Protein AF-A0A1L9AUC1-F1 (afdb_monomer_lite)

Foldseek 3Di:
DVVVVVVVVVVVVVVLVVVQVVQVVVDDVSNVVSLVVLVVVLVVCVVVCDDPVVNVVSVVVVVVVLVVVLVVCVVCVVVCVVPDPPCLVVLQLQLVVLCVPVPPVSPVSSVVSVVVSVVSVVVVVVDPCVVVVVVVLVVVCPDPDDDVVNVVSVVCCVVVDPDPVVVVVVVVVVVVVVVVPPPPPPDDDPQPDPDFALFLWFFPLLVVLVLQQQFFPQWAWDQDPNWIFIAHPVRDGSWTFACPPHDPVRVVVLRVCSNLSLAPLVLLVLLCQSNQLSVCVNDPNPQSFKDKFWQFLVSVCVVSVHDDPCSSVSVVSSQNCLQGIFGQGQLRDTHRQWHKDWDDDDVVGHIMIMIGGDPSSGLCVLVVFDDDPSSVSSNQIFGRHSDAFPDDDDSSLRSLSSSLLSLVSNQLLVVLLVCLVPVWGQQDPVNLVVSCNRSVRPPVCSVVLVCQQCPNPDVVGFHQWHFDPVDPRRIIHGTPVCVSSSVSSNVVSVVVVVVVVCVVVVNDPPSD

Radius of gyration: 28.63 Å; chains: 1; bounding box: 65×65×94 Å

Sequence (512 aa):
MSNQLEERHHHELDSVLSALRDRAQAGPTGLLDTAINVIVRVEQLQRAQVGDAEAQLLAERLAEWLHHLAAWLESNKPKLSQEYEGMLGLDAALAMYLRTYFGQEGEEVTARLATPARMAWDDYKRSASIFALHGLFRRLKGDPQGSPLNALLDLVWKLWVKPDQAAVTARRSELEAAEENTPEAQNEPPSPAPQMPKVPAVASGVLTPLFAAFWEPHRSIQEEAGEVRIVDRHRRTVGQLRLEGLSLEERQALQGSIDDTQNLPTHHLFRWLVAKVAEQAQGDSGEARRILVEGGLDGLRKDLGLNSAKASGALRTALELFQRVAIPLPDGHTRPLLTWTESRSGPGKRAKLTIDVDDALLPSFVSTLGKSLREREAKRLVPVPRRLPPLQGHPSSHGAQAALQLLILEEFRQQAGQVAASGYAIIPSERWTQMFEGSGVPMRLDEDILVRWVGLANPEQAPFLWRNSDDPANAYRLASRYEADHQLISRSGMRESRGREIQRRGLRPRLG

Secondary structure (DSSP, 8-state):
-HHHHHHHHHHHHHHHHHHHHHHHTS-HHHHHHHHHHHHHHHHHHHHTT--HHHHHHHHHHHHHHHHHHHHHHHHHHHHHHHH-TTTHHHHHHHHHHHHHHSHHHHHHHHHHHHHHHHHHHHHHTTSTTHHHHHHHHHHHTT--S--HHHHHHHHHHHHH----HHHHHHHHHHHHHHHHTS-----PPPPPP-PPPSS-EEEHHHHHHHHHHHT-TT-EEEEETTEEEEE-TT--EEEEE--TT--HHHHHHHHHTTGGGGSHHHHHHHHHHHHHHHHHHHSS-S-TTEEEEETHHHHHHHHTT---TTHHHHHHHHHHHHHHEEEEPTTS-EE-SEEEEEEPPBTTB--EEEEEE-GGGSGGGGGTS-SSHHHHHHTPEEE--SSPPPP-S-GGGHHHHHHHHHHHHHHHHHTHHHHHHHS-EE--HHHHHHHHHHHT--GGGHHHHHHHHTTSS-TTSPPSEEE-TT-TTTEEEE-GGGHHHHHHHHHHHHHHHHHHHHHHTT------

pLDDT: mean 76.74, std 20.63, range [37.94, 98.5]

Structure (mmCIF, N/CA/C/O backbone):
data_AF-A0A1L9AUC1-F1
#
_entry.id   AF-A0A1L9AUC1-F1
#
loop_
_atom_site.group_PDB
_atom_site.id
_atom_site.type_symbol
_atom_site.label_atom_id
_atom_site.label_alt_id
_atom_site.label_comp_id
_atom_site.label_asym_id
_atom_site.label_entity_id
_atom_site.label_seq_id
_atom_site.pdbx_PDB_ins_code
_atom_site.Cartn_x
_atom_site.Cartn_y
_atom_site.Cartn_z
_atom_site.occupancy
_atom_site.B_iso_or_equiv
_atom_site.auth_seq_id
_atom_site.auth_comp_id
_atom_site.auth_asym_id
_atom_site.auth_atom_id
_atom_site.pdbx_PDB_model_num
ATOM 1 N N . MET A 1 1 ? -41.129 11.353 -34.901 1.00 49.91 1 MET A N 1
ATOM 2 C CA . MET A 1 1 ? -40.095 10.648 -34.111 1.00 49.91 1 MET A CA 1
ATOM 3 C C . MET A 1 1 ? -38.948 10.102 -34.969 1.00 49.91 1 MET A C 1
ATOM 5 O O . MET A 1 1 ? -37.868 10.010 -34.412 1.00 49.91 1 MET A O 1
ATOM 9 N N . SER A 1 2 ? -39.122 9.829 -36.278 1.00 50.69 2 SER A N 1
ATOM 10 C CA . SER A 1 2 ? -38.033 9.369 -37.180 1.00 50.69 2 SER A CA 1
ATOM 11 C C . SER A 1 2 ? -36.853 10.351 -37.270 1.00 50.69 2 SER A C 1
ATOM 13 O O . SER A 1 2 ? -35.746 10.002 -3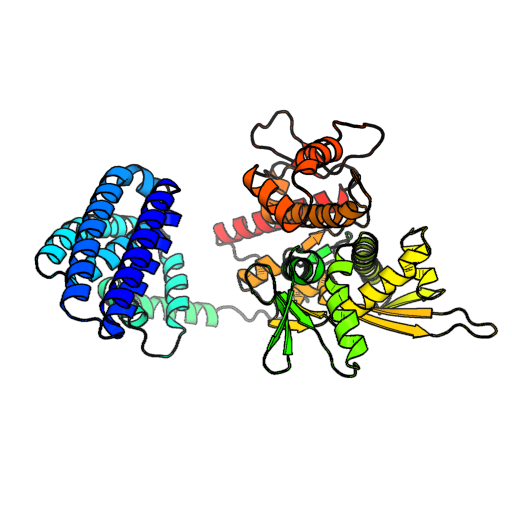6.885 1.00 50.69 2 SER A O 1
ATOM 15 N N . ASN A 1 3 ? -37.104 11.625 -37.604 1.00 48.72 3 ASN A N 1
ATOM 16 C CA . ASN A 1 3 ? -36.022 12.600 -37.830 1.00 48.72 3 ASN A CA 1
ATOM 17 C C . ASN A 1 3 ? -35.143 12.894 -36.599 1.00 48.72 3 ASN A C 1
ATOM 19 O O . ASN A 1 3 ? -33.961 13.164 -36.745 1.00 48.72 3 ASN A O 1
ATOM 23 N N . GLN A 1 4 ? -35.687 12.826 -35.378 1.00 51.28 4 GLN A N 1
ATOM 24 C CA . GLN A 1 4 ? -34.893 13.051 -34.157 1.00 51.28 4 GLN A CA 1
ATOM 25 C C . GLN A 1 4 ? -34.013 11.850 -33.797 1.00 51.28 4 GLN A C 1
ATOM 27 O O . GLN A 1 4 ? -32.991 12.014 -33.132 1.00 51.28 4 GLN A O 1
ATOM 32 N N . LEU A 1 5 ? -34.416 10.643 -34.207 1.00 47.47 5 LEU A N 1
ATOM 33 C CA . LEU A 1 5 ? -33.592 9.450 -34.059 1.00 47.47 5 LEU A CA 1
ATOM 34 C C . LEU A 1 5 ? -32.459 9.473 -35.098 1.00 47.47 5 LEU A C 1
ATOM 36 O O . LEU A 1 5 ? -31.308 9.245 -34.744 1.00 47.47 5 LEU A O 1
ATOM 40 N N . GLU A 1 6 ? -32.780 9.852 -36.338 1.00 50.69 6 GLU A N 1
ATOM 41 C CA . GLU A 1 6 ? -31.830 10.011 -37.449 1.00 50.69 6 GLU A CA 1
ATOM 42 C C . GLU A 1 6 ? -30.752 11.064 -37.149 1.00 50.69 6 GLU A C 1
ATOM 44 O O . GLU A 1 6 ? -29.563 10.783 -37.294 1.00 50.69 6 GLU A O 1
ATOM 49 N N . GLU A 1 7 ? -31.132 12.247 -36.652 1.00 57.34 7 GLU A N 1
ATOM 50 C CA . GLU A 1 7 ? -30.178 13.299 -36.265 1.00 57.34 7 GLU A CA 1
ATOM 51 C C . GLU A 1 7 ? -29.263 12.856 -35.117 1.00 57.34 7 GLU A C 1
ATOM 53 O O . GLU A 1 7 ? -28.067 13.159 -35.109 1.00 57.34 7 GLU A O 1
ATOM 58 N N . ARG A 1 8 ? -29.801 12.095 -34.157 1.00 56.34 8 ARG A N 1
ATOM 59 C CA . ARG A 1 8 ? -29.028 11.576 -33.027 1.00 56.34 8 ARG A CA 1
ATOM 60 C C . ARG A 1 8 ? -28.031 10.507 -33.470 1.00 56.34 8 ARG A C 1
ATOM 62 O O . ARG A 1 8 ? -26.887 10.537 -33.022 1.00 56.34 8 ARG A O 1
ATOM 69 N N . HIS A 1 9 ? -28.433 9.613 -34.371 1.00 53.53 9 HIS A N 1
ATOM 70 C CA . HIS A 1 9 ? -27.543 8.599 -34.931 1.00 53.53 9 HIS A CA 1
ATOM 71 C C . HIS A 1 9 ? -26.466 9.212 -35.827 1.00 53.53 9 HIS A C 1
ATOM 73 O O . HIS A 1 9 ? -25.308 8.830 -35.691 1.00 53.53 9 HIS A O 1
ATOM 79 N N . HIS A 1 10 ? -26.791 10.220 -36.647 1.00 56.53 10 HIS A N 1
ATOM 80 C CA . HIS A 1 10 ? -25.795 10.959 -37.432 1.00 56.53 10 HIS A CA 1
ATOM 81 C C . HIS A 1 10 ? -24.760 11.659 -36.547 1.00 56.53 10 HIS A C 1
ATOM 83 O O . HIS A 1 10 ? -23.560 11.540 -36.787 1.00 56.53 10 HIS A O 1
ATOM 89 N N . HIS A 1 11 ? -25.205 12.341 -35.489 1.00 62.44 11 HIS A N 1
ATOM 90 C CA . HIS A 1 11 ? -24.301 13.050 -34.588 1.00 62.44 11 HIS A CA 1
ATOM 91 C C . HIS A 1 11 ? -23.404 12.096 -33.783 1.00 62.44 11 HIS A C 1
ATOM 93 O O . HIS A 1 11 ? -22.214 12.358 -33.607 1.00 62.44 11 HIS A O 1
ATOM 99 N N . GLU A 1 12 ? -23.949 10.960 -33.336 1.00 52.91 12 GLU A N 1
ATOM 100 C CA . GLU A 1 12 ? -23.163 9.901 -32.695 1.00 52.91 12 GLU A CA 1
ATOM 101 C C . GLU A 1 12 ? -22.150 9.284 -33.671 1.00 52.91 12 GLU A C 1
ATOM 103 O O . GLU A 1 12 ? -21.005 9.049 -33.285 1.00 52.91 12 GLU A O 1
ATOM 108 N N . LEU A 1 13 ? -22.519 9.076 -34.940 1.00 51.88 13 LEU A N 1
ATOM 109 C CA . LEU A 1 13 ? -21.615 8.522 -35.949 1.00 51.88 13 LEU A CA 1
ATOM 110 C C . LEU A 1 13 ? -20.469 9.479 -36.283 1.00 51.88 13 LEU A C 1
ATOM 112 O O . LEU A 1 13 ? -19.313 9.064 -36.309 1.00 51.88 13 LEU A O 1
ATOM 116 N N . ASP A 1 14 ? -20.768 10.760 -36.492 1.00 57.53 14 ASP A N 1
ATOM 117 C CA . ASP A 1 14 ? -19.757 11.777 -36.782 1.00 57.53 14 ASP A CA 1
ATOM 118 C C . ASP A 1 14 ? -18.836 12.010 -35.571 1.00 57.53 14 ASP A C 1
ATOM 120 O O . ASP A 1 14 ? -17.631 12.206 -35.736 1.00 57.53 14 ASP A O 1
ATOM 124 N N . SER A 1 15 ? -19.363 11.896 -34.345 1.00 60.44 15 SER A N 1
ATOM 125 C CA . SER A 1 15 ? -18.565 11.916 -33.112 1.00 60.44 15 SER A CA 1
ATOM 126 C C . SER A 1 15 ? -17.610 10.724 -33.027 1.00 60.44 15 SER A C 1
ATOM 128 O O . SER A 1 15 ? -16.426 10.903 -32.724 1.00 60.44 15 SER A O 1
ATOM 130 N N . VAL A 1 16 ? -18.092 9.520 -33.359 1.00 52.03 16 VAL A N 1
ATOM 131 C CA . VAL A 1 16 ? -17.258 8.317 -33.436 1.00 52.03 16 VAL A CA 1
ATOM 132 C C . VAL A 1 16 ? -16.172 8.524 -34.488 1.00 52.03 16 VAL A C 1
ATOM 134 O O . VAL A 1 16 ? -15.003 8.426 -34.131 1.00 52.03 16 VAL A O 1
ATOM 137 N N . LEU A 1 17 ? -16.527 8.901 -35.724 1.00 51.56 17 LEU A N 1
ATOM 138 C CA . LEU A 1 17 ? -15.603 9.145 -36.843 1.00 51.56 17 LEU A CA 1
ATOM 139 C C . LEU A 1 17 ? -14.540 10.209 -36.526 1.00 51.56 17 LEU A C 1
ATOM 141 O O . LEU A 1 17 ? -13.364 10.013 -36.844 1.00 51.56 17 LEU A O 1
ATOM 145 N N . SER A 1 18 ? -14.923 11.298 -35.855 1.00 59.25 18 SER A N 1
ATOM 146 C CA . SER A 1 18 ? -13.994 12.328 -35.377 1.00 59.25 18 SER A CA 1
ATOM 147 C C . SER A 1 18 ? -13.006 11.758 -34.356 1.00 59.25 18 SER A C 1
ATOM 149 O O . SER A 1 18 ? -11.798 11.928 -34.510 1.00 59.25 18 SER A O 1
ATOM 151 N N . ALA A 1 19 ? -13.494 11.000 -33.368 1.00 51.94 19 ALA A N 1
ATOM 152 C CA . ALA A 1 19 ? -12.640 10.341 -32.383 1.00 51.94 19 ALA A CA 1
ATOM 153 C C . ALA A 1 19 ? -11.713 9.285 -33.017 1.00 51.94 19 ALA A C 1
ATOM 155 O O . ALA A 1 19 ? -10.597 9.082 -32.531 1.00 51.94 19 ALA A O 1
ATOM 156 N N . LEU A 1 20 ? -12.131 8.634 -34.116 1.00 49.19 20 LEU A N 1
ATOM 157 C CA . LEU A 1 20 ? -11.261 7.718 -34.869 1.00 49.19 20 LEU A CA 1
ATOM 158 C C . LEU A 1 20 ? -10.125 8.479 -35.553 1.00 49.19 20 LEU A C 1
ATOM 160 O O . LEU A 1 20 ? -8.987 8.016 -35.531 1.00 49.19 20 LEU A O 1
ATOM 164 N N . ARG A 1 21 ? -10.424 9.630 -36.167 1.00 51.69 21 ARG A N 1
ATOM 165 C CA . ARG A 1 21 ? -9.433 10.448 -36.879 1.00 51.69 21 ARG A CA 1
ATOM 166 C C . ARG A 1 21 ? -8.365 10.973 -35.918 1.00 51.69 21 ARG A C 1
ATOM 168 O O . ARG A 1 21 ? -7.181 10.890 -36.238 1.00 51.69 21 ARG A O 1
ATOM 175 N N . ASP A 1 22 ? -8.771 11.398 -34.726 1.00 52.81 22 ASP A N 1
ATOM 176 C CA . ASP A 1 22 ? -7.860 11.867 -33.677 1.00 52.81 22 ASP A CA 1
ATOM 177 C C . ASP A 1 22 ? -7.002 10.724 -33.106 1.00 52.81 22 ASP A C 1
ATOM 179 O O . ASP A 1 22 ? -5.808 10.887 -32.854 1.00 52.81 22 ASP A O 1
ATOM 183 N N . ARG A 1 23 ? -7.567 9.518 -32.957 1.00 50.62 23 ARG A N 1
ATOM 184 C CA . ARG A 1 23 ? -6.832 8.344 -32.449 1.00 50.62 23 ARG A CA 1
ATOM 185 C C . ARG A 1 23 ? -5.933 7.676 -33.481 1.00 50.62 23 ARG A C 1
ATOM 187 O O . ARG A 1 23 ? -4.906 7.119 -33.102 1.00 50.62 23 ARG A O 1
ATOM 194 N N . ALA A 1 24 ? -6.255 7.769 -34.769 1.00 46.34 24 ALA A N 1
ATOM 195 C CA . ALA A 1 24 ? -5.367 7.332 -35.845 1.00 46.34 24 ALA A CA 1
ATOM 196 C C . ALA A 1 24 ? -4.052 8.131 -35.869 1.00 46.34 24 ALA A C 1
ATOM 198 O O . ALA A 1 24 ? -3.017 7.607 -36.275 1.00 46.34 24 ALA A O 1
ATOM 199 N N . GLN A 1 25 ? -4.070 9.369 -35.366 1.00 49.72 25 GLN A N 1
ATOM 200 C CA . GLN A 1 25 ? -2.868 10.182 -35.171 1.00 49.72 25 GLN A CA 1
ATOM 201 C C . GLN A 1 25 ? -2.068 9.788 -33.913 1.00 49.72 25 GLN A C 1
ATOM 203 O O . GLN A 1 25 ? -0.894 10.132 -33.813 1.00 49.72 25 GLN A O 1
ATOM 208 N N . ALA A 1 26 ? -2.667 9.038 -32.978 1.00 45.81 26 ALA A N 1
ATOM 209 C CA . ALA A 1 26 ? -2.076 8.680 -31.683 1.00 45.81 26 ALA A CA 1
ATOM 210 C C . ALA A 1 26 ? -1.297 7.346 -31.673 1.00 45.81 26 ALA A C 1
ATOM 212 O O . ALA A 1 26 ? -0.669 7.018 -30.668 1.00 45.81 26 ALA A O 1
ATOM 213 N N . GLY A 1 27 ? -1.307 6.579 -32.771 1.00 47.38 27 GLY A N 1
ATOM 214 C CA . GLY A 1 27 ? -0.486 5.372 -32.942 1.00 47.38 27 GLY A CA 1
ATOM 215 C C . GLY A 1 27 ? -1.262 4.078 -33.257 1.00 47.38 27 GLY A C 1
ATOM 216 O O . GLY A 1 27 ? -2.492 4.036 -33.180 1.00 47.38 27 GLY A O 1
ATOM 217 N N . PRO A 1 28 ? -0.550 2.995 -33.629 1.00 44.25 28 PRO A N 1
ATOM 218 C CA . PRO A 1 28 ? -1.127 1.800 -34.264 1.00 44.25 28 PRO A CA 1
ATOM 219 C C . PRO A 1 28 ? -2.040 0.959 -33.356 1.00 44.25 28 PRO A C 1
ATOM 221 O O . PRO A 1 28 ? -3.025 0.394 -33.828 1.00 44.25 28 PRO A O 1
ATOM 224 N N . THR A 1 29 ? -1.783 0.908 -32.048 1.00 44.06 29 THR A N 1
ATOM 225 C CA . THR A 1 29 ? -2.643 0.215 -31.068 1.00 44.06 29 THR A CA 1
ATOM 226 C C . THR A 1 29 ? -4.004 0.895 -30.912 1.00 44.06 29 THR A C 1
ATOM 228 O O . THR A 1 29 ? -5.019 0.215 -30.786 1.00 44.06 29 THR A O 1
ATOM 231 N N . GLY A 1 30 ? -4.043 2.230 -30.997 1.00 48.75 30 GLY A N 1
ATOM 232 C CA . GLY A 1 30 ? -5.285 3.001 -30.956 1.00 48.75 30 GLY A CA 1
ATOM 233 C C . GLY A 1 30 ? -6.177 2.749 -32.171 1.00 48.75 30 GLY A C 1
ATOM 234 O O . GLY A 1 30 ? -7.396 2.750 -32.038 1.00 48.75 30 GLY A O 1
ATOM 235 N N . LEU A 1 31 ? -5.587 2.473 -33.336 1.00 50.28 31 LEU A N 1
ATOM 236 C CA . LEU A 1 31 ? -6.297 2.124 -34.572 1.00 50.28 31 LEU A CA 1
ATOM 237 C C . LEU A 1 31 ? -6.971 0.744 -34.499 1.00 50.28 31 LEU A C 1
ATOM 239 O O . LEU A 1 31 ? -8.086 0.587 -34.995 1.00 50.28 31 LEU A O 1
ATOM 243 N N . LEU A 1 32 ? -6.333 -0.231 -33.845 1.00 48.84 32 LEU A N 1
ATOM 244 C CA . LEU A 1 32 ? -6.804 -1.617 -33.763 1.00 48.84 32 LEU A CA 1
ATOM 245 C C . LEU A 1 32 ? -8.074 -1.770 -32.915 1.00 48.84 32 LEU A C 1
ATOM 247 O O . LEU A 1 32 ? -9.084 -2.291 -33.391 1.00 48.84 32 LEU A O 1
ATOM 251 N N . ASP A 1 33 ? -8.041 -1.275 -31.677 1.00 49.66 33 ASP A N 1
ATOM 252 C CA . ASP A 1 33 ? -9.199 -1.313 -30.772 1.00 49.66 33 ASP A CA 1
ATOM 253 C C . ASP A 1 33 ? -10.382 -0.546 -31.367 1.00 49.66 33 ASP A C 1
ATOM 255 O O . ASP A 1 33 ? -11.549 -0.906 -31.219 1.00 49.66 33 ASP A O 1
ATOM 259 N N . THR A 1 34 ? -10.064 0.515 -32.095 1.00 54.47 34 THR A N 1
ATOM 260 C CA . THR A 1 34 ? -11.031 1.373 -32.760 1.00 54.47 34 THR A CA 1
ATOM 261 C C . THR A 1 34 ? -11.700 0.669 -33.946 1.00 54.47 34 THR A C 1
ATOM 263 O O . THR A 1 34 ? -12.925 0.697 -34.050 1.00 54.47 34 THR A O 1
ATOM 266 N N . ALA A 1 35 ? -10.935 -0.042 -34.781 1.00 54.47 35 ALA A N 1
ATOM 267 C CA . ALA A 1 35 ? -11.461 -0.856 -35.877 1.00 54.47 35 ALA A CA 1
ATOM 268 C C . ALA A 1 35 ? -12.418 -1.950 -35.376 1.00 54.47 35 ALA A C 1
ATOM 270 O O . ALA A 1 35 ? -13.511 -2.128 -35.913 1.00 54.47 35 ALA A O 1
ATOM 271 N N . ILE A 1 36 ? -12.029 -2.648 -34.305 1.00 54.19 36 ILE A N 1
ATOM 272 C CA . ILE A 1 36 ? -12.835 -3.710 -33.690 1.00 54.19 36 ILE A CA 1
ATOM 273 C C . ILE A 1 36 ? -14.153 -3.143 -33.151 1.00 54.19 36 ILE A C 1
ATOM 275 O O . ILE A 1 36 ? -15.215 -3.708 -33.407 1.00 54.19 36 ILE A O 1
ATOM 279 N N . ASN A 1 37 ? -14.110 -1.999 -32.464 1.00 56.03 37 ASN A N 1
ATOM 280 C CA . ASN A 1 37 ? -15.312 -1.359 -31.929 1.00 56.03 37 ASN A CA 1
ATOM 281 C C . ASN A 1 37 ? -16.277 -0.893 -33.031 1.00 56.03 37 ASN A C 1
ATOM 283 O O . ASN A 1 37 ? -17.489 -1.024 -32.868 1.00 56.03 37 ASN A O 1
ATOM 287 N N . VAL A 1 38 ? -15.761 -0.400 -34.162 1.00 58.38 38 VAL A N 1
ATOM 288 C CA . VAL A 1 38 ? -16.584 -0.017 -35.321 1.00 58.38 38 VAL A CA 1
ATOM 289 C C . VAL A 1 38 ? -17.253 -1.242 -35.945 1.00 58.38 38 VAL A C 1
ATOM 291 O O . VAL A 1 38 ? -18.463 -1.219 -36.156 1.00 58.38 38 VAL A O 1
ATOM 294 N N . ILE A 1 39 ? -16.512 -2.335 -36.163 1.00 57.41 39 ILE A N 1
ATOM 295 C CA . ILE A 1 39 ? -17.061 -3.586 -36.718 1.00 57.41 39 ILE A CA 1
ATOM 296 C C . ILE A 1 39 ? -18.167 -4.140 -35.813 1.00 57.41 39 ILE A C 1
ATOM 298 O O . ILE A 1 39 ? -19.270 -4.415 -36.283 1.00 57.41 39 ILE A O 1
ATOM 302 N N . VAL A 1 40 ? -17.911 -4.231 -34.503 1.00 57.81 40 VAL A N 1
ATOM 303 C CA . VAL A 1 40 ? -18.900 -4.700 -33.518 1.00 57.81 40 VAL A CA 1
ATOM 304 C C . VAL A 1 40 ? -20.140 -3.804 -33.509 1.00 57.81 40 VAL A C 1
ATOM 306 O O . VAL A 1 40 ? -21.261 -4.299 -33.389 1.00 57.81 40 VAL A O 1
ATOM 309 N N . ARG A 1 41 ? -19.974 -2.484 -33.658 1.00 59.84 41 ARG A N 1
ATOM 310 C CA . ARG A 1 41 ? -21.099 -1.544 -33.660 1.00 59.84 41 ARG A CA 1
ATOM 311 C C . ARG A 1 41 ? -21.944 -1.637 -34.929 1.00 59.84 41 ARG A C 1
ATOM 313 O O . ARG A 1 41 ? -23.166 -1.616 -34.819 1.00 59.84 41 ARG A O 1
ATOM 320 N N . VAL A 1 42 ? -21.326 -1.791 -36.100 1.00 56.56 42 VAL A N 1
ATOM 321 C CA . VAL A 1 42 ? -22.042 -2.039 -37.366 1.00 56.56 42 VAL A CA 1
ATOM 322 C C . VAL A 1 42 ? -22.857 -3.329 -37.270 1.00 56.56 42 VAL A C 1
ATOM 324 O O . VAL A 1 42 ? -24.029 -3.343 -37.638 1.00 56.56 42 VAL A O 1
ATOM 327 N N . GLU A 1 43 ? -22.290 -4.380 -36.674 1.00 58.12 43 GLU A N 1
ATOM 328 C CA . GLU A 1 43 ? -22.995 -5.645 -36.449 1.00 58.12 43 GLU A CA 1
ATOM 329 C C . GLU A 1 43 ? -24.204 -5.486 -35.511 1.00 58.12 43 GLU A C 1
ATOM 331 O O . GLU A 1 43 ? -25.271 -6.053 -35.749 1.00 58.12 43 GLU A O 1
ATOM 336 N N . GLN A 1 44 ? -24.064 -4.692 -34.443 1.00 61.09 44 GLN A N 1
ATOM 337 C CA . GLN A 1 44 ? -25.169 -4.382 -33.531 1.00 61.09 44 GLN A CA 1
ATOM 338 C C . GLN A 1 44 ? -26.294 -3.611 -34.229 1.00 61.09 44 GLN A C 1
ATOM 340 O O . GLN A 1 44 ? -27.464 -3.899 -33.981 1.00 61.09 44 GLN A O 1
ATOM 345 N N . LEU A 1 45 ? -25.952 -2.663 -35.106 1.00 55.16 45 LEU A N 1
ATOM 346 C CA . LEU A 1 45 ? -26.925 -1.876 -35.869 1.00 55.16 45 LEU A CA 1
ATOM 347 C C . LEU A 1 45 ? -27.645 -2.734 -36.921 1.00 55.16 45 LEU A C 1
ATOM 349 O O . LEU A 1 45 ? -28.866 -2.663 -37.030 1.00 55.16 45 LEU A O 1
ATOM 353 N N . GLN A 1 46 ? -26.935 -3.631 -37.611 1.00 56.25 46 GLN A N 1
ATOM 354 C CA . GLN A 1 46 ? -27.550 -4.595 -38.533 1.00 56.25 46 GLN A CA 1
ATOM 355 C C . GLN A 1 46 ? -28.505 -5.562 -37.815 1.00 56.25 46 GLN A C 1
ATOM 357 O O . GLN A 1 46 ? -29.601 -5.838 -38.303 1.00 56.25 46 GLN A O 1
ATOM 362 N N . ARG A 1 47 ? -28.139 -6.045 -36.618 1.00 57.88 47 ARG A N 1
ATOM 363 C CA . ARG A 1 47 ? -29.013 -6.908 -35.797 1.00 57.88 47 ARG A CA 1
ATOM 364 C C . ARG A 1 47 ? -30.240 -6.178 -35.248 1.00 57.88 47 ARG A C 1
ATOM 366 O O . ARG A 1 47 ? -31.234 -6.831 -34.947 1.00 57.88 47 ARG A O 1
ATOM 373 N N . ALA A 1 48 ? -30.186 -4.853 -35.132 1.00 62.03 48 ALA A N 1
ATOM 374 C CA . ALA A 1 48 ? -31.297 -4.032 -34.664 1.00 62.03 48 ALA A CA 1
ATOM 375 C C . ALA A 1 48 ? -32.353 -3.728 -35.751 1.00 62.03 48 ALA A C 1
ATOM 377 O O . ALA A 1 48 ? -33.296 -2.998 -35.463 1.00 62.03 48 ALA A O 1
ATOM 378 N N . GLN A 1 49 ? -32.228 -4.296 -36.964 1.00 56.19 49 GLN A N 1
ATOM 379 C CA . GLN A 1 49 ? -33.130 -4.054 -38.106 1.00 56.19 49 GLN A CA 1
ATOM 380 C C . GLN A 1 49 ? -33.289 -2.564 -38.447 1.00 56.19 49 GLN A C 1
ATOM 382 O O . GLN A 1 49 ? -34.382 -2.081 -38.744 1.00 56.19 49 GLN A O 1
ATOM 387 N N . VAL A 1 50 ? -32.180 -1.827 -38.392 1.00 57.94 50 VAL A N 1
ATOM 388 C CA . VAL A 1 50 ? -32.113 -0.453 -38.892 1.00 57.94 50 VAL A CA 1
ATOM 389 C C . VAL A 1 50 ? -32.392 -0.475 -40.406 1.00 57.94 50 VAL A C 1
ATOM 391 O O . VAL A 1 50 ? -31.901 -1.361 -41.103 1.00 57.94 50 VAL A O 1
ATOM 394 N N . GLY A 1 51 ? -33.238 0.438 -40.899 1.00 61.69 51 GLY A N 1
ATOM 395 C CA . GLY A 1 51 ? -33.784 0.390 -42.263 1.00 61.69 51 GLY A CA 1
ATOM 396 C C . GLY A 1 51 ? -32.721 0.365 -43.372 1.00 61.69 51 GLY A C 1
ATOM 397 O O . GLY A 1 51 ? -31.632 0.917 -43.210 1.00 61.69 51 GLY A O 1
ATOM 398 N N . ASP A 1 52 ? -33.064 -0.239 -44.518 1.00 58.09 52 ASP A N 1
ATOM 399 C CA . ASP A 1 52 ? -32.140 -0.540 -45.630 1.00 58.09 52 ASP A CA 1
ATOM 400 C C . ASP A 1 52 ? -31.279 0.655 -46.081 1.00 58.09 52 ASP A C 1
ATOM 402 O O . ASP A 1 52 ? -30.096 0.491 -46.368 1.00 58.09 52 ASP A O 1
ATOM 406 N N . ALA A 1 53 ? -31.831 1.873 -46.083 1.00 62.75 53 ALA A N 1
ATOM 407 C CA . ALA A 1 53 ? -31.105 3.077 -46.496 1.00 62.75 53 ALA A CA 1
ATOM 408 C C . ALA A 1 53 ? -29.973 3.472 -45.527 1.00 62.75 53 ALA A C 1
ATOM 410 O O . ALA A 1 53 ? -28.915 3.934 -45.952 1.00 62.75 53 ALA A O 1
ATOM 411 N N . GLU A 1 54 ? -30.172 3.276 -44.224 1.00 57.62 54 GLU A N 1
ATOM 412 C CA . GLU A 1 54 ? -29.187 3.626 -43.197 1.00 57.62 54 GLU A CA 1
ATOM 413 C C . GLU A 1 54 ? -28.111 2.536 -43.085 1.00 57.62 54 GLU A C 1
ATOM 415 O O . GLU A 1 54 ? -26.929 2.850 -42.940 1.00 57.62 54 GLU A O 1
ATOM 420 N N . ALA A 1 55 ? -28.485 1.266 -43.284 1.00 55.00 55 ALA A N 1
ATOM 421 C CA . ALA A 1 55 ? -27.537 0.165 -43.441 1.00 55.00 55 ALA A CA 1
ATOM 422 C C . ALA A 1 55 ? -26.644 0.338 -44.684 1.00 55.00 55 ALA A C 1
ATOM 424 O O . ALA A 1 55 ? -25.442 0.074 -44.617 1.00 55.00 55 ALA A O 1
ATOM 425 N N . GLN A 1 56 ? -27.208 0.820 -45.796 1.00 63.19 56 GLN A N 1
ATOM 426 C CA . GLN A 1 56 ? -26.469 1.073 -47.031 1.00 63.19 56 GLN A CA 1
ATOM 427 C C . GLN A 1 56 ? -25.506 2.263 -46.897 1.00 63.19 56 GLN A C 1
ATOM 429 O O . GLN A 1 56 ? -24.338 2.136 -47.257 1.00 63.19 56 GLN A O 1
ATOM 434 N N . LEU A 1 57 ? -25.931 3.366 -46.270 1.00 66.88 57 LEU A N 1
ATOM 435 C CA . LEU A 1 57 ? -25.050 4.504 -45.973 1.00 66.88 57 LEU A CA 1
ATOM 436 C C . LEU A 1 57 ? -23.900 4.116 -45.023 1.00 66.88 57 LEU A C 1
ATOM 438 O O . LEU A 1 57 ? -22.758 4.542 -45.204 1.00 66.88 57 LEU A O 1
ATOM 442 N N . LEU A 1 58 ? -24.186 3.284 -44.016 1.00 56.88 58 LEU A N 1
ATOM 443 C CA . LEU A 1 58 ? -23.177 2.711 -43.121 1.00 56.88 58 LEU A CA 1
ATOM 444 C C . LEU A 1 58 ? -22.188 1.816 -43.873 1.00 56.88 58 LEU A C 1
ATOM 446 O O . LEU A 1 58 ? -20.991 1.882 -43.601 1.00 56.88 58 LEU A O 1
ATOM 450 N N . ALA A 1 59 ? -22.668 1.004 -44.816 1.00 56.88 59 ALA A N 1
ATOM 451 C CA . ALA A 1 59 ? -21.825 0.145 -45.639 1.00 56.88 59 ALA A CA 1
ATOM 452 C C . ALA A 1 59 ? -20.910 0.957 -46.571 1.00 56.88 59 ALA A C 1
ATOM 454 O O . ALA A 1 59 ? -19.719 0.659 -46.647 1.00 56.88 59 ALA A O 1
ATOM 455 N N . GLU A 1 60 ? -21.428 2.009 -47.211 1.00 66.75 60 GLU A N 1
ATOM 456 C CA . GLU A 1 60 ? -20.651 2.913 -48.072 1.00 66.75 60 GLU A CA 1
ATOM 457 C C . GLU A 1 60 ? -19.562 3.651 -47.281 1.00 66.75 60 GLU A C 1
ATOM 459 O O . GLU A 1 60 ? -18.390 3.630 -47.663 1.00 66.75 60 GLU A O 1
ATOM 464 N N . ARG A 1 61 ? -19.906 4.222 -46.117 1.00 60.38 61 ARG A N 1
ATOM 465 C CA . ARG A 1 61 ? -18.927 4.890 -45.239 1.00 60.38 61 ARG A CA 1
ATOM 466 C C . ARG A 1 61 ? -17.896 3.915 -44.662 1.00 60.38 61 ARG A C 1
ATOM 468 O O . ARG A 1 61 ? -16.728 4.273 -44.509 1.00 60.38 61 ARG A O 1
ATOM 475 N N . LEU A 1 62 ? -18.302 2.682 -44.346 1.00 58.78 62 LEU A N 1
ATOM 476 C CA . LEU A 1 62 ? -17.384 1.637 -43.893 1.00 58.78 62 LEU A CA 1
ATOM 477 C C . LEU A 1 62 ? -16.421 1.235 -45.018 1.00 58.78 62 LEU A C 1
ATOM 479 O O . LEU A 1 62 ? -15.231 1.086 -44.754 1.00 58.78 62 LEU A O 1
ATOM 483 N N . ALA A 1 63 ? -16.898 1.109 -46.259 1.00 59.59 63 ALA A N 1
ATOM 484 C CA . ALA A 1 63 ? -16.067 0.806 -47.423 1.00 59.59 63 ALA A CA 1
ATOM 485 C C . ALA A 1 63 ? -15.036 1.914 -47.706 1.00 59.59 63 ALA A C 1
ATOM 487 O O . ALA A 1 63 ? -13.853 1.617 -47.887 1.00 59.59 63 ALA A O 1
ATOM 488 N N . GLU A 1 64 ? -15.444 3.186 -47.660 1.00 64.69 64 GLU A N 1
ATOM 489 C CA . GLU A 1 64 ? -14.537 4.336 -47.793 1.00 64.69 64 GLU A CA 1
ATOM 490 C C . GLU A 1 64 ? -13.466 4.334 -46.688 1.00 64.69 64 GLU A C 1
ATOM 492 O O . GLU A 1 64 ? -12.270 4.501 -46.947 1.00 64.69 64 GLU A O 1
ATOM 497 N N . TRP A 1 65 ? -13.867 4.055 -45.445 1.00 64.06 65 TRP A N 1
ATOM 498 C CA . TRP A 1 65 ? -12.933 3.954 -44.327 1.00 64.06 65 TRP A CA 1
ATOM 499 C C . TRP A 1 65 ? -11.951 2.785 -44.478 1.00 64.06 65 TRP A C 1
ATOM 501 O O . TRP A 1 65 ? -10.749 2.958 -44.268 1.00 64.06 65 TRP A O 1
ATOM 511 N N . LEU A 1 66 ? -12.434 1.609 -44.887 1.00 55.75 66 LEU A N 1
ATOM 512 C CA . LEU A 1 66 ? -11.606 0.432 -45.157 1.00 55.75 66 LEU A CA 1
ATOM 513 C C . LEU A 1 66 ? -10.583 0.713 -46.264 1.00 55.75 66 LEU A C 1
ATOM 515 O O . LEU A 1 66 ? -9.434 0.278 -46.162 1.00 55.75 66 LEU A O 1
ATOM 519 N N . HIS A 1 67 ? -10.965 1.493 -47.277 1.00 61.50 67 HIS A N 1
ATOM 520 C CA . HIS A 1 67 ? -10.059 1.947 -48.326 1.00 61.50 67 HIS A CA 1
ATOM 521 C C . HIS A 1 67 ? -8.945 2.851 -47.771 1.00 61.50 67 HIS A C 1
ATOM 523 O O . HIS A 1 67 ? -7.764 2.632 -48.052 1.00 61.50 67 HIS A O 1
ATOM 529 N N . HIS A 1 68 ? -9.291 3.823 -46.920 1.00 60.47 68 HIS A N 1
ATOM 530 C CA . HIS A 1 68 ? -8.308 4.689 -46.262 1.00 60.47 68 HIS A CA 1
ATOM 531 C C . HIS A 1 68 ? -7.381 3.930 -45.306 1.00 60.47 68 HIS A C 1
ATOM 533 O O . HIS A 1 68 ? -6.175 4.190 -45.290 1.00 60.47 68 HIS A O 1
ATOM 539 N N . LEU A 1 69 ? -7.913 2.971 -44.544 1.00 54.28 69 LEU A N 1
ATOM 540 C CA . LEU A 1 69 ? -7.120 2.109 -43.672 1.00 54.28 69 LEU A CA 1
ATOM 541 C C . LEU A 1 69 ? -6.131 1.268 -44.485 1.00 54.28 69 LEU A C 1
ATOM 543 O O . LEU A 1 69 ? -4.952 1.219 -44.141 1.00 54.28 69 LEU A O 1
ATOM 547 N N . ALA A 1 70 ? -6.581 0.652 -45.581 1.00 55.50 70 ALA A N 1
ATOM 548 C CA . ALA A 1 70 ? -5.721 -0.139 -46.458 1.00 55.50 70 ALA A CA 1
ATOM 549 C C . ALA A 1 70 ? -4.586 0.710 -47.060 1.00 55.50 70 ALA A C 1
ATOM 551 O O . ALA A 1 70 ? -3.427 0.294 -47.046 1.00 55.50 70 ALA A O 1
ATOM 552 N N . ALA A 1 71 ? -4.890 1.928 -47.524 1.00 61.31 71 ALA A N 1
ATOM 553 C CA . ALA A 1 71 ? -3.888 2.861 -48.041 1.00 61.31 71 ALA A CA 1
ATOM 554 C C . ALA A 1 71 ? -2.874 3.297 -46.964 1.00 61.31 71 ALA A C 1
ATOM 556 O O . ALA A 1 71 ? -1.672 3.398 -47.236 1.00 61.31 71 ALA A O 1
ATOM 557 N N . TRP A 1 72 ? -3.337 3.527 -45.731 1.00 64.94 72 TRP A N 1
ATOM 558 C CA . TRP A 1 72 ? -2.472 3.875 -44.603 1.00 64.94 72 TRP A CA 1
ATOM 559 C C . TRP A 1 72 ? -1.570 2.709 -44.187 1.00 64.94 72 TRP A C 1
ATOM 561 O O . TRP A 1 72 ? -0.369 2.914 -44.000 1.00 64.94 72 TRP A O 1
ATOM 571 N N . LEU A 1 73 ? -2.118 1.494 -44.088 1.00 53.41 73 LEU A N 1
ATOM 572 C CA . LEU A 1 73 ? -1.364 0.281 -43.765 1.00 53.41 73 LEU A CA 1
ATOM 573 C C . LEU A 1 73 ? -0.266 0.028 -44.799 1.00 53.41 73 LEU A C 1
ATOM 575 O O . LEU A 1 73 ? 0.879 -0.201 -44.419 1.00 53.41 73 LEU A O 1
ATOM 579 N N . GLU A 1 74 ? -0.572 0.159 -46.092 1.00 56.03 74 GLU A N 1
ATOM 580 C CA . GLU A 1 74 ? 0.424 -0.022 -47.152 1.00 56.03 74 GLU A CA 1
ATOM 581 C C . GLU A 1 74 ? 1.526 1.052 -47.084 1.00 56.03 74 GLU A C 1
ATOM 583 O O . GLU A 1 74 ? 2.707 0.735 -47.219 1.00 56.03 74 GLU A O 1
ATOM 588 N N . SER A 1 75 ? 1.168 2.303 -46.772 1.00 56.28 75 SER A N 1
ATOM 589 C CA . SER A 1 75 ? 2.128 3.411 -46.623 1.00 56.28 75 SER A CA 1
ATOM 590 C C . SER A 1 75 ? 3.026 3.284 -45.383 1.00 56.28 75 SER A C 1
ATOM 592 O O . SER A 1 75 ? 4.136 3.812 -45.368 1.00 56.28 75 SER A O 1
ATOM 594 N N . ASN A 1 76 ? 2.572 2.576 -44.342 1.00 52.19 76 ASN A N 1
ATOM 595 C CA . ASN A 1 76 ? 3.298 2.401 -43.076 1.00 52.19 76 ASN A CA 1
ATOM 596 C C . ASN A 1 76 ? 3.895 0.995 -42.895 1.00 52.19 76 ASN A C 1
ATOM 598 O O . ASN A 1 76 ? 4.579 0.730 -41.903 1.00 52.19 76 ASN A O 1
ATOM 602 N N . LYS A 1 77 ? 3.697 0.109 -43.875 1.00 51.69 77 LYS A N 1
ATOM 603 C CA . LYS A 1 77 ? 4.130 -1.294 -43.897 1.00 51.69 77 LYS A CA 1
ATOM 604 C C . LYS A 1 77 ? 5.590 -1.531 -43.489 1.00 51.69 77 LYS A C 1
ATOM 606 O O . LYS A 1 77 ? 5.809 -2.429 -42.675 1.00 51.69 77 LYS A O 1
ATOM 611 N N . PRO A 1 78 ? 6.594 -0.742 -43.933 1.00 49.62 78 PRO A N 1
ATOM 612 C CA . PRO A 1 78 ? 7.985 -0.972 -43.530 1.00 49.62 78 PRO A CA 1
ATOM 613 C C . PRO A 1 78 ? 8.197 -0.774 -42.023 1.00 49.62 78 PRO A C 1
ATOM 615 O O . PRO A 1 78 ? 8.886 -1.563 -41.382 1.00 49.62 78 PRO A O 1
ATOM 618 N N . LYS A 1 79 ? 7.544 0.241 -41.447 1.00 47.38 79 LYS A N 1
ATOM 619 C CA . LYS A 1 79 ? 7.649 0.611 -40.030 1.00 47.38 79 LYS A CA 1
ATOM 620 C C . LYS A 1 79 ? 6.907 -0.387 -39.139 1.00 47.38 79 LYS A C 1
ATOM 622 O O . LYS A 1 79 ? 7.434 -0.868 -38.145 1.00 47.38 79 LYS A O 1
ATOM 627 N N . LEU A 1 80 ? 5.715 -0.774 -39.581 1.00 45.03 80 LEU A N 1
ATOM 628 C CA . LEU A 1 80 ? 4.856 -1.752 -38.924 1.00 45.03 80 LEU A CA 1
ATOM 629 C C . LEU A 1 80 ? 5.484 -3.160 -38.905 1.00 45.03 80 LEU A C 1
ATOM 631 O O . LEU A 1 80 ? 5.444 -3.838 -37.879 1.00 45.03 80 LEU A O 1
ATOM 635 N N . SER A 1 81 ? 6.139 -3.576 -39.995 1.00 47.81 81 SER A N 1
ATOM 636 C CA . SER A 1 81 ? 6.805 -4.886 -40.088 1.00 47.81 81 SER A CA 1
ATOM 637 C C . SER A 1 81 ? 7.995 -5.066 -39.134 1.00 47.81 81 SER A C 1
ATOM 639 O O . SER A 1 81 ? 8.331 -6.199 -38.799 1.00 47.81 81 SER A O 1
ATOM 641 N N . GLN A 1 82 ? 8.617 -3.973 -38.678 1.00 46.25 82 GLN A N 1
ATOM 642 C CA . GLN A 1 82 ? 9.729 -4.014 -37.723 1.00 46.25 82 GLN A CA 1
ATOM 643 C C . GLN A 1 82 ? 9.273 -4.089 -36.261 1.00 46.25 82 GLN A C 1
ATOM 645 O O . GLN A 1 82 ? 10.016 -4.602 -35.428 1.00 46.25 82 GLN A O 1
ATOM 650 N N . GLU A 1 83 ? 8.078 -3.588 -35.938 1.00 41.47 83 GLU A N 1
ATOM 651 C CA . GLU A 1 83 ? 7.644 -3.409 -34.546 1.00 41.47 83 GLU A CA 1
ATOM 652 C C . GLU A 1 83 ? 6.634 -4.462 -34.064 1.00 41.47 83 GLU A C 1
ATOM 654 O O . GLU A 1 83 ? 6.586 -4.750 -32.868 1.00 41.47 83 GLU A O 1
ATOM 659 N N . TYR A 1 84 ? 5.840 -5.074 -34.954 1.00 47.75 84 TYR A N 1
ATOM 660 C CA . TYR A 1 84 ? 4.714 -5.911 -34.526 1.00 47.75 84 TYR A CA 1
ATOM 661 C C . TYR A 1 84 ? 4.563 -7.191 -35.364 1.00 47.75 84 TYR A C 1
ATOM 663 O O . TYR A 1 84 ? 3.831 -7.238 -36.350 1.00 47.75 84 TYR A O 1
ATOM 671 N N . GLU A 1 85 ? 5.164 -8.287 -34.888 1.00 43.44 85 GLU A N 1
ATOM 672 C CA . GLU A 1 85 ? 5.025 -9.659 -35.426 1.00 43.44 85 GLU A CA 1
ATOM 673 C C . GLU A 1 85 ? 3.565 -10.201 -35.434 1.00 43.44 85 GLU A C 1
ATOM 675 O O . GLU A 1 85 ? 3.308 -11.301 -35.919 1.00 43.44 85 GLU A O 1
ATOM 680 N N . GLY A 1 86 ? 2.584 -9.449 -34.909 1.00 47.00 86 GLY A N 1
ATOM 681 C CA . GLY A 1 86 ? 1.180 -9.858 -34.749 1.00 47.00 86 GLY A CA 1
ATOM 682 C C . GLY A 1 86 ? 0.194 -9.417 -35.843 1.00 47.00 86 GLY A C 1
ATOM 683 O O . GLY A 1 86 ? -0.958 -9.848 -35.808 1.00 47.00 86 GLY A O 1
ATOM 684 N N . MET A 1 87 ? 0.596 -8.592 -36.818 1.00 50.53 87 MET A N 1
ATOM 685 C CA . MET A 1 87 ? -0.337 -8.048 -37.830 1.00 50.53 87 MET A CA 1
ATOM 686 C C . MET A 1 87 ? -0.854 -9.072 -38.855 1.00 50.53 87 MET A C 1
ATOM 688 O O . MET A 1 87 ? -1.917 -8.875 -39.436 1.00 50.53 87 MET A O 1
ATOM 692 N N . LEU A 1 88 ? -0.195 -10.228 -38.988 1.00 52.69 88 LEU A N 1
ATOM 693 C CA . LEU A 1 88 ? -0.570 -11.272 -39.954 1.00 52.69 88 LEU A CA 1
ATOM 694 C C . LEU A 1 88 ? -1.961 -11.881 -39.710 1.00 52.69 88 LEU A C 1
ATOM 696 O O . LEU A 1 88 ? -2.629 -12.298 -40.655 1.00 52.69 88 LEU A O 1
ATOM 700 N N . GLY A 1 89 ? -2.406 -11.941 -38.450 1.00 50.75 89 GLY A N 1
ATOM 701 C CA . GLY A 1 89 ? -3.731 -12.468 -38.104 1.00 50.75 89 GLY A CA 1
ATOM 702 C C . GLY A 1 89 ? -4.867 -11.490 -38.412 1.00 50.75 89 GLY A C 1
ATOM 703 O O . GLY A 1 89 ? -5.973 -11.916 -38.746 1.00 50.75 89 GLY A O 1
ATOM 704 N N . LEU A 1 90 ? -4.589 -10.187 -38.335 1.00 51.34 90 LEU A N 1
ATOM 705 C CA . LEU A 1 90 ? -5.571 -9.137 -38.576 1.00 51.34 90 LEU A CA 1
ATOM 706 C C . LEU A 1 90 ? -5.808 -8.929 -40.071 1.00 51.34 90 LEU A C 1
ATOM 708 O O . LEU A 1 90 ? -6.960 -8.877 -40.490 1.00 51.34 90 LEU A O 1
ATOM 712 N N . ASP A 1 91 ? -4.741 -8.895 -40.873 1.00 58.47 91 ASP A N 1
ATOM 713 C CA . ASP A 1 91 ? -4.835 -8.746 -42.331 1.00 58.47 91 ASP A CA 1
ATOM 714 C C . ASP A 1 91 ? -5.661 -9.878 -42.952 1.00 58.47 91 ASP A C 1
ATOM 716 O O . ASP A 1 91 ? -6.465 -9.662 -43.857 1.00 58.47 91 ASP A O 1
ATOM 720 N N . ALA A 1 92 ? -5.526 -11.090 -42.410 1.00 53.34 92 ALA A N 1
ATOM 721 C CA . ALA A 1 92 ? -6.295 -12.251 -42.830 1.00 53.34 92 ALA A CA 1
ATOM 722 C C . ALA A 1 92 ? -7.771 -12.185 -42.410 1.00 53.34 92 ALA A C 1
ATOM 724 O O . ALA A 1 92 ? -8.648 -12.520 -43.207 1.00 53.34 92 ALA A O 1
ATOM 725 N N . ALA A 1 93 ? -8.054 -11.751 -41.177 1.00 51.28 93 ALA A N 1
ATOM 726 C CA . ALA A 1 93 ? -9.421 -11.580 -40.689 1.00 51.28 93 ALA A CA 1
ATOM 727 C C . ALA A 1 93 ? -10.154 -10.465 -41.452 1.00 51.28 93 ALA A C 1
ATOM 729 O O . ALA A 1 93 ? -11.305 -10.643 -41.850 1.00 51.28 93 ALA A O 1
ATOM 730 N N . LEU A 1 94 ? -9.459 -9.355 -41.717 1.00 58.09 94 LEU A N 1
ATOM 731 C CA . LEU A 1 94 ? -9.964 -8.217 -42.474 1.00 58.09 94 LEU A CA 1
ATOM 732 C C . LEU A 1 94 ? -10.225 -8.597 -43.932 1.00 58.09 94 LEU A C 1
ATOM 734 O O . LEU A 1 94 ? -11.325 -8.376 -44.425 1.00 58.09 94 LEU A O 1
ATOM 738 N N . ALA A 1 95 ? -9.268 -9.246 -44.601 1.00 58.22 95 ALA A N 1
ATOM 739 C CA . ALA A 1 95 ? -9.453 -9.754 -45.957 1.00 58.22 95 ALA A CA 1
ATOM 740 C C . ALA A 1 95 ? -10.668 -10.695 -46.042 1.00 58.22 95 ALA A C 1
ATOM 742 O O . ALA A 1 95 ? -11.520 -10.568 -46.914 1.00 58.22 95 ALA A O 1
ATOM 743 N N . MET A 1 96 ? -10.827 -11.610 -45.086 1.00 55.25 96 MET A N 1
ATOM 744 C CA . MET A 1 96 ? -11.956 -12.535 -45.124 1.00 55.25 96 MET A CA 1
ATOM 745 C C . MET A 1 96 ? -13.308 -11.842 -44.872 1.00 55.25 96 MET A C 1
ATOM 747 O O . MET A 1 96 ? -14.294 -12.186 -45.527 1.00 55.25 96 MET A O 1
ATOM 751 N N . TYR A 1 97 ? -13.358 -10.848 -43.979 1.00 54.25 97 TYR A N 1
ATOM 752 C CA . TYR A 1 97 ? -14.542 -10.008 -43.765 1.00 54.25 97 TYR A CA 1
ATOM 753 C C . TYR A 1 97 ? -14.909 -9.236 -45.040 1.00 54.25 97 TYR A C 1
ATOM 755 O O . TYR A 1 97 ? -16.049 -9.299 -45.497 1.00 54.25 97 TYR A O 1
ATOM 763 N N . LEU A 1 98 ? -13.921 -8.598 -45.675 1.00 58.28 98 LEU A N 1
ATOM 764 C CA . LEU A 1 98 ? -14.099 -7.860 -46.924 1.00 58.28 98 LEU A CA 1
ATOM 765 C C . LEU A 1 98 ? -14.676 -8.751 -48.028 1.00 58.28 98 LEU A C 1
ATOM 767 O O . LEU A 1 98 ? -15.679 -8.407 -48.647 1.00 58.28 98 LEU A O 1
ATOM 771 N N . ARG A 1 99 ? -14.108 -9.945 -48.216 1.00 61.75 99 ARG A N 1
ATOM 772 C CA . ARG A 1 99 ? -14.606 -10.923 -49.189 1.00 61.75 99 ARG A CA 1
ATOM 773 C C . ARG A 1 99 ? -16.036 -11.384 -48.914 1.00 61.75 99 ARG A C 1
ATOM 775 O O . ARG A 1 99 ? -16.804 -11.586 -49.847 1.00 61.75 99 ARG A O 1
ATOM 782 N N . THR A 1 100 ? -16.377 -11.597 -47.645 1.00 52.44 100 THR A N 1
ATOM 783 C CA . THR A 1 100 ? -17.675 -12.171 -47.256 1.00 52.44 100 THR A CA 1
ATOM 784 C C . THR A 1 100 ? -18.813 -11.169 -47.433 1.00 52.44 100 THR A C 1
ATOM 786 O O . THR A 1 100 ? -19.914 -11.567 -47.804 1.00 52.44 100 THR A O 1
ATOM 789 N N . TYR A 1 101 ? -18.553 -9.880 -47.197 1.00 52.69 101 TYR A N 1
ATOM 790 C CA . TYR A 1 101 ? -19.605 -8.866 -47.113 1.00 52.69 101 TYR A CA 1
ATOM 791 C C . TYR A 1 101 ? -19.629 -7.858 -48.271 1.00 52.69 101 TYR A C 1
ATOM 793 O O . TYR A 1 101 ? -20.654 -7.213 -48.460 1.00 52.69 101 TYR A O 1
ATOM 801 N N . PHE A 1 102 ? -18.562 -7.746 -49.074 1.00 50.31 102 PHE A N 1
ATOM 802 C CA . PHE A 1 102 ? -18.453 -6.737 -50.146 1.00 50.31 102 PHE A CA 1
ATOM 803 C C . PHE A 1 102 ? -18.284 -7.335 -51.555 1.00 50.31 102 PHE A C 1
ATOM 805 O O . PHE A 1 102 ? -17.908 -6.638 -52.496 1.00 50.31 102 PHE A O 1
ATOM 812 N N . GLY A 1 103 ? -18.553 -8.634 -51.726 1.00 65.44 103 GLY A N 1
ATOM 813 C CA . GLY A 1 103 ? -18.589 -9.281 -53.040 1.00 65.44 103 GLY A CA 1
ATOM 814 C C . GLY A 1 103 ? -17.292 -9.118 -53.845 1.00 65.44 103 GLY A C 1
ATOM 815 O O . GLY A 1 103 ? -16.203 -9.422 -53.356 1.00 65.44 103 GLY A O 1
ATOM 816 N N . GLN A 1 104 ? -17.410 -8.663 -55.096 1.00 51.72 104 GLN A N 1
ATOM 817 C CA . GLN A 1 104 ? -16.297 -8.613 -56.052 1.00 51.72 104 GLN A CA 1
ATOM 818 C C . GLN A 1 104 ? -15.229 -7.564 -55.682 1.00 51.72 104 GLN A C 1
ATOM 820 O O . GLN A 1 104 ? -14.037 -7.826 -55.827 1.00 51.72 104 GLN A O 1
ATOM 825 N N . GLU A 1 105 ? -15.636 -6.420 -55.125 1.00 47.91 105 GLU A N 1
ATOM 826 C CA . GLU A 1 105 ? -14.722 -5.380 -54.621 1.00 47.91 105 GLU A CA 1
ATOM 827 C C . GLU A 1 105 ? -13.956 -5.869 -53.381 1.00 47.91 105 GLU A C 1
ATOM 829 O O . GLU A 1 105 ? -12.751 -5.649 -53.234 1.00 47.91 105 GLU A O 1
ATOM 834 N N . GLY A 1 106 ? -14.640 -6.631 -52.522 1.00 52.78 106 GLY A N 1
ATOM 835 C CA . GLY A 1 106 ? -14.032 -7.320 -51.389 1.00 52.78 106 GLY A CA 1
ATOM 836 C C . GLY A 1 106 ? -12.981 -8.351 -51.806 1.00 52.78 106 GLY A C 1
ATOM 837 O O . GLY A 1 106 ? -11.938 -8.455 -51.158 1.00 52.78 106 GLY A O 1
ATOM 838 N N . GLU A 1 107 ? -13.206 -9.095 -52.894 1.00 58.81 107 GLU A N 1
ATOM 839 C CA . GLU A 1 107 ? -12.240 -10.074 -53.415 1.00 58.81 107 GLU A CA 1
ATOM 840 C C . GLU A 1 107 ? -10.936 -9.436 -53.903 1.00 58.81 107 GLU A C 1
ATOM 842 O O . GLU A 1 107 ? -9.860 -9.979 -53.637 1.00 58.81 107 GLU A O 1
ATOM 847 N N . GLU A 1 108 ? -11.001 -8.276 -54.555 1.00 61.00 108 GLU A N 1
ATOM 848 C CA . GLU A 1 108 ? -9.811 -7.598 -55.075 1.00 61.00 108 GLU A CA 1
ATOM 849 C C . GLU A 1 108 ? -8.911 -7.085 -53.940 1.00 61.00 108 GLU A C 1
ATOM 851 O O . GLU A 1 108 ? -7.697 -7.315 -53.936 1.00 61.00 108 GLU A O 1
ATOM 856 N N . VAL A 1 109 ? -9.504 -6.476 -52.908 1.00 51.06 109 VAL A N 1
ATOM 857 C CA . VAL A 1 109 ? -8.770 -6.031 -51.710 1.00 51.06 109 VAL A CA 1
ATOM 858 C C . VAL A 1 109 ? -8.224 -7.229 -50.925 1.00 51.06 109 VAL A C 1
ATOM 860 O O . VAL A 1 109 ? -7.077 -7.218 -50.473 1.00 51.06 109 VAL A O 1
ATOM 863 N N . THR A 1 110 ? -8.997 -8.314 -50.839 1.00 58.41 110 THR A N 1
ATOM 864 C CA . THR A 1 110 ? -8.574 -9.573 -50.208 1.00 58.41 110 THR A CA 1
ATOM 865 C C . THR A 1 110 ? -7.360 -10.177 -50.897 1.00 58.41 110 THR A C 1
ATOM 867 O O . THR A 1 110 ? -6.417 -10.580 -50.219 1.00 58.41 110 THR A O 1
ATOM 870 N N . ALA A 1 111 ? -7.333 -10.221 -52.229 1.00 63.72 111 ALA A N 1
ATOM 871 C CA . ALA A 1 111 ? -6.202 -10.762 -52.979 1.00 63.72 111 ALA A CA 1
ATOM 872 C C . ALA A 1 111 ? -4.902 -9.973 -52.722 1.00 63.72 111 ALA A C 1
ATOM 874 O O . ALA A 1 111 ? -3.821 -10.569 -52.611 1.00 63.72 111 ALA A O 1
ATOM 875 N N . ARG A 1 112 ? -5.015 -8.645 -52.561 1.00 61.81 112 ARG A N 1
ATOM 876 C CA . ARG A 1 112 ? -3.890 -7.738 -52.269 1.00 61.81 112 ARG A CA 1
ATOM 877 C C . ARG A 1 112 ? -3.352 -7.899 -50.844 1.00 61.81 112 ARG A C 1
ATOM 879 O O . ARG A 1 112 ? -2.143 -7.801 -50.659 1.00 61.81 112 ARG A O 1
ATOM 886 N N . LEU A 1 113 ? -4.212 -8.201 -49.869 1.00 54.06 113 LEU A N 1
ATOM 887 C CA . LEU A 1 113 ? -3.827 -8.412 -48.464 1.00 54.06 113 LEU A CA 1
ATOM 888 C C . LEU A 1 113 ? -3.372 -9.853 -48.170 1.00 54.06 113 LEU A C 1
ATOM 890 O O . LEU A 1 113 ? -2.409 -10.076 -47.437 1.00 54.06 113 LEU A O 1
ATOM 894 N N . ALA A 1 114 ? -4.022 -10.852 -48.773 1.00 56.38 114 ALA A N 1
ATOM 895 C CA . ALA A 1 114 ? -3.796 -12.263 -48.465 1.00 56.38 114 ALA A CA 1
ATOM 896 C C . ALA A 1 114 ? -2.450 -12.793 -48.982 1.00 56.38 114 ALA A C 1
ATOM 898 O O . ALA A 1 114 ? -1.843 -13.655 -48.346 1.00 56.38 114 ALA A O 1
ATOM 899 N N . THR A 1 115 ? -1.966 -12.294 -50.123 1.00 60.28 115 THR A N 1
ATOM 900 C CA . THR A 1 115 ? -0.716 -12.783 -50.731 1.00 60.28 115 THR A CA 1
ATOM 901 C C . THR A 1 115 ? 0.522 -12.387 -49.907 1.00 60.28 115 THR A C 1
ATOM 903 O O . THR A 1 115 ? 1.291 -13.282 -49.546 1.00 60.28 115 THR A O 1
ATOM 906 N N . PRO A 1 116 ? 0.702 -11.109 -49.506 1.00 56.47 116 PRO A N 1
ATOM 907 C CA . PRO A 1 116 ? 1.791 -10.711 -48.612 1.00 56.47 116 PRO A CA 1
ATOM 908 C C . PRO A 1 116 ? 1.695 -11.360 -47.226 1.00 56.47 116 PRO A C 1
ATOM 910 O O . PRO A 1 116 ? 2.710 -11.820 -46.705 1.00 56.47 116 PRO A O 1
ATOM 913 N N . ALA A 1 117 ? 0.486 -11.469 -46.658 1.00 55.47 117 ALA A N 1
ATOM 914 C CA . ALA A 1 117 ? 0.275 -12.119 -45.364 1.00 55.47 117 ALA A CA 1
ATOM 915 C C . ALA A 1 117 ? 0.668 -13.606 -45.397 1.00 55.47 117 ALA A C 1
ATOM 917 O O . ALA A 1 117 ? 1.299 -14.109 -44.469 1.00 55.47 117 ALA A O 1
ATOM 918 N N . ARG A 1 118 ? 0.364 -14.308 -46.497 1.00 57.91 118 ARG A N 1
ATOM 919 C CA . ARG A 1 118 ? 0.752 -15.710 -46.695 1.00 57.91 118 ARG A CA 1
ATOM 920 C C . ARG A 1 118 ? 2.264 -15.886 -46.842 1.00 57.91 118 ARG A C 1
ATOM 922 O O . ARG A 1 118 ? 2.811 -16.803 -46.240 1.00 57.91 118 ARG A O 1
ATOM 929 N N . MET A 1 119 ? 2.938 -15.012 -47.591 1.00 59.44 119 MET A N 1
ATOM 930 C CA . MET A 1 119 ? 4.401 -15.054 -47.733 1.00 59.44 119 MET A CA 1
ATOM 931 C C . MET A 1 119 ? 5.107 -14.794 -46.397 1.00 59.44 119 MET A C 1
ATOM 933 O O . MET A 1 119 ? 5.973 -15.569 -45.999 1.00 59.44 119 MET A O 1
ATOM 937 N N . ALA A 1 120 ? 4.676 -13.768 -45.660 1.00 54.44 120 ALA A N 1
ATOM 938 C CA . ALA A 1 120 ? 5.210 -13.467 -44.336 1.00 54.44 120 ALA A CA 1
ATOM 939 C C . ALA A 1 120 ? 4.913 -14.584 -43.315 1.00 54.44 120 ALA A C 1
ATOM 941 O O . ALA A 1 120 ? 5.745 -14.880 -42.461 1.00 54.44 120 ALA A O 1
ATOM 942 N N . TRP A 1 121 ? 3.771 -15.268 -43.435 1.00 52.38 121 TRP A N 1
ATOM 943 C CA . TRP A 1 121 ? 3.442 -16.447 -42.631 1.00 52.38 121 TRP A CA 1
ATOM 944 C C . TRP A 1 121 ? 4.319 -17.664 -42.955 1.00 52.38 121 TRP A C 1
ATOM 946 O O . TRP A 1 121 ? 4.737 -18.381 -42.047 1.00 52.38 121 TRP A O 1
ATOM 956 N N . ASP A 1 122 ? 4.627 -17.909 -44.228 1.00 57.22 122 ASP A N 1
ATOM 957 C CA . ASP A 1 122 ? 5.508 -19.008 -44.632 1.00 57.22 122 ASP A CA 1
ATOM 958 C C . ASP A 1 122 ? 6.980 -18.748 -44.253 1.00 57.22 122 ASP A C 1
ATOM 960 O O . ASP A 1 122 ? 7.717 -19.696 -43.973 1.00 57.22 122 ASP A O 1
ATOM 964 N N . ASP A 1 123 ? 7.401 -17.487 -44.146 1.00 53.09 123 ASP A N 1
ATOM 965 C CA . ASP A 1 123 ? 8.682 -17.114 -43.531 1.00 53.09 123 ASP A CA 1
ATOM 966 C C . ASP A 1 123 ? 8.641 -17.249 -42.000 1.00 53.09 123 ASP A C 1
ATOM 968 O O . ASP A 1 123 ? 9.570 -17.786 -41.393 1.00 53.09 123 ASP A O 1
ATOM 972 N N . TYR A 1 124 ? 7.518 -16.896 -41.370 1.00 48.91 124 TYR A N 1
ATOM 973 C CA . TYR A 1 124 ? 7.306 -17.057 -39.931 1.00 48.91 124 TYR A CA 1
ATOM 974 C C . TYR A 1 124 ? 7.264 -18.530 -39.485 1.00 48.91 124 TYR A C 1
ATOM 976 O O . TYR A 1 124 ? 7.855 -18.867 -38.460 1.00 48.91 124 TYR A O 1
ATOM 984 N N . LYS A 1 125 ? 6.658 -19.443 -40.264 1.00 47.62 125 LYS A N 1
ATOM 985 C CA . LYS A 1 125 ? 6.665 -20.904 -40.006 1.00 47.62 125 LYS A CA 1
ATOM 986 C C . LYS A 1 125 ? 8.069 -21.496 -39.921 1.00 47.62 125 LYS A C 1
ATOM 988 O O . LYS A 1 125 ? 8.252 -22.533 -39.287 1.00 47.62 125 LYS A O 1
ATOM 993 N N . ARG A 1 126 ? 9.048 -20.8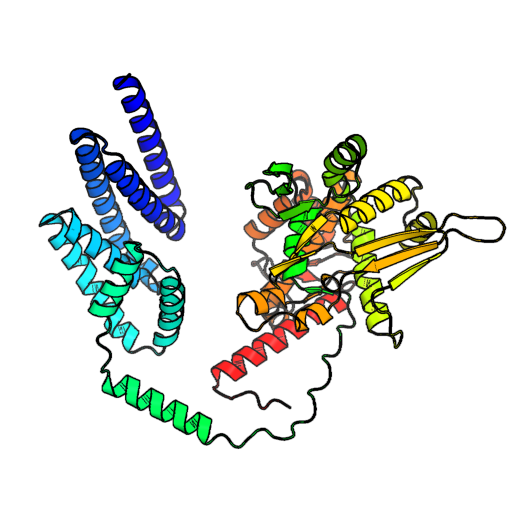75 -40.584 1.00 51.56 126 ARG A N 1
ATOM 994 C CA . ARG A 1 126 ? 10.453 -21.300 -40.541 1.00 51.56 126 ARG A CA 1
ATOM 995 C C . ARG A 1 126 ? 11.174 -20.810 -39.281 1.00 51.56 126 ARG A C 1
ATOM 997 O O . ARG A 1 126 ? 12.257 -21.303 -38.982 1.00 51.56 126 ARG A O 1
ATOM 1004 N N . SER A 1 127 ? 10.574 -19.890 -38.525 1.00 49.22 127 SER A N 1
ATOM 1005 C CA . SER A 1 127 ? 11.052 -19.435 -37.218 1.00 49.22 127 SER A CA 1
ATOM 1006 C C . SER A 1 127 ? 10.413 -20.251 -36.079 1.00 49.22 127 SER A C 1
ATOM 1008 O O . SER A 1 127 ? 9.273 -20.701 -36.173 1.00 49.22 127 SER A O 1
ATOM 1010 N N . ALA A 1 128 ? 11.142 -20.472 -34.980 1.00 37.94 128 ALA A N 1
ATOM 1011 C CA . ALA A 1 128 ? 10.791 -21.403 -33.893 1.00 37.94 128 ALA A CA 1
ATOM 1012 C C . ALA A 1 128 ? 9.578 -20.996 -33.006 1.00 37.94 128 ALA A C 1
ATOM 1014 O O . ALA A 1 128 ? 9.419 -21.498 -31.891 1.00 37.94 128 ALA A O 1
ATOM 1015 N N . SER A 1 129 ? 8.702 -20.109 -33.481 1.00 49.88 129 SER A N 1
ATOM 1016 C CA . SER A 1 129 ? 7.703 -19.378 -32.683 1.00 49.88 129 SER A CA 1
ATOM 1017 C C . SER A 1 129 ? 6.286 -19.987 -32.684 1.00 49.88 129 SER A C 1
ATOM 1019 O O . SER A 1 129 ? 5.375 -19.457 -32.045 1.00 49.88 129 SER A O 1
ATOM 1021 N N . ILE A 1 130 ? 6.086 -21.150 -33.320 1.00 43.12 130 ILE A N 1
ATOM 1022 C CA . ILE A 1 130 ? 4.784 -21.845 -33.461 1.00 43.12 130 ILE A CA 1
ATOM 1023 C C . ILE A 1 130 ? 4.054 -22.112 -32.121 1.00 43.12 130 ILE A C 1
ATOM 1025 O O . ILE A 1 130 ? 2.821 -22.160 -32.078 1.00 43.12 130 ILE A O 1
ATOM 1029 N N . PHE A 1 131 ? 4.772 -22.240 -31.001 1.00 43.50 131 PHE A N 1
ATOM 1030 C CA . PHE A 1 131 ? 4.176 -22.582 -29.701 1.00 43.50 131 PHE A CA 1
ATOM 1031 C C . PHE A 1 131 ? 3.466 -21.416 -28.989 1.00 43.50 131 PHE A C 1
ATOM 1033 O O . PHE A 1 131 ? 2.566 -21.661 -28.181 1.00 43.50 131 PHE A O 1
ATOM 1040 N N . ALA A 1 132 ? 3.805 -20.160 -29.300 1.00 46.22 132 ALA A N 1
ATOM 1041 C CA . ALA A 1 132 ? 3.170 -18.992 -28.680 1.00 46.22 132 ALA A CA 1
ATOM 1042 C C . ALA A 1 132 ? 1.711 -18.820 -29.143 1.00 46.22 132 ALA A C 1
ATOM 1044 O O . ALA A 1 132 ? 0.815 -18.571 -28.332 1.00 46.22 132 ALA A O 1
ATOM 1045 N N . LEU A 1 133 ? 1.452 -19.058 -30.432 1.00 40.28 133 LEU A N 1
ATOM 1046 C CA . LEU A 1 133 ? 0.114 -18.983 -31.022 1.00 40.28 133 LEU A CA 1
ATOM 1047 C C . LEU A 1 133 ? -0.776 -20.156 -30.597 1.00 40.28 133 LEU A C 1
ATOM 1049 O O . LEU A 1 133 ? -1.956 -19.960 -30.314 1.00 40.28 133 LEU A O 1
ATOM 1053 N N . HIS A 1 134 ? -0.214 -21.358 -30.445 1.00 43.59 134 HIS A N 1
ATOM 1054 C CA . HIS A 1 134 ? -0.964 -22.531 -29.980 1.00 43.59 134 HIS A CA 1
ATOM 1055 C C . HIS A 1 134 ? -1.566 -22.318 -28.575 1.00 43.59 134 HIS A C 1
ATOM 1057 O O . HIS A 1 134 ? -2.680 -22.761 -28.286 1.00 43.59 134 HIS A O 1
ATOM 1063 N N . GLY A 1 135 ? -0.855 -21.589 -27.706 1.00 45.19 135 GLY A N 1
ATOM 1064 C CA . GLY A 1 135 ? -1.339 -21.201 -26.380 1.00 45.19 135 GLY A CA 1
ATOM 1065 C C . GLY A 1 135 ? -2.410 -20.105 -26.401 1.00 45.19 135 GLY A C 1
ATOM 1066 O O . GLY A 1 135 ? -3.280 -20.106 -25.531 1.00 45.19 135 GLY A O 1
ATOM 1067 N N . LEU A 1 136 ? -2.371 -19.200 -27.383 1.00 41.34 136 LEU A N 1
ATOM 1068 C CA . LEU A 1 136 ? -3.364 -18.137 -27.572 1.00 41.34 136 LEU A CA 1
ATOM 1069 C C . LEU A 1 136 ? -4.696 -18.712 -28.085 1.00 41.34 136 LEU A C 1
ATOM 1071 O O . LEU A 1 136 ? -5.748 -18.459 -27.502 1.00 41.34 136 LEU A O 1
ATOM 1075 N N . PHE A 1 137 ? -4.644 -19.578 -29.101 1.00 44.75 137 PHE A N 1
ATOM 1076 C CA . PHE A 1 137 ? -5.830 -20.221 -29.679 1.00 44.75 137 PHE A CA 1
ATOM 1077 C C . PHE A 1 137 ? -6.542 -21.155 -28.693 1.00 44.75 137 PHE A C 1
ATOM 1079 O O . PHE A 1 137 ? -7.771 -21.177 -28.638 1.00 44.75 137 PHE A O 1
ATOM 1086 N N . ARG A 1 138 ? -5.793 -21.883 -27.851 1.00 48.22 138 ARG A N 1
ATOM 1087 C CA . ARG A 1 138 ? -6.381 -22.745 -26.812 1.00 48.22 138 ARG A CA 1
ATOM 1088 C C . ARG A 1 138 ? -7.135 -21.941 -25.738 1.00 48.22 138 ARG A C 1
ATOM 1090 O O . ARG A 1 138 ? -8.094 -22.458 -25.180 1.00 48.22 138 ARG A O 1
ATOM 1097 N N . ARG A 1 139 ? -6.738 -20.687 -25.471 1.00 45.31 139 ARG A N 1
ATOM 1098 C CA . ARG A 1 139 ? -7.439 -19.791 -24.527 1.00 45.31 139 ARG A CA 1
ATOM 1099 C C . ARG A 1 139 ? -8.733 -19.224 -25.105 1.00 45.31 139 ARG A C 1
ATOM 1101 O O . ARG A 1 139 ? -9.691 -19.064 -24.363 1.00 45.31 139 ARG A O 1
ATOM 1108 N N . LEU A 1 140 ? -8.769 -18.956 -26.408 1.00 42.81 140 LEU A N 1
ATOM 1109 C CA . LEU A 1 140 ? -9.950 -18.399 -27.075 1.00 42.81 140 LEU A CA 1
ATOM 1110 C C . LEU A 1 140 ? -11.048 -19.447 -27.319 1.00 42.81 140 LEU A C 1
ATOM 1112 O O . LEU A 1 140 ? -12.221 -19.105 -27.366 1.00 42.81 140 LEU A O 1
ATOM 1116 N N . LYS A 1 141 ? -10.694 -20.737 -27.393 1.00 44.28 141 LYS A N 1
ATOM 1117 C CA . LYS A 1 141 ? -11.643 -21.847 -27.602 1.00 44.28 141 LYS A CA 1
ATOM 1118 C C . LYS A 1 141 ? -12.440 -22.255 -26.345 1.00 44.28 141 LYS A C 1
ATOM 1120 O O . LYS A 1 141 ? -13.230 -23.191 -26.410 1.00 44.28 141 LYS A O 1
ATOM 1125 N N . GLY A 1 142 ? -12.199 -21.608 -25.203 1.00 41.22 142 GLY A N 1
ATOM 1126 C CA . GLY A 1 142 ? -12.711 -22.012 -23.887 1.00 41.22 142 GLY A CA 1
ATOM 1127 C C . GLY A 1 142 ? -14.122 -21.539 -23.519 1.00 41.22 142 GLY A C 1
ATOM 1128 O O . GLY A 1 142 ? -14.533 -21.803 -22.394 1.00 41.22 142 GLY A O 1
ATOM 1129 N N . ASP A 1 143 ? -14.850 -20.863 -24.411 1.00 40.41 143 ASP A N 1
ATOM 1130 C CA . ASP A 1 143 ? -16.200 -20.351 -24.133 1.00 40.41 143 ASP A CA 1
ATOM 1131 C C . ASP A 1 143 ? -17.281 -21.189 -24.853 1.00 40.41 143 ASP A C 1
ATOM 1133 O O . ASP A 1 143 ? -17.338 -21.195 -26.093 1.00 40.41 143 ASP A O 1
ATOM 1137 N N . PRO A 1 144 ? -18.114 -21.958 -24.128 1.00 44.00 144 PRO A N 1
ATOM 1138 C CA . PRO A 1 144 ? -19.076 -22.860 -24.731 1.00 44.00 144 PRO A CA 1
ATOM 1139 C C . PRO A 1 144 ? -20.403 -22.135 -24.987 1.00 44.00 144 PRO A C 1
ATOM 1141 O O . PRO A 1 144 ? -21.327 -22.280 -24.195 1.00 44.00 144 PRO A O 1
ATOM 1144 N N . GLN A 1 145 ? -20.508 -21.403 -26.107 1.00 41.09 145 GLN A N 1
ATOM 1145 C CA . GLN A 1 145 ? -21.731 -21.288 -26.931 1.00 41.09 145 GLN A CA 1
ATOM 1146 C C . GLN A 1 145 ? -21.541 -20.364 -28.152 1.00 41.09 145 GLN A C 1
ATOM 1148 O O . GLN A 1 145 ? -21.340 -19.164 -28.022 1.00 41.09 145 GLN A O 1
ATOM 1153 N N . GLY A 1 146 ? -21.644 -20.929 -29.363 1.00 46.59 146 GLY A N 1
ATOM 1154 C CA . GLY A 1 146 ? -22.234 -20.287 -30.554 1.00 46.59 146 GLY A CA 1
ATOM 1155 C C . GLY A 1 146 ? -21.698 -18.953 -31.104 1.00 46.59 146 GLY A C 1
ATOM 1156 O O . GLY A 1 146 ? -22.303 -18.440 -32.040 1.00 46.59 146 GLY A O 1
ATOM 1157 N N . SER A 1 147 ? -20.616 -18.371 -30.585 1.00 45.56 147 SER A N 1
ATOM 1158 C CA . SER A 1 147 ? -20.108 -17.087 -31.088 1.00 45.56 147 SER A CA 1
ATOM 1159 C C . SER A 1 147 ? -19.589 -17.200 -32.538 1.00 45.56 147 SER A C 1
ATOM 1161 O O . SER A 1 147 ? -18.756 -18.072 -32.813 1.00 45.56 147 SER A O 1
ATOM 1163 N N . PRO A 1 148 ? -19.990 -16.301 -33.463 1.00 43.16 148 PRO A N 1
ATOM 1164 C CA . PRO A 1 148 ? -19.410 -16.189 -34.805 1.00 43.16 148 PRO A CA 1
ATOM 1165 C C . PRO A 1 148 ? -17.886 -16.031 -34.785 1.00 43.16 148 PRO A C 1
ATOM 1167 O O . PRO A 1 148 ? -17.214 -16.520 -35.687 1.00 43.16 148 PRO A O 1
ATOM 1170 N N . LEU A 1 149 ? -17.324 -15.447 -33.719 1.00 45.38 149 LEU A N 1
ATOM 1171 C CA . LEU A 1 149 ? -15.880 -15.354 -33.503 1.00 45.38 149 LEU A CA 1
ATOM 1172 C C . LEU A 1 149 ? -15.238 -16.740 -33.328 1.00 45.38 149 LEU A C 1
ATOM 1174 O O . LEU A 1 149 ? -14.161 -16.985 -33.858 1.00 45.38 149 LEU A O 1
ATOM 1178 N N . ASN A 1 150 ? -15.908 -17.683 -32.659 1.00 50.44 150 ASN A N 1
ATOM 1179 C CA . ASN A 1 150 ? -15.422 -19.059 -32.524 1.00 50.44 150 ASN A CA 1
ATOM 1180 C C . ASN A 1 150 ? -15.525 -19.831 -33.844 1.00 50.44 150 ASN A C 1
ATOM 1182 O O . ASN A 1 150 ? -14.629 -20.613 -34.157 1.00 50.44 150 ASN A O 1
ATOM 1186 N N . ALA A 1 151 ? -16.567 -19.585 -34.646 1.00 48.06 151 ALA A N 1
ATOM 1187 C CA . ALA A 1 151 ? -16.671 -20.136 -35.998 1.00 48.06 151 ALA A CA 1
ATOM 1188 C C . ALA A 1 151 ? -15.576 -19.571 -36.922 1.00 48.06 151 ALA A C 1
ATOM 1190 O O . ALA A 1 151 ? -14.943 -20.329 -37.655 1.00 48.06 151 ALA A O 1
ATOM 1191 N N . LEU A 1 152 ? -15.295 -18.268 -36.820 1.00 43.66 152 LEU A N 1
ATOM 1192 C CA . LEU A 1 152 ? -14.216 -17.577 -37.525 1.00 43.66 152 LEU A CA 1
ATOM 1193 C C . LEU A 1 152 ? -12.844 -18.141 -37.124 1.00 43.66 152 LEU A C 1
ATOM 1195 O O . LEU A 1 152 ? -12.048 -18.483 -37.990 1.00 43.66 152 LEU A O 1
ATOM 1199 N N . LEU A 1 153 ? -12.581 -18.312 -35.825 1.00 49.69 153 LEU A N 1
ATOM 1200 C CA . LEU A 1 153 ? -11.318 -18.844 -35.302 1.00 49.69 153 LEU A CA 1
ATOM 1201 C C . LEU A 1 153 ? -11.113 -20.329 -35.642 1.00 49.69 153 LEU A C 1
ATOM 1203 O O . LEU A 1 153 ? -9.998 -20.725 -35.978 1.00 49.69 153 LEU A O 1
ATOM 1207 N N . ASP A 1 154 ? -12.163 -21.154 -35.592 1.00 50.16 154 ASP A N 1
ATOM 1208 C CA . ASP A 1 154 ? -12.097 -22.575 -35.965 1.00 50.16 154 ASP A CA 1
ATOM 1209 C C . ASP A 1 154 ? -11.931 -22.753 -37.486 1.00 50.16 154 ASP A C 1
ATOM 1211 O O . ASP A 1 154 ? -11.234 -23.665 -37.932 1.00 50.16 154 ASP A O 1
ATOM 1215 N N . LEU A 1 155 ? -12.498 -21.850 -38.295 1.00 44.69 155 LEU A N 1
ATOM 1216 C CA . LEU A 1 155 ? -12.311 -21.822 -39.746 1.00 44.69 155 LEU A CA 1
ATOM 1217 C C . LEU A 1 155 ? -10.924 -21.293 -40.139 1.00 44.69 155 LEU A C 1
ATOM 1219 O O . LEU A 1 155 ? -10.274 -21.903 -40.982 1.00 44.69 155 LEU A O 1
ATOM 1223 N N . VAL A 1 156 ? -10.428 -20.231 -39.490 1.00 46.28 156 VAL A N 1
ATOM 1224 C CA . VAL A 1 156 ? -9.041 -19.752 -39.629 1.00 46.28 156 VAL A CA 1
ATOM 1225 C C . VAL A 1 156 ? -8.076 -20.881 -39.275 1.00 46.28 156 VAL A C 1
ATOM 1227 O O . VAL A 1 156 ? -7.181 -21.179 -40.057 1.00 46.28 156 VAL A O 1
ATOM 1230 N N . TRP A 1 157 ? -8.317 -21.611 -38.182 1.00 48.03 157 TRP A N 1
ATOM 1231 C CA . TRP A 1 157 ? -7.534 -22.794 -37.820 1.00 48.03 157 TRP A CA 1
ATOM 1232 C C . TRP A 1 157 ? -7.574 -23.892 -38.897 1.00 48.03 157 TRP A C 1
ATOM 1234 O O . TRP A 1 157 ? -6.524 -24.396 -39.290 1.00 48.03 157 TRP A O 1
ATOM 1244 N N . LYS A 1 158 ? -8.758 -24.235 -39.424 1.00 48.00 158 LYS A N 1
ATOM 1245 C CA . LYS A 1 158 ? -8.942 -25.247 -40.487 1.00 48.00 158 LYS A CA 1
ATOM 1246 C C . LYS A 1 158 ? -8.324 -24.846 -41.832 1.00 48.00 158 LYS A C 1
ATOM 1248 O O . LYS A 1 158 ? -7.861 -25.716 -42.567 1.00 48.00 158 LYS A O 1
ATOM 1253 N N . LEU A 1 159 ? -8.323 -23.554 -42.160 1.00 41.41 159 LEU A N 1
ATOM 1254 C CA . LEU A 1 159 ? -7.736 -23.007 -43.386 1.00 41.41 159 LEU A CA 1
ATOM 1255 C C . LEU A 1 159 ? -6.210 -22.835 -43.272 1.00 41.41 159 LEU A C 1
ATOM 1257 O O . LEU A 1 159 ? -5.519 -22.908 -44.286 1.00 41.41 159 LEU A O 1
ATOM 1261 N N . TRP A 1 160 ? -5.679 -22.627 -42.061 1.00 47.00 160 TRP A N 1
ATOM 1262 C CA . TRP A 1 160 ? -4.261 -22.318 -41.818 1.00 47.00 160 TRP A CA 1
ATOM 1263 C C . TRP A 1 160 ? -3.430 -23.517 -41.362 1.00 47.00 160 TRP A C 1
ATOM 1265 O O . TRP A 1 160 ? -2.223 -23.566 -41.611 1.00 47.00 160 TRP A O 1
ATOM 1275 N N . VAL A 1 161 ? -4.063 -24.489 -40.708 1.00 47.12 161 VAL A N 1
ATOM 1276 C CA . VAL A 1 161 ? -3.433 -25.700 -40.190 1.00 47.12 161 VAL A CA 1
ATOM 1277 C C . VAL A 1 161 ? -4.226 -26.893 -40.731 1.00 47.12 161 VAL A C 1
ATOM 1279 O O . VAL A 1 161 ? -5.227 -27.315 -40.159 1.00 47.12 161 VAL A O 1
ATOM 1282 N N . LYS A 1 162 ? -3.751 -27.498 -41.822 1.00 42.09 162 LYS A N 1
ATOM 1283 C CA . LYS A 1 162 ? -3.845 -28.958 -41.935 1.00 42.09 162 LYS A CA 1
ATOM 1284 C C . LYS A 1 162 ? -2.584 -29.495 -41.271 1.00 42.09 162 LYS A C 1
ATOM 1286 O O . LYS A 1 162 ? -1.563 -29.581 -41.952 1.00 42.09 162 LYS A O 1
ATOM 1291 N N . PRO A 1 163 ? -2.578 -29.776 -39.956 1.00 43.97 163 PRO A N 1
ATOM 1292 C CA . PRO A 1 163 ? -1.449 -30.496 -39.416 1.00 43.97 163 PRO A CA 1
ATOM 1293 C C . PRO A 1 163 ? -1.525 -31.882 -40.044 1.00 43.97 163 PRO A C 1
ATOM 1295 O O . PRO A 1 163 ? -2.610 -32.466 -40.131 1.00 43.97 163 PRO A O 1
ATOM 1298 N N . ASP A 1 164 ? -0.395 -32.392 -40.512 1.00 54.69 164 ASP A N 1
ATOM 1299 C CA . ASP A 1 164 ? -0.289 -33.814 -40.778 1.00 54.69 164 ASP A CA 1
ATOM 1300 C C . ASP A 1 164 ? -0.652 -34.539 -39.474 1.00 54.69 164 ASP A C 1
ATOM 1302 O O . ASP A 1 164 ? 0.084 -34.490 -38.484 1.00 54.69 164 ASP A O 1
ATOM 1306 N N . GLN A 1 165 ? -1.855 -35.117 -39.434 1.00 50.19 165 GLN A N 1
ATOM 1307 C CA . GLN A 1 165 ? -2.366 -35.778 -38.240 1.00 50.19 165 GLN A CA 1
ATOM 1308 C C . GLN A 1 165 ? -1.442 -36.926 -37.823 1.00 50.19 165 GLN A C 1
ATOM 1310 O O . GLN A 1 165 ? -1.363 -37.219 -36.633 1.00 50.19 165 GLN A O 1
ATOM 1315 N N . ALA A 1 166 ? -0.691 -37.522 -38.757 1.00 49.16 166 ALA A N 1
ATOM 1316 C CA . ALA A 1 166 ? 0.292 -38.545 -38.436 1.00 49.16 166 ALA A CA 1
ATOM 1317 C C . ALA A 1 166 ? 1.455 -37.976 -37.604 1.00 49.16 166 ALA A C 1
ATOM 1319 O O . ALA A 1 166 ? 1.843 -38.583 -36.608 1.00 49.16 166 ALA A O 1
ATOM 1320 N N . ALA A 1 167 ? 1.950 -36.779 -37.933 1.00 49.84 167 ALA A N 1
ATOM 1321 C CA . ALA A 1 167 ? 3.050 -36.135 -37.213 1.00 49.84 167 ALA A CA 1
ATOM 1322 C C . ALA A 1 167 ? 2.658 -35.696 -35.790 1.00 49.84 167 ALA A C 1
ATOM 1324 O O . ALA A 1 167 ? 3.451 -35.822 -34.856 1.00 49.84 167 ALA A O 1
ATOM 1325 N N . VAL A 1 168 ? 1.424 -35.214 -35.599 1.00 46.50 168 VAL A N 1
ATOM 1326 C CA . VAL A 1 168 ? 0.915 -34.829 -34.269 1.00 46.50 168 VAL A CA 1
ATOM 1327 C C . VAL A 1 168 ? 0.705 -36.057 -33.386 1.00 46.50 168 VAL A C 1
ATOM 1329 O O . VAL A 1 168 ? 1.087 -36.038 -32.216 1.00 46.50 168 VAL A O 1
ATOM 1332 N N . THR A 1 169 ? 0.140 -37.132 -33.940 1.00 55.09 169 THR A N 1
ATOM 1333 C CA . THR A 1 169 ? -0.070 -38.385 -33.206 1.00 55.09 169 THR A CA 1
ATOM 1334 C C . THR A 1 169 ? 1.260 -39.057 -32.860 1.00 55.09 169 THR A C 1
ATOM 1336 O O . THR A 1 169 ? 1.449 -39.443 -31.713 1.00 55.09 169 THR A O 1
ATOM 1339 N N . ALA A 1 170 ? 2.225 -39.094 -33.786 1.00 58.19 170 ALA A N 1
ATOM 1340 C CA . ALA A 1 170 ? 3.559 -39.639 -33.527 1.00 58.19 170 ALA A CA 1
ATOM 1341 C C . ALA A 1 170 ? 4.285 -38.880 -32.403 1.00 58.19 170 ALA A C 1
ATOM 1343 O O . ALA A 1 170 ? 4.812 -39.490 -31.476 1.00 58.19 170 ALA A O 1
ATOM 1344 N N . ARG A 1 171 ? 4.241 -37.541 -32.421 1.00 50.41 171 ARG A N 1
ATOM 1345 C CA . ARG A 1 171 ? 4.884 -36.715 -31.386 1.00 50.41 171 ARG A CA 1
ATOM 1346 C C . ARG A 1 171 ? 4.211 -36.840 -30.020 1.00 50.41 171 ARG A C 1
ATOM 1348 O O . ARG A 1 171 ? 4.874 -36.715 -28.994 1.00 50.41 171 ARG A O 1
ATOM 1355 N N . ARG A 1 172 ? 2.897 -37.074 -30.005 1.00 50.91 172 ARG A N 1
ATOM 1356 C CA . ARG A 1 172 ? 2.135 -37.345 -28.785 1.00 50.91 172 ARG A CA 1
ATOM 1357 C C . ARG A 1 172 ? 2.545 -38.679 -28.169 1.00 50.91 172 ARG A C 1
ATOM 1359 O O . ARG A 1 172 ? 2.854 -38.705 -26.985 1.00 50.91 172 ARG A O 1
ATOM 1366 N N . SER A 1 173 ? 2.638 -39.734 -28.976 1.00 66.75 173 SER A N 1
ATOM 1367 C CA . SER A 1 173 ? 3.109 -41.043 -28.516 1.00 66.75 173 SER A CA 1
ATOM 1368 C C . SER A 1 173 ? 4.566 -41.008 -28.037 1.00 66.75 173 SER A C 1
ATOM 1370 O O . SER A 1 173 ? 4.887 -41.652 -27.047 1.00 66.75 173 SER A O 1
ATOM 1372 N N . GLU A 1 174 ? 5.439 -40.210 -28.666 1.00 64.62 174 GLU A N 1
ATOM 1373 C CA . GLU A 1 174 ? 6.814 -39.986 -28.182 1.00 64.62 174 GLU A CA 1
ATOM 1374 C C . GLU A 1 174 ? 6.858 -39.300 -26.805 1.00 64.62 174 GLU A C 1
ATOM 1376 O O . GLU A 1 174 ? 7.707 -39.632 -25.980 1.00 64.62 174 GLU A O 1
ATOM 1381 N N . LEU A 1 175 ? 5.958 -38.347 -26.543 1.00 49.62 175 LEU A N 1
ATOM 1382 C CA . LEU A 1 175 ? 5.881 -37.643 -25.259 1.00 49.62 175 LEU A CA 1
ATOM 1383 C C . LEU A 1 175 ? 5.268 -38.513 -24.158 1.00 49.62 175 LEU A C 1
ATOM 1385 O O . LEU A 1 175 ? 5.791 -38.520 -23.049 1.00 49.62 175 LEU A O 1
ATOM 1389 N N . GLU A 1 176 ? 4.217 -39.268 -24.475 1.00 61.94 176 GLU A N 1
ATOM 1390 C CA . GLU A 1 176 ? 3.583 -40.216 -23.550 1.00 61.94 176 GLU A CA 1
ATOM 1391 C C . GLU A 1 176 ? 4.571 -41.343 -23.176 1.00 61.94 176 GLU A C 1
ATOM 1393 O O . GLU A 1 176 ? 4.759 -41.630 -21.996 1.00 61.94 176 GLU A O 1
ATOM 1398 N N . ALA A 1 177 ? 5.335 -41.872 -24.142 1.00 65.94 177 ALA A N 1
ATOM 1399 C CA . ALA A 1 177 ? 6.399 -42.848 -23.880 1.00 65.94 177 ALA A CA 1
ATOM 1400 C C . ALA A 1 177 ? 7.597 -42.262 -23.103 1.00 65.94 177 ALA A C 1
ATOM 1402 O O . ALA A 1 177 ? 8.281 -42.986 -22.376 1.00 65.94 177 ALA A O 1
ATOM 1403 N N . ALA A 1 178 ? 7.884 -40.963 -23.244 1.00 57.03 178 ALA A N 1
ATOM 1404 C CA . ALA A 1 178 ? 8.918 -40.284 -22.463 1.00 57.03 178 ALA A CA 1
ATOM 1405 C C . ALA A 1 178 ? 8.468 -39.996 -21.018 1.00 57.03 178 ALA A C 1
ATOM 1407 O O . ALA A 1 178 ? 9.298 -40.007 -20.107 1.00 57.03 178 ALA A O 1
ATOM 1408 N N . GLU A 1 179 ? 7.173 -39.762 -20.792 1.00 48.59 179 GLU A N 1
ATOM 1409 C CA . GLU A 1 179 ? 6.595 -39.635 -19.450 1.00 48.59 179 GLU A CA 1
ATOM 1410 C C . GLU A 1 179 ? 6.529 -40.989 -18.732 1.00 48.59 179 GLU A C 1
ATOM 1412 O O . GLU A 1 179 ? 6.931 -41.057 -17.572 1.00 48.59 179 GLU A O 1
ATOM 1417 N N . GLU A 1 180 ? 6.158 -42.076 -19.420 1.00 57.53 180 GLU A N 1
ATOM 1418 C CA . GLU A 1 180 ? 6.156 -43.435 -18.846 1.00 57.53 180 GLU A CA 1
ATOM 1419 C C . GLU A 1 180 ? 7.562 -43.972 -18.526 1.00 57.53 180 GLU A C 1
ATOM 1421 O O . GLU A 1 180 ? 7.724 -44.757 -17.595 1.00 57.53 180 GLU A O 1
ATOM 1426 N N . ASN A 1 181 ? 8.598 -43.526 -19.246 1.00 51.78 181 ASN A N 1
ATOM 1427 C CA . ASN A 1 181 ? 9.992 -43.916 -18.991 1.00 51.78 181 ASN A CA 1
ATOM 1428 C C . ASN A 1 181 ? 10.763 -42.932 -18.096 1.00 51.78 181 ASN A C 1
ATOM 1430 O O . ASN A 1 181 ? 11.982 -43.061 -17.950 1.00 51.78 181 ASN A O 1
ATOM 1434 N N . THR A 1 182 ? 10.096 -41.941 -17.496 1.00 40.62 182 THR A N 1
ATOM 1435 C CA . THR A 1 182 ? 10.739 -41.110 -16.474 1.00 40.62 182 THR A CA 1
ATOM 1436 C C . THR A 1 182 ? 10.734 -41.899 -15.158 1.00 40.62 182 THR A C 1
ATOM 1438 O O . THR A 1 182 ? 9.655 -42.105 -14.605 1.00 40.62 182 THR A O 1
ATOM 1441 N N . PRO A 1 183 ? 11.892 -42.372 -14.650 1.00 44.19 183 PRO A N 1
ATOM 1442 C CA . PRO A 1 183 ? 11.938 -43.146 -13.414 1.00 44.19 183 PRO A CA 1
ATOM 1443 C C . PRO A 1 183 ? 11.273 -42.355 -12.289 1.00 44.19 183 PRO A C 1
ATOM 1445 O O . PRO A 1 183 ? 11.540 -41.160 -12.134 1.00 44.19 183 PRO A O 1
ATOM 1448 N N . GLU A 1 184 ? 10.386 -43.025 -11.550 1.00 41.22 184 GLU A N 1
ATOM 1449 C CA . GLU A 1 184 ? 9.650 -42.456 -10.427 1.00 41.22 184 GLU A CA 1
ATOM 1450 C C . GLU A 1 184 ? 10.592 -41.627 -9.549 1.00 41.22 184 GLU A C 1
ATOM 1452 O O . GLU A 1 184 ? 11.564 -42.137 -8.989 1.00 41.22 184 GLU A O 1
ATOM 1457 N N . ALA A 1 185 ? 10.293 -40.332 -9.440 1.00 44.03 185 ALA A N 1
ATOM 1458 C CA . ALA A 1 185 ? 10.927 -39.407 -8.514 1.00 44.03 185 ALA A CA 1
ATOM 1459 C C . ALA A 1 185 ? 10.523 -39.772 -7.075 1.00 44.03 185 ALA A C 1
ATOM 1461 O O . ALA A 1 185 ? 9.756 -39.071 -6.420 1.00 44.03 185 ALA A O 1
ATOM 1462 N N . GLN A 1 186 ? 10.987 -40.923 -6.597 1.00 43.81 186 GLN A N 1
ATOM 1463 C CA . GLN A 1 186 ? 10.863 -41.339 -5.213 1.00 43.81 186 GLN A CA 1
ATOM 1464 C C . GLN A 1 186 ? 12.126 -40.895 -4.469 1.00 43.81 186 GLN A C 1
ATOM 1466 O O . GLN A 1 186 ? 13.234 -41.334 -4.771 1.00 43.81 186 GLN A O 1
ATOM 1471 N N . ASN A 1 187 ? 11.909 -40.045 -3.460 1.00 44.88 187 ASN A N 1
ATOM 1472 C CA . ASN A 1 187 ? 12.859 -39.598 -2.433 1.00 44.88 187 ASN A CA 1
ATOM 1473 C C . ASN A 1 187 ? 13.783 -38.416 -2.777 1.00 44.88 187 ASN A C 1
ATOM 1475 O O . ASN A 1 187 ? 14.972 -38.452 -2.465 1.00 44.88 187 ASN A O 1
ATOM 1479 N N . GLU A 1 188 ? 13.240 -37.316 -3.306 1.00 38.22 188 GLU A N 1
ATOM 1480 C CA . GLU A 1 188 ? 13.863 -36.014 -3.031 1.00 38.22 188 GLU A CA 1
ATOM 1481 C C . GLU A 1 188 ? 13.448 -35.544 -1.624 1.00 38.22 188 GLU A C 1
ATOM 1483 O O . GLU A 1 188 ? 12.257 -35.581 -1.291 1.00 38.22 188 GLU A O 1
ATOM 1488 N N . PRO A 1 189 ? 14.400 -35.130 -0.766 1.00 41.56 189 PRO A N 1
ATOM 1489 C CA . PRO A 1 189 ? 14.063 -34.509 0.508 1.00 41.56 189 PRO A CA 1
ATOM 1490 C C . PRO A 1 189 ? 13.178 -33.277 0.256 1.00 41.56 189 PRO A C 1
ATOM 1492 O O . PRO A 1 189 ? 13.349 -32.606 -0.765 1.00 41.56 189 PRO A O 1
ATOM 1495 N N . PRO A 1 190 ? 12.227 -32.957 1.155 1.00 48.59 190 PRO A N 1
ATOM 1496 C CA . PRO A 1 190 ? 11.374 -31.789 0.989 1.00 48.59 190 PRO A CA 1
ATOM 1497 C C . PRO A 1 190 ? 12.253 -30.558 0.775 1.00 48.59 190 PRO A C 1
ATOM 1499 O O . PRO A 1 190 ? 13.092 -30.237 1.620 1.00 48.59 190 PRO A O 1
ATOM 1502 N N . SER A 1 191 ? 12.074 -29.903 -0.377 1.00 43.94 191 SER A N 1
ATOM 1503 C CA . SER A 1 191 ? 12.814 -28.691 -0.727 1.00 43.94 191 SER A CA 1
ATOM 1504 C C . SER A 1 191 ? 12.716 -27.718 0.454 1.00 43.94 191 SER A C 1
ATOM 1506 O O . SER A 1 191 ? 11.610 -27.526 0.980 1.00 43.94 191 SER A O 1
ATOM 1508 N N . PRO A 1 192 ? 13.847 -27.176 0.942 1.00 52.00 192 PRO A N 1
ATOM 1509 C CA . PRO A 1 192 ? 13.878 -26.413 2.180 1.00 52.00 192 PRO A CA 1
ATOM 1510 C C . PRO A 1 192 ? 12.831 -25.306 2.126 1.00 52.00 192 PRO A C 1
ATOM 1512 O O . PRO A 1 192 ? 12.722 -24.598 1.120 1.00 52.00 192 PRO A O 1
ATOM 1515 N N . ALA A 1 193 ? 12.047 -25.181 3.203 1.00 56.66 193 ALA A N 1
ATOM 1516 C CA . ALA A 1 193 ? 10.983 -24.192 3.288 1.00 56.66 193 ALA A CA 1
ATOM 1517 C C . ALA A 1 193 ? 11.521 -22.821 2.837 1.00 56.66 193 ALA A C 1
ATOM 1519 O O . ALA A 1 193 ? 12.619 -22.432 3.256 1.00 56.66 193 ALA A O 1
ATOM 1520 N N . PRO A 1 194 ? 10.809 -22.105 1.948 1.00 59.41 194 PRO A N 1
ATOM 1521 C CA . PRO A 1 194 ? 11.311 -20.871 1.366 1.00 59.41 194 PRO A CA 1
ATOM 1522 C C . PRO A 1 194 ? 11.682 -19.898 2.485 1.00 59.41 194 PRO A C 1
ATOM 1524 O O . PRO A 1 194 ? 10.821 -19.458 3.244 1.00 59.41 194 PRO A O 1
ATOM 1527 N N . GLN A 1 195 ? 12.976 -19.577 2.593 1.00 72.12 195 GLN A N 1
ATOM 1528 C CA . GLN A 1 195 ? 13.459 -18.622 3.587 1.00 72.12 195 GLN A CA 1
ATOM 1529 C C . GLN A 1 195 ? 12.726 -17.298 3.394 1.00 72.12 195 GLN A C 1
ATOM 1531 O O . GLN A 1 195 ? 12.789 -16.693 2.316 1.00 72.12 195 GLN A O 1
ATOM 1536 N N . MET A 1 196 ? 12.025 -16.855 4.436 1.00 73.50 196 MET A N 1
ATOM 1537 C CA . MET A 1 196 ? 11.264 -15.619 4.362 1.00 73.50 196 MET A CA 1
ATOM 1538 C C . MET A 1 196 ? 12.189 -14.413 4.190 1.00 73.50 196 MET A C 1
ATOM 1540 O O . MET A 1 196 ? 13.303 -14.385 4.725 1.00 73.50 196 MET A O 1
ATOM 1544 N N . PRO A 1 197 ? 11.755 -13.405 3.416 1.00 79.19 197 PRO A N 1
ATOM 1545 C CA . PRO A 1 197 ? 12.529 -12.190 3.257 1.00 79.19 197 PRO A CA 1
ATOM 1546 C C . PRO A 1 197 ? 12.698 -11.510 4.616 1.00 79.19 197 PRO A C 1
ATOM 1548 O O . PRO A 1 197 ? 11.743 -11.355 5.371 1.00 79.19 197 PRO A O 1
ATOM 1551 N N . LYS A 1 198 ? 13.920 -11.046 4.895 1.00 87.25 198 LYS A N 1
ATOM 1552 C CA . LYS A 1 198 ? 14.208 -10.238 6.090 1.00 87.25 198 LYS A CA 1
ATOM 1553 C C . LYS A 1 198 ? 13.505 -8.875 6.070 1.00 87.25 198 LYS A C 1
ATOM 1555 O O . LYS A 1 198 ? 13.351 -8.238 7.105 1.00 87.25 198 LYS A O 1
ATOM 1560 N N . VAL A 1 199 ? 13.112 -8.424 4.880 1.00 94.00 199 VAL A N 1
ATOM 1561 C CA . VAL A 1 199 ? 12.493 -7.123 4.624 1.00 94.00 199 VAL A CA 1
ATOM 1562 C C . VAL A 1 199 ? 10.971 -7.283 4.593 1.00 94.00 199 VAL A C 1
ATOM 1564 O O . VAL A 1 199 ? 10.497 -8.193 3.907 1.00 94.00 199 VAL A O 1
ATOM 1567 N N . PRO A 1 200 ? 10.205 -6.412 5.279 1.00 96.56 200 PRO A N 1
ATOM 1568 C CA . PRO A 1 200 ? 8.751 -6.383 5.173 1.00 96.56 200 PRO A CA 1
ATOM 1569 C C . PRO A 1 200 ? 8.321 -6.238 3.714 1.00 96.56 200 PRO A C 1
ATOM 1571 O O . PRO A 1 200 ? 8.729 -5.299 3.030 1.00 96.56 200 PRO A O 1
ATOM 1574 N N . ALA A 1 201 ? 7.516 -7.173 3.227 1.00 97.50 201 ALA A N 1
ATOM 1575 C CA . ALA A 1 201 ? 7.080 -7.195 1.842 1.00 97.50 201 ALA A CA 1
ATOM 1576 C C . ALA A 1 201 ? 5.724 -7.882 1.723 1.00 97.50 201 ALA A C 1
ATOM 1578 O O . ALA A 1 201 ? 5.411 -8.784 2.496 1.00 97.50 201 ALA A O 1
ATOM 1579 N N . VAL A 1 202 ? 4.960 -7.482 0.715 1.00 97.50 202 VAL A N 1
ATOM 1580 C CA . VAL A 1 202 ? 3.683 -8.105 0.355 1.00 97.50 202 VAL A CA 1
ATOM 1581 C C . VAL A 1 202 ? 3.724 -8.556 -1.096 1.00 97.50 202 VAL A C 1
ATOM 1583 O O . VAL A 1 202 ? 4.498 -8.039 -1.902 1.00 97.50 202 VAL A O 1
ATOM 1586 N N . ALA A 1 203 ? 2.900 -9.535 -1.448 1.00 97.19 203 ALA A N 1
ATOM 1587 C CA . ALA A 1 203 ? 2.732 -9.942 -2.836 1.00 97.19 203 ALA A CA 1
ATOM 1588 C C . ALA A 1 203 ? 2.122 -8.785 -3.656 1.00 97.19 203 ALA A C 1
ATOM 1590 O O . ALA A 1 203 ? 1.174 -8.145 -3.206 1.00 97.19 203 ALA A O 1
ATOM 1591 N N . SER A 1 204 ? 2.630 -8.521 -4.863 1.00 96.88 204 SER A N 1
ATOM 1592 C CA . SER A 1 204 ? 2.119 -7.471 -5.761 1.00 96.88 204 SER A CA 1
ATOM 1593 C C . SER A 1 204 ? 0.636 -7.683 -6.051 1.00 96.88 204 SER A C 1
ATOM 1595 O O . SER A 1 204 ? -0.141 -6.742 -5.957 1.00 96.88 204 SER A O 1
ATOM 1597 N N . GLY A 1 205 ? 0.210 -8.938 -6.236 1.00 95.88 205 GLY A N 1
ATOM 1598 C CA . GLY A 1 205 ? -1.205 -9.261 -6.426 1.00 95.88 205 GLY A CA 1
ATOM 1599 C C . GLY A 1 205 ? -2.102 -8.956 -5.222 1.00 95.88 205 GLY A C 1
ATOM 1600 O O . GLY A 1 205 ? -3.313 -8.951 -5.387 1.00 95.88 205 GLY A O 1
ATOM 1601 N N . VAL A 1 206 ? -1.535 -8.701 -4.038 1.00 97.12 206 VAL A N 1
ATOM 1602 C CA . VAL A 1 206 ? -2.255 -8.203 -2.853 1.00 97.12 206 VAL A CA 1
ATOM 1603 C C . VAL A 1 206 ? -2.134 -6.685 -2.746 1.00 97.12 206 VAL A C 1
ATOM 1605 O O . VAL A 1 206 ? -3.117 -6.016 -2.444 1.00 97.12 206 VAL A O 1
ATOM 1608 N N . LEU A 1 207 ? -0.953 -6.121 -3.021 1.00 97.50 207 LEU A N 1
ATOM 1609 C CA . LEU A 1 207 ? -0.727 -4.678 -2.934 1.00 97.50 207 LEU A CA 1
ATOM 1610 C C . LEU A 1 207 ? -1.619 -3.891 -3.898 1.00 97.50 207 LEU A C 1
ATOM 1612 O O . LEU A 1 207 ? -2.192 -2.890 -3.482 1.00 97.50 207 LEU A O 1
ATOM 1616 N N . THR A 1 208 ? -1.763 -4.339 -5.148 1.00 95.56 208 THR A N 1
ATOM 1617 C CA . THR A 1 208 ? -2.578 -3.646 -6.156 1.00 95.56 208 THR A CA 1
ATOM 1618 C C . THR A 1 208 ? -4.057 -3.523 -5.746 1.00 95.56 208 THR A C 1
ATOM 1620 O O . THR A 1 208 ? -4.553 -2.397 -5.707 1.00 95.56 208 THR A O 1
ATOM 1623 N N . PRO A 1 209 ? -4.790 -4.607 -5.400 1.00 96.12 209 PRO A N 1
ATOM 1624 C CA . PRO A 1 209 ? -6.182 -4.480 -4.964 1.00 96.12 209 PRO A CA 1
ATOM 1625 C C . PRO A 1 209 ? -6.313 -3.743 -3.630 1.00 96.12 209 PRO A C 1
ATOM 1627 O O . PRO A 1 209 ? -7.276 -3.011 -3.435 1.00 96.12 209 PRO A O 1
ATOM 1630 N N . LEU A 1 210 ? -5.337 -3.873 -2.726 1.00 96.62 210 LEU A N 1
ATOM 1631 C CA . LEU A 1 210 ? -5.314 -3.112 -1.479 1.00 96.62 210 LEU A CA 1
ATOM 1632 C C . LEU A 1 210 ? -5.201 -1.607 -1.758 1.00 96.62 210 LEU A C 1
ATOM 1634 O O . LEU A 1 210 ? -5.970 -0.817 -1.216 1.00 96.62 210 LEU A O 1
ATOM 1638 N N . PHE A 1 211 ? -4.288 -1.208 -2.641 1.00 96.88 211 PHE A N 1
ATOM 1639 C CA . PHE A 1 211 ? -4.148 0.178 -3.069 1.00 96.88 211 PHE A CA 1
ATOM 1640 C C . PHE A 1 211 ? -5.447 0.703 -3.683 1.00 96.88 211 PHE A C 1
ATOM 1642 O O . PHE A 1 211 ? -5.943 1.748 -3.265 1.00 96.88 211 PHE A O 1
ATOM 1649 N N . ALA A 1 212 ? -6.031 -0.055 -4.611 1.00 96.31 212 ALA A N 1
ATOM 1650 C CA . ALA A 1 212 ? -7.278 0.305 -5.274 1.00 96.31 212 ALA A CA 1
ATOM 1651 C C . ALA A 1 212 ? -8.450 0.434 -4.284 1.00 96.31 212 ALA A C 1
ATOM 1653 O O . ALA A 1 212 ? -9.268 1.340 -4.393 1.00 96.31 212 ALA A O 1
ATOM 1654 N N . ALA A 1 213 ? -8.514 -0.433 -3.270 1.00 96.12 213 ALA A N 1
ATOM 1655 C CA . ALA A 1 213 ? -9.567 -0.406 -2.262 1.00 96.12 213 ALA A CA 1
ATOM 1656 C C . ALA A 1 213 ? -9.402 0.717 -1.229 1.00 96.12 213 ALA A C 1
ATOM 1658 O O . ALA A 1 213 ? -10.414 1.249 -0.773 1.00 96.12 213 ALA A O 1
ATOM 1659 N N . PHE A 1 214 ? -8.168 1.083 -0.847 1.00 96.44 214 PHE A N 1
ATOM 1660 C CA . PHE A 1 214 ? -7.895 1.942 0.319 1.00 96.44 214 PHE A CA 1
ATOM 1661 C C . PHE A 1 214 ? -7.225 3.291 0.018 1.00 96.44 214 PHE A C 1
ATOM 1663 O O . PHE A 1 214 ? -7.357 4.215 0.821 1.00 96.44 214 PHE A O 1
ATOM 1670 N N . TRP A 1 215 ? -6.519 3.449 -1.098 1.00 96.44 215 TRP A N 1
ATOM 1671 C CA . TRP A 1 215 ? -5.696 4.644 -1.339 1.00 96.44 215 TRP A CA 1
ATOM 1672 C C . TRP A 1 215 ? -5.893 5.305 -2.694 1.00 96.44 215 TRP A C 1
ATOM 1674 O O . TRP A 1 215 ? -5.536 6.471 -2.832 1.00 96.44 215 TRP A O 1
ATOM 1684 N N . GLU A 1 216 ? -6.498 4.620 -3.661 1.00 95.06 216 GLU A N 1
ATOM 1685 C CA . GLU A 1 216 ? -6.827 5.233 -4.946 1.00 95.06 216 GLU A CA 1
ATOM 1686 C C . GLU A 1 216 ? -7.817 6.404 -4.751 1.00 95.06 216 GLU A C 1
ATOM 1688 O O . GLU A 1 216 ? -8.767 6.301 -3.962 1.00 95.06 216 GLU A O 1
ATOM 1693 N N . PRO A 1 217 ? -7.612 7.558 -5.404 1.00 93.62 217 PRO A N 1
ATOM 1694 C CA . PRO A 1 217 ? -8.557 8.664 -5.341 1.00 93.62 217 PRO A CA 1
ATOM 1695 C C . PRO A 1 217 ? -9.846 8.337 -6.107 1.00 93.62 217 PRO A C 1
ATOM 1697 O O . PRO A 1 217 ? -9.885 7.452 -6.958 1.00 93.62 217 PRO A O 1
ATOM 1700 N N . HIS A 1 218 ? -10.910 9.097 -5.834 1.00 91.75 218 HIS A N 1
ATOM 1701 C CA . HIS A 1 218 ? -12.190 9.004 -6.555 1.00 91.75 218 HIS A CA 1
ATOM 1702 C C . HIS A 1 218 ? -12.880 7.632 -6.475 1.00 91.75 218 HIS A C 1
ATOM 1704 O O . HIS A 1 218 ? -13.612 7.243 -7.389 1.00 91.75 218 HIS A O 1
ATOM 1710 N N . ARG A 1 219 ? -12.670 6.903 -5.376 1.00 93.44 219 ARG A N 1
ATOM 1711 C CA . ARG A 1 219 ? -13.471 5.721 -5.056 1.00 93.44 219 ARG A CA 1
ATOM 1712 C C . ARG A 1 219 ? -14.884 6.157 -4.689 1.00 93.44 219 ARG A C 1
ATOM 1714 O O . ARG A 1 219 ? -15.100 7.234 -4.140 1.00 93.44 219 ARG A O 1
ATOM 1721 N N . SER A 1 220 ? -15.852 5.305 -4.983 1.00 91.81 220 SER A N 1
ATOM 1722 C CA . SER A 1 220 ? -17.232 5.501 -4.554 1.00 91.81 220 SER A CA 1
ATOM 1723 C C . SER A 1 220 ? -17.829 4.191 -4.074 1.00 91.81 220 SER A C 1
ATOM 1725 O O . SER A 1 220 ? -17.300 3.108 -4.336 1.00 91.81 220 SER A O 1
ATOM 1727 N N . ILE A 1 221 ? -18.924 4.299 -3.336 1.00 92.38 221 ILE A N 1
ATOM 1728 C CA . ILE A 1 221 ? -19.648 3.151 -2.814 1.00 92.38 221 ILE A CA 1
ATOM 1729 C C . ILE A 1 221 ? -20.915 2.981 -3.629 1.00 92.38 221 ILE A C 1
ATOM 1731 O O . ILE A 1 221 ? -21.655 3.940 -3.845 1.00 92.38 221 ILE A O 1
ATOM 1735 N N . GLN A 1 222 ? -21.156 1.756 -4.075 1.00 92.81 222 GLN A N 1
ATOM 1736 C CA . GLN A 1 222 ? -22.355 1.375 -4.803 1.00 92.81 222 GLN A CA 1
ATOM 1737 C C . GLN A 1 222 ? -23.044 0.233 -4.071 1.00 92.81 222 GLN A C 1
ATOM 1739 O O . GLN A 1 222 ? -22.391 -0.706 -3.621 1.00 92.81 222 GLN A O 1
ATOM 1744 N N . GLU A 1 223 ? -24.361 0.325 -3.943 1.00 91.44 223 GLU A N 1
ATOM 1745 C CA . GLU A 1 223 ? -25.190 -0.749 -3.409 1.00 91.44 223 GLU A CA 1
ATOM 1746 C C . GLU A 1 223 ? -25.938 -1.407 -4.568 1.00 91.44 223 GLU A C 1
ATOM 1748 O O . GLU A 1 223 ? -26.739 -0.767 -5.248 1.00 91.44 223 GLU A O 1
ATOM 1753 N N . GLU A 1 224 ? -25.651 -2.683 -4.812 1.00 89.31 224 GLU A N 1
ATOM 1754 C CA . GLU A 1 224 ? -26.245 -3.470 -5.890 1.00 89.31 224 GLU A CA 1
ATOM 1755 C C . GLU A 1 224 ? -26.707 -4.817 -5.334 1.00 89.31 224 GLU A C 1
ATOM 1757 O O . GLU A 1 224 ? -25.915 -5.570 -4.775 1.00 89.31 224 GLU A O 1
ATOM 1762 N N . ALA A 1 225 ? -27.998 -5.131 -5.485 1.00 87.38 225 ALA A N 1
ATOM 1763 C CA . ALA A 1 225 ? -28.586 -6.407 -5.056 1.00 87.38 225 ALA A CA 1
ATOM 1764 C C . ALA A 1 225 ? -28.310 -6.785 -3.579 1.00 87.38 225 ALA A C 1
ATOM 1766 O O . ALA A 1 225 ? -28.196 -7.961 -3.244 1.00 87.38 225 ALA A O 1
ATOM 1767 N N . GLY A 1 226 ? -28.212 -5.788 -2.690 1.00 84.88 226 GLY A N 1
ATOM 1768 C CA . GLY A 1 226 ? -27.919 -5.987 -1.265 1.00 84.88 226 GLY A CA 1
ATOM 1769 C C . GLY A 1 226 ? -26.432 -6.166 -0.936 1.00 84.88 226 GLY A C 1
ATOM 1770 O O . GLY A 1 226 ? -26.084 -6.314 0.235 1.00 84.88 226 GLY A O 1
ATOM 1771 N N . GLU A 1 227 ? -25.548 -6.116 -1.934 1.00 89.94 227 GLU A N 1
ATOM 1772 C CA . GLU A 1 227 ? -24.104 -6.031 -1.737 1.00 89.94 227 GLU A CA 1
ATOM 1773 C C . GLU A 1 227 ? -23.638 -4.580 -1.810 1.00 89.94 227 GLU A C 1
ATOM 1775 O O . GLU A 1 227 ? -24.028 -3.832 -2.706 1.00 89.94 227 GLU A O 1
ATOM 1780 N N . VAL A 1 228 ? -22.737 -4.195 -0.907 1.00 92.25 228 VAL A N 1
ATOM 1781 C CA . VAL A 1 228 ? -22.096 -2.881 -0.953 1.00 92.25 228 VAL A CA 1
ATOM 1782 C C . VAL A 1 228 ? -20.682 -3.027 -1.489 1.00 92.25 228 VAL A C 1
ATOM 1784 O O . VAL A 1 228 ? -19.826 -3.673 -0.887 1.00 92.25 228 VAL A O 1
ATOM 1787 N N . ARG A 1 229 ? -20.450 -2.448 -2.663 1.00 95.00 229 ARG A N 1
ATOM 1788 C CA . ARG A 1 229 ? -19.209 -2.524 -3.430 1.00 95.00 229 ARG A CA 1
ATOM 1789 C C . ARG A 1 229 ? -18.478 -1.195 -3.356 1.00 95.00 229 ARG A C 1
ATOM 1791 O O . ARG A 1 229 ? -19.089 -0.133 -3.423 1.00 95.00 229 ARG A O 1
ATOM 1798 N N . ILE A 1 230 ? -17.160 -1.268 -3.254 1.00 94.94 230 ILE A N 1
ATOM 1799 C CA . ILE A 1 230 ? -16.272 -0.132 -3.481 1.00 94.94 230 ILE A CA 1
ATOM 1800 C C . ILE A 1 230 ? -15.872 -0.201 -4.944 1.00 94.94 230 ILE A C 1
ATOM 1802 O O . ILE A 1 230 ? -15.361 -1.231 -5.397 1.00 94.94 230 ILE A O 1
ATOM 1806 N N . VAL A 1 231 ? -16.112 0.878 -5.677 1.00 95.88 231 VAL A N 1
ATOM 1807 C CA . VAL A 1 231 ? -15.754 0.981 -7.088 1.00 95.88 231 VAL A CA 1
ATOM 1808 C C . VAL A 1 231 ? -14.790 2.131 -7.328 1.00 95.88 231 VAL A C 1
ATOM 1810 O O . VAL A 1 231 ? -14.854 3.161 -6.654 1.00 95.88 231 VAL A O 1
ATOM 1813 N N . ASP A 1 232 ? -13.896 1.951 -8.294 1.00 94.69 232 ASP A N 1
ATOM 1814 C CA . ASP A 1 232 ? -12.977 2.998 -8.739 1.00 94.69 232 ASP A CA 1
ATOM 1815 C C . ASP A 1 232 ? -13.659 4.017 -9.675 1.00 94.69 232 ASP A C 1
ATOM 1817 O O . ASP A 1 232 ? -14.849 3.924 -10.000 1.00 94.69 232 ASP A O 1
ATOM 1821 N N . ARG A 1 233 ? -12.874 4.979 -10.177 1.00 92.69 233 ARG A N 1
ATOM 1822 C CA . ARG A 1 233 ? -13.325 5.989 -11.153 1.00 92.69 233 ARG A CA 1
ATOM 1823 C C . ARG A 1 233 ? -13.866 5.401 -12.466 1.00 92.69 233 ARG A C 1
ATOM 1825 O O . ARG A 1 233 ? -14.591 6.078 -13.191 1.00 92.69 233 ARG A O 1
ATOM 1832 N N . HIS A 1 234 ? -13.517 4.155 -12.781 1.00 94.12 234 HIS A N 1
ATOM 1833 C CA . HIS A 1 234 ? -13.966 3.416 -13.961 1.00 94.12 234 HIS A CA 1
ATOM 1834 C C . HIS A 1 234 ? -15.130 2.462 -13.647 1.00 94.12 234 HIS A C 1
ATOM 1836 O O . HIS A 1 234 ? -15.496 1.652 -14.497 1.00 94.12 234 HIS A O 1
ATOM 1842 N N . ARG A 1 235 ? -15.725 2.562 -12.447 1.00 94.44 235 ARG A N 1
ATOM 1843 C CA . ARG A 1 235 ? -16.796 1.690 -11.939 1.00 94.44 235 ARG A CA 1
ATOM 1844 C C . ARG A 1 235 ? -16.399 0.213 -11.836 1.00 94.44 235 ARG A C 1
ATOM 1846 O O . ARG A 1 235 ? -17.263 -0.660 -11.832 1.00 94.44 235 ARG A O 1
ATOM 1853 N N . ARG A 1 236 ? -15.103 -0.093 -11.746 1.00 95.38 236 ARG A N 1
ATOM 1854 C CA . ARG A 1 236 ? -14.627 -1.459 -11.494 1.00 95.38 236 ARG A CA 1
ATOM 1855 C C . ARG A 1 236 ? -14.679 -1.730 -9.999 1.00 95.38 236 ARG A C 1
ATOM 1857 O O . ARG A 1 236 ? -14.266 -0.885 -9.210 1.00 95.38 236 ARG A O 1
ATOM 1864 N N . THR A 1 237 ? -15.150 -2.909 -9.606 1.00 95.56 237 THR A N 1
ATOM 1865 C CA . THR A 1 237 ? -15.151 -3.325 -8.200 1.00 95.56 237 THR A CA 1
ATOM 1866 C C . THR A 1 237 ? -13.724 -3.541 -7.706 1.00 95.56 237 THR A C 1
ATOM 1868 O O . THR A 1 237 ? -13.004 -4.395 -8.221 1.00 95.56 237 THR A O 1
ATOM 1871 N N . VAL A 1 238 ? -13.337 -2.781 -6.685 1.00 96.19 238 VAL A N 1
ATOM 1872 C CA . VAL A 1 238 ? -12.015 -2.847 -6.040 1.00 96.19 238 VAL A CA 1
ATOM 1873 C C . VAL A 1 238 ? -12.087 -3.409 -4.620 1.00 96.19 238 VAL A C 1
ATOM 1875 O O . VAL A 1 238 ? -11.075 -3.832 -4.071 1.00 96.19 238 VAL A O 1
ATOM 1878 N N . GLY A 1 239 ? -13.285 -3.492 -4.040 1.00 96.12 239 GLY A N 1
ATOM 1879 C CA . GLY A 1 239 ? -13.527 -4.136 -2.753 1.00 96.12 239 GLY A CA 1
ATOM 1880 C C . GLY A 1 239 ? -15.014 -4.336 -2.476 1.00 96.12 239 GLY A C 1
ATOM 1881 O O . GLY A 1 239 ? -15.871 -3.785 -3.167 1.00 96.12 239 GLY A O 1
ATOM 1882 N N . GLN A 1 240 ? -15.320 -5.118 -1.446 1.00 95.88 240 GLN A N 1
ATOM 1883 C CA . GLN A 1 240 ? -16.676 -5.370 -0.966 1.00 95.88 240 GLN A CA 1
ATOM 1884 C C . GLN A 1 240 ? -16.766 -5.025 0.520 1.00 95.88 240 GLN A C 1
ATOM 1886 O O . GLN A 1 240 ? -15.964 -5.495 1.326 1.00 95.88 240 GLN A O 1
ATOM 1891 N N . LEU A 1 241 ? -17.743 -4.206 0.893 1.00 93.50 241 LEU A N 1
ATOM 1892 C CA . LEU A 1 241 ? -17.967 -3.772 2.263 1.00 93.50 241 LEU A CA 1
ATOM 1893 C C . LEU A 1 241 ? -18.925 -4.738 2.970 1.00 93.50 241 LEU A C 1
ATOM 1895 O O . LEU A 1 241 ? -20.086 -4.880 2.586 1.00 93.50 241 LEU A O 1
ATOM 1899 N N . ARG A 1 242 ? -18.450 -5.395 4.031 1.00 92.19 242 ARG A N 1
ATOM 1900 C CA . ARG A 1 242 ? -19.263 -6.315 4.838 1.00 92.19 242 ARG A CA 1
ATOM 1901 C C . ARG A 1 242 ? -20.096 -5.543 5.862 1.00 92.19 242 ARG A C 1
ATOM 1903 O O . ARG A 1 242 ? -19.572 -5.043 6.862 1.00 92.19 242 ARG A O 1
ATOM 1910 N N . LEU A 1 243 ? -21.403 -5.465 5.608 1.00 86.50 243 LEU A N 1
ATOM 1911 C CA . LEU A 1 243 ? -22.371 -4.726 6.434 1.00 86.50 243 LEU A CA 1
ATOM 1912 C C . LEU A 1 243 ? -23.133 -5.586 7.449 1.00 86.50 243 LEU A C 1
ATOM 1914 O O . LEU A 1 243 ? -24.026 -5.088 8.140 1.00 86.50 243 LEU A O 1
ATOM 1918 N N . GLU A 1 244 ? -22.804 -6.871 7.538 1.00 87.69 244 GLU A N 1
ATOM 1919 C CA . GLU A 1 244 ? -23.422 -7.787 8.491 1.00 87.6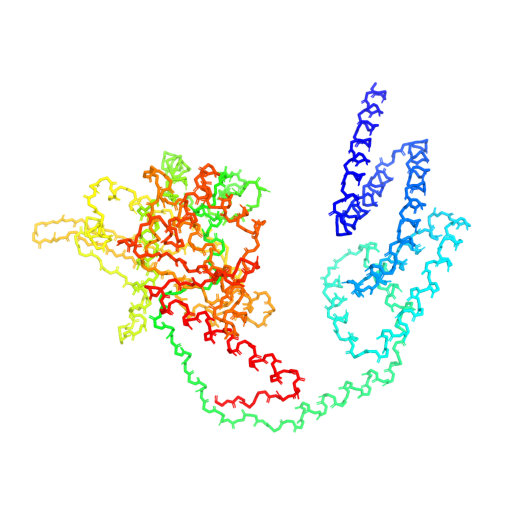9 244 GLU A CA 1
ATOM 1920 C C . GLU A 1 244 ? -23.286 -7.252 9.924 1.00 87.69 244 GLU A C 1
ATOM 1922 O O . GLU A 1 244 ? -22.212 -6.824 10.360 1.00 87.69 244 GLU A O 1
ATOM 1927 N N . GLY A 1 245 ? -24.412 -7.238 10.640 1.00 83.56 245 GLY A N 1
ATOM 1928 C CA . GLY A 1 245 ? -24.487 -6.774 12.025 1.00 83.56 245 GLY A CA 1
ATOM 1929 C C . GLY A 1 245 ? -24.413 -5.257 12.232 1.00 83.56 245 GLY A C 1
ATOM 1930 O O . GLY A 1 245 ? -24.425 -4.842 13.384 1.00 83.56 245 GLY A O 1
ATOM 1931 N N . LEU A 1 246 ? -24.357 -4.434 11.173 1.00 82.38 246 LEU A N 1
ATOM 1932 C CA . LEU A 1 246 ? -24.348 -2.969 11.299 1.00 82.38 246 LEU A CA 1
ATOM 1933 C C . LEU A 1 246 ? -25.745 -2.351 11.222 1.00 82.38 246 LEU A C 1
ATOM 1935 O O . LEU A 1 246 ? -26.538 -2.680 10.327 1.00 82.38 246 LEU A O 1
ATOM 1939 N N . SER A 1 247 ? -25.985 -1.380 12.102 1.00 86.31 247 SER A N 1
ATOM 1940 C CA . SER A 1 247 ? -27.106 -0.439 12.036 1.00 86.31 247 SER A CA 1
ATOM 1941 C C . SER A 1 247 ? -26.996 0.498 10.825 1.00 86.31 247 SER A C 1
ATOM 1943 O O . SER A 1 247 ? -25.933 0.647 10.224 1.00 86.31 247 SER A O 1
ATOM 1945 N N . LEU A 1 248 ? -28.100 1.152 10.446 1.00 82.69 248 LEU A N 1
ATOM 1946 C CA . LEU A 1 248 ? -28.118 2.088 9.314 1.00 82.69 248 LEU A CA 1
ATOM 1947 C C . LEU A 1 248 ? -27.148 3.266 9.509 1.00 82.69 248 LEU A C 1
ATOM 1949 O O . LEU A 1 248 ? -26.466 3.659 8.566 1.00 82.69 248 LEU A O 1
ATOM 1953 N N . GLU A 1 249 ? -27.064 3.792 10.729 1.00 85.19 249 GLU A N 1
ATOM 1954 C CA . GLU A 1 249 ? -26.165 4.895 11.075 1.00 85.19 249 GLU A CA 1
ATOM 1955 C C . GLU A 1 249 ? -24.694 4.478 10.939 1.00 85.19 249 GLU A C 1
ATOM 1957 O O . GLU A 1 249 ? -23.906 5.180 10.310 1.00 85.19 249 GLU A O 1
ATOM 1962 N N . GLU A 1 250 ? -24.333 3.288 11.429 1.00 83.88 250 GLU A N 1
ATOM 1963 C CA . GLU A 1 250 ? -22.975 2.750 11.280 1.00 83.88 250 GLU A CA 1
ATOM 1964 C C . GLU A 1 250 ? -22.614 2.500 9.814 1.00 83.88 250 GLU A C 1
ATOM 1966 O O . GLU A 1 250 ? -21.476 2.743 9.415 1.00 83.88 250 GLU A O 1
ATOM 1971 N N . ARG A 1 251 ? -23.576 2.057 8.993 1.00 82.25 251 ARG A N 1
ATOM 1972 C CA . ARG A 1 251 ? -23.372 1.907 7.544 1.00 82.25 251 ARG A CA 1
ATOM 1973 C C . ARG A 1 251 ? -23.046 3.251 6.904 1.00 82.25 251 ARG A C 1
ATOM 1975 O O . ARG A 1 251 ? -22.056 3.340 6.188 1.00 82.25 251 ARG A O 1
ATOM 1982 N N . GLN A 1 252 ? -23.832 4.289 7.185 1.00 84.38 252 GLN A N 1
ATOM 1983 C CA . GLN A 1 252 ? -23.614 5.631 6.636 1.00 84.38 252 GLN A CA 1
ATOM 1984 C C . GLN A 1 252 ? -22.285 6.235 7.106 1.00 84.38 252 GLN A C 1
ATOM 1986 O O . GLN A 1 252 ? -21.548 6.802 6.299 1.00 84.38 252 GLN A O 1
ATOM 1991 N N . ALA A 1 253 ? -21.939 6.061 8.384 1.00 85.38 253 ALA A N 1
ATOM 1992 C CA . ALA A 1 253 ? -20.662 6.510 8.928 1.00 85.38 253 ALA A CA 1
ATOM 1993 C C . ALA A 1 253 ? -19.478 5.803 8.249 1.00 85.38 253 ALA A C 1
ATOM 1995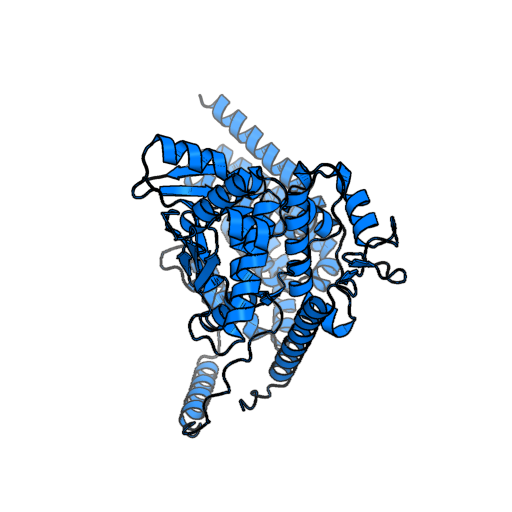 O O . ALA A 1 253 ? -18.536 6.454 7.807 1.00 85.38 253 ALA A O 1
ATOM 1996 N N . LEU A 1 254 ? -19.550 4.477 8.096 1.00 81.69 254 LEU A N 1
ATOM 1997 C CA . LEU A 1 254 ? -18.504 3.689 7.442 1.00 81.69 254 LEU A CA 1
ATOM 1998 C C . LEU A 1 254 ? -18.353 4.058 5.963 1.00 81.69 254 LEU A C 1
ATOM 2000 O O . LEU A 1 254 ? -17.235 4.119 5.452 1.00 81.69 254 LEU A O 1
ATOM 2004 N N . GLN A 1 255 ? -19.473 4.337 5.294 1.00 78.06 255 GLN A N 1
ATOM 2005 C CA . GLN A 1 255 ? -19.484 4.790 3.910 1.00 78.06 255 GLN A CA 1
ATOM 2006 C C . GLN A 1 255 ? -18.786 6.147 3.746 1.00 78.06 255 GLN A C 1
ATOM 2008 O O . GLN A 1 255 ? -17.975 6.310 2.837 1.00 78.06 255 GLN A O 1
ATOM 2013 N N . GLY A 1 256 ? -19.035 7.092 4.659 1.00 83.12 256 GLY A N 1
ATOM 2014 C CA . GLY A 1 256 ? -18.348 8.387 4.683 1.00 83.12 256 GLY A CA 1
ATOM 2015 C C . GLY A 1 256 ? -16.855 8.300 5.019 1.00 83.12 256 GLY A C 1
ATOM 2016 O O . GLY A 1 256 ? -16.104 9.212 4.687 1.00 83.12 256 GLY A O 1
ATOM 2017 N N . SER A 1 257 ? -16.411 7.201 5.635 1.00 89.56 257 SER A N 1
ATOM 2018 C CA . SER A 1 257 ? -15.034 7.031 6.109 1.00 89.56 257 SER A CA 1
ATOM 2019 C C . SER A 1 257 ? -14.077 6.348 5.129 1.00 89.56 257 SER A C 1
ATOM 2021 O O . SER A 1 257 ? -12.894 6.221 5.441 1.00 89.56 257 SER A O 1
ATOM 2023 N N . ILE A 1 258 ? -14.511 5.920 3.938 1.00 89.25 258 ILE A N 1
ATOM 2024 C CA . ILE A 1 258 ? -13.587 5.298 2.965 1.00 89.25 258 ILE A CA 1
ATOM 2025 C C . ILE A 1 258 ? -12.471 6.258 2.536 1.00 89.25 258 ILE A C 1
ATOM 2027 O O . ILE A 1 258 ? -11.338 5.828 2.320 1.00 89.25 258 ILE A O 1
ATOM 2031 N N . ASP A 1 259 ? -12.743 7.556 2.452 1.00 89.69 259 ASP A N 1
ATOM 2032 C CA . ASP A 1 259 ? -11.708 8.539 2.125 1.00 89.69 259 ASP A CA 1
ATOM 2033 C C . ASP A 1 259 ? -10.755 8.798 3.299 1.00 89.69 259 ASP A C 1
ATOM 2035 O O . ASP A 1 259 ? -9.592 9.149 3.085 1.00 89.69 259 ASP A O 1
ATOM 2039 N N . ASP A 1 260 ? -11.170 8.495 4.535 1.00 89.62 260 ASP A N 1
ATOM 2040 C CA . ASP A 1 260 ? -10.296 8.604 5.703 1.00 89.62 260 ASP A CA 1
ATOM 2041 C C . ASP A 1 260 ? -9.107 7.634 5.615 1.00 89.62 260 ASP A C 1
ATOM 2043 O O . ASP A 1 260 ? -8.067 7.886 6.224 1.00 89.62 260 ASP A O 1
ATOM 2047 N N . THR A 1 261 ? -9.177 6.559 4.822 1.00 92.50 261 THR A N 1
ATOM 2048 C CA . THR A 1 261 ? -8.041 5.629 4.670 1.00 92.50 261 THR A CA 1
ATOM 2049 C C . THR A 1 261 ? -6.873 6.219 3.885 1.00 92.50 261 THR A C 1
ATOM 2051 O O . THR A 1 261 ? -5.762 5.696 3.971 1.00 92.50 261 THR A O 1
ATOM 2054 N N . GLN A 1 262 ? -7.078 7.338 3.183 1.00 94.19 262 GLN A N 1
ATOM 2055 C CA . GLN A 1 262 ? -6.030 8.061 2.453 1.00 94.19 262 GLN A CA 1
ATOM 2056 C C . GLN A 1 262 ? -5.139 8.915 3.363 1.00 94.19 262 GLN A C 1
ATOM 2058 O O . GLN A 1 262 ? -4.247 9.611 2.882 1.00 94.19 262 GLN A O 1
ATOM 2063 N N . ASN A 1 263 ? -5.352 8.899 4.682 1.00 95.81 263 ASN A N 1
ATOM 2064 C CA . ASN A 1 263 ? -4.559 9.691 5.615 1.00 95.81 263 ASN A CA 1
ATOM 2065 C C . ASN A 1 263 ? -3.231 9.016 6.020 1.00 95.81 263 ASN A C 1
ATOM 2067 O O . ASN A 1 263 ? -3.032 7.802 5.928 1.00 95.81 263 ASN A O 1
ATOM 2071 N N . LEU A 1 264 ? -2.295 9.829 6.517 1.00 96.69 264 LEU A N 1
ATOM 2072 C CA . LEU A 1 264 ? -0.970 9.360 6.929 1.00 96.69 264 LEU A CA 1
ATOM 2073 C C . LEU A 1 264 ? -1.001 8.316 8.073 1.00 96.69 264 LEU A C 1
ATOM 2075 O O . LEU A 1 264 ? -0.264 7.331 7.972 1.00 96.69 264 LEU A O 1
ATOM 2079 N N . PRO A 1 265 ? -1.829 8.458 9.136 1.00 97.31 265 PRO A N 1
ATOM 2080 C CA . PRO A 1 265 ? -1.974 7.420 10.163 1.00 97.31 265 PRO A CA 1
ATOM 2081 C C . PRO A 1 265 ? -2.326 6.033 9.613 1.00 97.31 265 PRO A C 1
ATOM 2083 O O . PRO A 1 265 ? -1.763 5.041 10.077 1.00 97.31 265 PRO A O 1
ATOM 2086 N N . THR A 1 266 ? -3.191 5.955 8.599 1.00 97.31 266 THR A N 1
ATOM 2087 C CA . THR A 1 266 ? -3.571 4.684 7.963 1.00 97.31 266 THR A CA 1
ATOM 2088 C C . THR A 1 266 ? -2.380 4.029 7.263 1.00 97.31 266 THR A C 1
ATOM 2090 O O . THR A 1 266 ? -2.147 2.829 7.421 1.00 97.31 266 THR A O 1
ATOM 2093 N N . HIS A 1 267 ? -1.549 4.808 6.563 1.00 97.94 267 HIS A N 1
ATOM 2094 C CA . HIS A 1 267 ? -0.306 4.290 5.981 1.00 97.94 267 HIS A CA 1
ATOM 2095 C C . HIS A 1 267 ? 0.699 3.825 7.041 1.00 97.94 267 HIS A C 1
ATOM 2097 O O . HIS A 1 267 ? 1.352 2.796 6.846 1.00 97.94 267 HIS A O 1
ATOM 2103 N N . HIS A 1 268 ? 0.833 4.551 8.157 1.00 98.12 268 HIS A N 1
ATOM 2104 C CA . HIS A 1 268 ? 1.665 4.113 9.280 1.00 98.12 268 HIS A CA 1
ATOM 2105 C C . HIS A 1 268 ? 1.193 2.766 9.827 1.00 98.12 268 HIS A C 1
ATOM 2107 O O . HIS A 1 268 ? 2.018 1.867 9.992 1.00 98.12 268 HIS A O 1
ATOM 2113 N N . LEU A 1 269 ? -0.117 2.613 10.046 1.00 98.38 269 LEU A N 1
ATOM 2114 C CA . LEU A 1 269 ? -0.714 1.365 10.507 1.00 98.38 269 LEU A CA 1
ATOM 2115 C C . LEU A 1 269 ? -0.409 0.212 9.548 1.00 98.38 269 LEU A C 1
ATOM 2117 O O . LEU A 1 269 ? 0.146 -0.793 9.978 1.00 98.38 269 LEU A O 1
ATOM 2121 N N . PHE A 1 270 ? -0.699 0.366 8.254 1.00 98.31 270 PHE A N 1
ATOM 2122 C CA . PHE A 1 270 ? -0.442 -0.681 7.261 1.00 98.31 270 PHE A CA 1
ATOM 2123 C C . PHE A 1 270 ? 1.027 -1.127 7.243 1.00 98.31 270 PHE A C 1
ATOM 2125 O O . PHE A 1 270 ? 1.330 -2.314 7.353 1.00 98.31 270 PHE A O 1
ATOM 2132 N N . ARG A 1 271 ? 1.960 -0.173 7.158 1.00 98.25 271 ARG A N 1
ATOM 2133 C CA . ARG A 1 271 ? 3.402 -0.469 7.113 1.00 98.25 271 ARG A CA 1
ATOM 2134 C C . ARG A 1 271 ? 3.885 -1.131 8.397 1.00 98.25 271 ARG A C 1
ATOM 2136 O O . ARG A 1 271 ? 4.749 -2.006 8.363 1.00 98.25 271 ARG A O 1
ATOM 2143 N N . TRP A 1 272 ? 3.337 -0.713 9.533 1.00 98.06 272 TRP A N 1
ATOM 2144 C CA . TRP A 1 272 ? 3.634 -1.321 10.820 1.00 98.06 272 TRP A CA 1
ATOM 2145 C C . TRP A 1 272 ? 3.104 -2.750 10.909 1.00 98.06 272 TRP A C 1
ATOM 2147 O O . TRP A 1 272 ? 3.871 -3.610 11.333 1.00 98.06 272 TRP A O 1
ATOM 2157 N N . LEU A 1 273 ? 1.875 -3.018 10.446 1.00 97.94 273 LEU A N 1
ATOM 2158 C CA . LEU A 1 273 ? 1.290 -4.363 10.401 1.00 97.94 273 LEU A CA 1
ATOM 2159 C C . LEU A 1 273 ? 2.174 -5.307 9.586 1.00 97.94 273 LEU A C 1
ATOM 2161 O O . LEU A 1 273 ? 2.663 -6.288 10.139 1.00 97.94 273 LEU A O 1
ATOM 2165 N N . VAL A 1 274 ? 2.469 -4.961 8.325 1.00 97.62 274 VAL A N 1
ATOM 2166 C CA . VAL A 1 274 ? 3.312 -5.778 7.427 1.00 97.62 274 VAL A CA 1
ATOM 2167 C C . VAL A 1 274 ? 4.680 -6.053 8.051 1.00 97.62 274 VAL A C 1
ATOM 2169 O O . VAL A 1 274 ? 5.199 -7.166 7.999 1.00 97.62 274 VAL A O 1
ATOM 2172 N N . ALA A 1 275 ? 5.277 -5.049 8.686 1.00 96.31 275 ALA A N 1
ATOM 2173 C CA . ALA A 1 275 ? 6.581 -5.217 9.299 1.00 96.31 275 ALA A CA 1
ATOM 2174 C C . ALA A 1 275 ? 6.549 -6.008 10.612 1.00 96.31 275 ALA A C 1
ATOM 2176 O O . ALA A 1 275 ? 7.490 -6.745 10.882 1.00 96.31 275 ALA A O 1
ATOM 2177 N N . LYS A 1 276 ? 5.498 -5.878 11.430 1.00 96.12 276 LYS A N 1
ATOM 2178 C CA . LYS A 1 276 ? 5.331 -6.669 12.656 1.00 96.12 276 LYS A CA 1
ATOM 2179 C C . LYS A 1 276 ? 5.120 -8.141 12.339 1.00 96.12 276 LYS A C 1
ATOM 2181 O O . LYS A 1 276 ? 5.812 -8.967 12.925 1.00 96.12 276 LYS A O 1
ATOM 2186 N N . VAL A 1 277 ? 4.255 -8.458 11.376 1.00 94.94 277 VAL A N 1
ATOM 2187 C CA . VAL A 1 277 ? 4.054 -9.854 10.971 1.00 94.94 277 VAL A CA 1
ATOM 2188 C C . VAL A 1 277 ? 5.314 -10.433 10.332 1.00 94.94 277 VAL A C 1
ATOM 2190 O O . VAL A 1 277 ? 5.678 -11.560 10.636 1.00 94.94 277 VAL A O 1
ATOM 2193 N N . ALA A 1 278 ? 6.057 -9.658 9.530 1.00 93.25 278 ALA A N 1
ATOM 2194 C CA . ALA A 1 278 ? 7.335 -10.109 8.976 1.00 93.25 278 ALA A CA 1
ATOM 2195 C C . ALA A 1 278 ? 8.391 -10.384 10.066 1.00 93.25 278 ALA A C 1
ATOM 2197 O O . ALA A 1 278 ? 9.129 -11.361 9.960 1.00 93.25 278 ALA A O 1
ATOM 2198 N N . GLU A 1 279 ? 8.457 -9.552 11.111 1.00 93.00 279 GLU A N 1
ATOM 2199 C CA . GLU A 1 279 ? 9.330 -9.764 12.275 1.00 93.00 279 GLU A CA 1
ATOM 2200 C C . GLU A 1 279 ? 8.931 -11.013 13.069 1.00 93.00 279 GLU A C 1
ATOM 2202 O O . GLU A 1 279 ? 9.789 -11.837 13.374 1.00 93.00 279 GLU A O 1
ATOM 2207 N N . GLN A 1 280 ? 7.640 -11.183 13.375 1.00 93.38 280 GLN A N 1
ATOM 2208 C CA . GLN A 1 280 ? 7.140 -12.344 14.120 1.00 93.38 280 GLN A CA 1
ATOM 2209 C C . GLN A 1 280 ? 7.301 -13.644 13.331 1.00 93.38 280 GLN A C 1
ATOM 2211 O O . GLN A 1 280 ? 7.640 -14.667 13.911 1.00 93.38 280 GLN A O 1
ATOM 2216 N N . ALA A 1 281 ? 7.111 -13.600 12.011 1.00 90.56 281 ALA A N 1
ATOM 2217 C CA . ALA A 1 281 ? 7.281 -14.754 11.139 1.00 90.56 281 ALA A CA 1
ATOM 2218 C C . ALA A 1 281 ? 8.753 -15.202 11.042 1.00 90.56 281 ALA A C 1
ATOM 2220 O O . ALA A 1 281 ? 9.028 -16.378 10.824 1.00 90.56 281 ALA A O 1
ATOM 2221 N N . GLN A 1 282 ? 9.711 -14.281 11.197 1.00 88.94 282 GLN A N 1
ATOM 2222 C CA . GLN A 1 282 ? 11.139 -14.616 11.276 1.00 88.94 282 GLN A CA 1
ATOM 2223 C C . GLN A 1 282 ? 11.556 -15.158 12.649 1.00 88.94 282 GLN A C 1
ATOM 2225 O O . GLN A 1 282 ? 12.623 -15.759 12.755 1.00 88.94 282 GLN A O 1
ATOM 2230 N N . GLY A 1 283 ? 10.763 -14.903 13.691 1.00 86.25 283 GLY A N 1
ATOM 2231 C CA . GLY A 1 283 ? 10.990 -15.446 15.024 1.00 86.25 283 GLY A CA 1
ATOM 2232 C C . GLY A 1 283 ? 10.409 -16.849 15.184 1.00 86.25 283 GLY A C 1
ATOM 2233 O O . GLY A 1 283 ? 9.525 -17.264 14.442 1.00 86.25 283 GLY A O 1
ATOM 2234 N N . ASP A 1 284 ? 10.843 -17.553 16.228 1.00 77.81 284 ASP A N 1
ATOM 2235 C CA . ASP A 1 284 ? 10.310 -18.878 16.584 1.00 77.81 284 ASP A CA 1
ATOM 2236 C C . ASP A 1 284 ? 8.922 -18.808 17.258 1.00 77.81 284 ASP A C 1
ATOM 2238 O O . ASP A 1 284 ? 8.397 -19.804 17.761 1.00 77.81 284 ASP A O 1
ATOM 2242 N N . SER A 1 285 ? 8.300 -17.623 17.302 1.00 71.81 285 SER A N 1
ATOM 2243 C CA . SER A 1 285 ? 6.944 -17.458 17.814 1.00 71.81 285 SER A CA 1
ATOM 2244 C C . SER A 1 285 ? 5.957 -18.041 16.805 1.00 71.81 285 SER A C 1
ATOM 2246 O O . SER A 1 285 ? 5.679 -17.418 15.785 1.00 71.81 285 SER A O 1
ATOM 2248 N N . GLY A 1 286 ? 5.388 -19.214 17.094 1.00 75.94 286 GLY A N 1
ATOM 2249 C CA . GLY A 1 286 ? 4.420 -19.897 16.222 1.00 75.94 286 GLY A CA 1
ATOM 2250 C C . GLY A 1 286 ? 3.146 -19.105 15.866 1.00 75.94 286 GLY A C 1
ATOM 2251 O O . GLY A 1 286 ? 2.342 -19.586 15.075 1.00 75.94 286 GLY A O 1
ATOM 2252 N N . GLU A 1 287 ? 2.955 -17.892 16.399 1.00 86.75 287 GLU A N 1
ATOM 2253 C CA . GLU A 1 287 ? 1.819 -17.001 16.121 1.00 86.75 287 GLU A CA 1
ATOM 2254 C C . GLU A 1 287 ? 2.233 -15.748 15.325 1.00 86.75 287 GLU A C 1
ATOM 2256 O O . GLU A 1 287 ? 2.060 -14.616 15.771 1.00 86.75 287 GLU A O 1
ATOM 2261 N N . ALA A 1 288 ? 2.745 -15.929 14.105 1.00 88.88 288 ALA A N 1
ATOM 2262 C CA . ALA A 1 288 ? 3.193 -14.825 13.243 1.00 88.88 288 ALA A CA 1
ATOM 2263 C C . ALA A 1 288 ? 2.113 -13.780 12.876 1.00 88.88 288 ALA A C 1
ATOM 2265 O O . ALA A 1 288 ? 2.439 -12.693 12.406 1.00 88.88 288 ALA A O 1
ATOM 2266 N N . ARG A 1 289 ? 0.827 -14.121 13.037 1.00 94.31 289 ARG A N 1
ATOM 2267 C CA . ARG A 1 289 ? -0.318 -13.296 12.610 1.00 94.31 289 ARG A CA 1
ATOM 2268 C C . ARG A 1 289 ? -0.936 -12.467 13.723 1.00 94.31 289 ARG A C 1
ATOM 2270 O O . ARG A 1 289 ? -1.683 -11.537 13.430 1.00 94.31 289 ARG A O 1
ATOM 2277 N N . ARG A 1 290 ? -0.679 -12.826 14.981 1.00 96.75 290 ARG A N 1
ATOM 2278 C CA . ARG A 1 290 ? -1.329 -12.201 16.128 1.00 96.75 290 ARG A CA 1
ATOM 2279 C C . ARG A 1 290 ? -0.423 -11.135 16.717 1.00 96.75 290 ARG A C 1
ATOM 2281 O O . ARG A 1 290 ? 0.640 -11.423 17.268 1.00 96.75 290 ARG A O 1
ATOM 2288 N N . ILE A 1 291 ? -0.881 -9.894 16.656 1.00 97.06 291 ILE A N 1
ATOM 2289 C CA . ILE A 1 291 ? -0.194 -8.746 17.232 1.00 97.06 291 ILE A CA 1
ATOM 2290 C C . ILE A 1 291 ? -0.952 -8.293 18.477 1.00 97.06 291 ILE A C 1
ATOM 2292 O O . ILE A 1 291 ? -2.151 -8.014 18.438 1.00 97.06 291 ILE A O 1
ATOM 2296 N N . LEU A 1 292 ? -0.232 -8.209 19.594 1.00 96.81 292 LEU A N 1
ATOM 2297 C CA . LEU A 1 292 ? -0.751 -7.724 20.868 1.00 96.81 292 LEU A CA 1
ATOM 2298 C C . LEU A 1 292 ? -0.183 -6.336 21.150 1.00 96.81 292 LEU A C 1
ATOM 2300 O O . LEU A 1 292 ? 1.032 -6.144 21.112 1.00 96.81 292 LEU A O 1
ATOM 2304 N N . VAL A 1 293 ? -1.064 -5.387 21.456 1.00 97.44 293 VAL A N 1
ATOM 2305 C CA . VAL A 1 293 ? -0.701 -4.001 21.746 1.00 97.44 293 VAL A CA 1
ATOM 2306 C C . VAL A 1 293 ? -1.197 -3.609 23.133 1.00 97.44 293 VAL A C 1
ATOM 2308 O O . VAL A 1 293 ? -2.400 -3.557 23.413 1.00 97.44 293 VAL A O 1
ATOM 2311 N N . GLU A 1 294 ? -0.242 -3.321 24.011 1.00 96.62 294 GLU A N 1
ATOM 2312 C CA . GLU A 1 294 ? -0.496 -2.895 25.384 1.00 96.62 294 GLU A CA 1
ATOM 2313 C C . GLU A 1 294 ? -0.959 -1.435 25.433 1.00 96.62 294 GLU A C 1
ATOM 2315 O O . GLU A 1 294 ? -0.353 -0.553 24.832 1.00 96.62 294 GLU A O 1
ATOM 2320 N N . GLY A 1 295 ? -2.014 -1.151 26.197 1.00 95.75 295 GLY A N 1
ATOM 2321 C CA . GLY A 1 295 ? -2.619 0.182 26.273 1.00 95.75 295 GLY A CA 1
ATOM 2322 C C . GLY A 1 295 ? -3.667 0.472 25.192 1.00 95.75 295 GLY A C 1
ATOM 2323 O O . GLY A 1 295 ? -4.067 1.626 25.053 1.00 95.75 295 GLY A O 1
ATOM 2324 N N . GLY A 1 296 ? -4.121 -0.542 24.447 1.00 96.56 296 GLY A N 1
ATOM 2325 C CA . GLY A 1 296 ? -5.180 -0.402 23.442 1.00 96.56 296 GLY A CA 1
ATOM 2326 C C . GLY A 1 296 ? -4.766 0.467 22.249 1.00 96.56 296 GLY A C 1
ATOM 2327 O O . GLY A 1 296 ? -3.595 0.491 21.860 1.00 96.56 296 GLY A O 1
ATOM 2328 N N . LEU A 1 297 ? -5.711 1.222 21.685 1.00 96.88 297 LEU A N 1
ATOM 2329 C CA . LEU A 1 297 ? -5.434 2.155 20.579 1.00 96.88 297 LEU A CA 1
ATOM 2330 C C . LEU A 1 297 ? -4.406 3.240 20.922 1.00 96.88 297 LEU A C 1
ATOM 2332 O O . LEU A 1 297 ? -3.643 3.664 20.056 1.00 96.88 297 LEU A O 1
ATOM 2336 N N . ASP A 1 298 ? -4.351 3.681 22.178 1.00 95.88 298 ASP A N 1
ATOM 2337 C CA . ASP A 1 298 ? -3.351 4.658 22.613 1.00 95.88 298 ASP A CA 1
ATOM 2338 C C . ASP A 1 298 ? -1.944 4.061 22.659 1.00 95.88 298 ASP A C 1
ATOM 2340 O O . ASP A 1 298 ? -0.967 4.767 22.395 1.00 95.88 298 ASP A O 1
ATOM 2344 N N . GLY A 1 299 ? -1.844 2.768 22.977 1.00 96.75 299 GLY A N 1
ATOM 2345 C CA . GLY A 1 299 ? -0.625 1.984 22.811 1.00 96.75 299 GLY A CA 1
ATOM 2346 C C . GLY A 1 299 ? -0.201 1.928 21.351 1.00 96.75 299 GLY A C 1
ATOM 2347 O O . GLY A 1 299 ? 0.913 2.325 21.020 1.00 96.75 299 GLY A O 1
ATOM 2348 N N . LEU A 1 300 ? -1.131 1.560 20.464 1.00 98.12 300 LEU A N 1
ATOM 2349 C CA . LEU A 1 300 ? -0.875 1.464 19.024 1.00 98.12 300 LEU A CA 1
ATOM 2350 C C . LEU A 1 300 ? -0.390 2.796 18.452 1.00 98.12 300 LEU A C 1
ATOM 2352 O O . LEU A 1 300 ? 0.596 2.852 17.725 1.00 98.12 300 LEU A O 1
ATOM 2356 N N . ARG A 1 301 ? -1.044 3.897 18.825 1.00 97.62 301 ARG A N 1
ATOM 2357 C CA . ARG A 1 301 ? -0.637 5.244 18.424 1.00 97.62 301 ARG A CA 1
ATOM 2358 C C . ARG A 1 301 ? 0.817 5.546 18.809 1.00 97.62 301 ARG A C 1
ATOM 2360 O O . ARG A 1 301 ? 1.548 6.128 18.006 1.00 97.62 301 ARG A O 1
ATOM 2367 N N . LYS A 1 302 ? 1.233 5.173 20.025 1.00 97.06 302 LYS A N 1
ATOM 2368 C CA . LYS A 1 302 ? 2.610 5.364 20.511 1.00 97.06 302 LYS A CA 1
ATOM 2369 C C . LYS A 1 302 ? 3.598 4.471 19.766 1.00 97.06 302 LYS A C 1
ATOM 2371 O O . LYS A 1 302 ? 4.639 4.973 19.353 1.00 97.06 302 LYS A O 1
ATOM 2376 N N . ASP A 1 303 ? 3.249 3.208 19.532 1.00 97.31 303 ASP A N 1
ATOM 2377 C CA . ASP A 1 303 ? 4.061 2.265 18.752 1.00 97.31 303 ASP A CA 1
ATOM 2378 C C . ASP A 1 303 ? 4.288 2.749 17.311 1.00 97.31 303 ASP A C 1
ATOM 2380 O O . ASP A 1 303 ? 5.337 2.490 16.720 1.00 97.31 303 ASP A O 1
ATOM 2384 N N . LEU A 1 304 ? 3.322 3.486 16.753 1.00 97.00 304 LEU A N 1
ATOM 2385 C CA . LEU A 1 304 ? 3.411 4.128 15.440 1.00 97.00 304 LEU A CA 1
ATOM 2386 C C . LEU A 1 304 ? 4.155 5.476 15.453 1.00 97.00 304 LEU A C 1
ATOM 2388 O O . LEU A 1 304 ? 4.347 6.068 14.392 1.00 97.00 304 LEU A O 1
ATOM 2392 N N . GLY A 1 305 ? 4.563 5.983 16.622 1.00 96.25 305 GLY A N 1
ATOM 2393 C CA . GLY A 1 305 ? 5.238 7.278 16.761 1.00 96.25 305 GLY A CA 1
ATOM 2394 C C . GLY A 1 305 ? 4.341 8.488 16.465 1.00 96.25 305 GLY A C 1
ATOM 2395 O O . GLY A 1 305 ? 4.837 9.554 16.105 1.00 96.25 305 GLY A O 1
ATOM 2396 N N . LEU A 1 306 ? 3.017 8.341 16.580 1.00 95.94 306 LEU A N 1
ATOM 2397 C CA . LEU A 1 306 ? 2.061 9.403 16.264 1.00 95.94 306 LEU A CA 1
ATOM 2398 C C . LEU A 1 306 ? 1.785 10.255 17.505 1.00 95.94 306 LEU A C 1
ATOM 2400 O O . LEU A 1 306 ? 1.241 9.767 18.488 1.00 95.94 306 LEU A O 1
ATOM 2404 N N . ASN A 1 307 ? 2.094 11.552 17.465 1.00 93.75 307 ASN A N 1
ATOM 2405 C CA . ASN A 1 307 ? 1.985 12.418 18.650 1.00 93.75 307 ASN A CA 1
ATOM 2406 C C . ASN A 1 307 ? 0.565 12.949 18.923 1.00 93.75 307 ASN A C 1
ATOM 2408 O O . ASN A 1 307 ? 0.230 13.249 20.066 1.00 93.75 307 ASN A O 1
ATOM 2412 N N . SER A 1 308 ? -0.284 13.051 17.898 1.00 93.44 308 SER A N 1
ATOM 2413 C CA . SER A 1 308 ? -1.629 13.630 18.020 1.00 93.44 308 SER A CA 1
ATOM 2414 C C . SER A 1 308 ? -2.627 12.646 18.629 1.00 93.44 308 SER A C 1
ATOM 2416 O O . SER A 1 308 ? -2.825 11.566 18.082 1.00 93.44 308 SER A O 1
ATOM 2418 N N . ALA A 1 309 ? -3.339 13.037 19.689 1.00 90.69 309 ALA A N 1
ATOM 2419 C CA . ALA A 1 309 ? -4.413 12.223 20.273 1.00 90.69 309 ALA A CA 1
ATOM 2420 C C . ALA A 1 309 ? -5.545 11.912 19.271 1.00 90.69 309 ALA A C 1
ATOM 2422 O O . ALA A 1 309 ? -6.141 10.839 19.323 1.00 90.69 309 ALA A O 1
ATOM 2423 N N . LYS A 1 310 ? -5.788 12.801 18.293 1.00 91.75 310 LYS A N 1
ATOM 2424 C CA . LYS A 1 310 ? -6.768 12.568 17.216 1.00 91.75 310 LYS A CA 1
ATOM 2425 C C . LYS A 1 310 ? -6.397 11.374 16.328 1.00 91.75 310 LYS A C 1
ATOM 2427 O O . LYS A 1 310 ? -7.273 10.797 15.692 1.00 91.75 310 LYS A O 1
ATOM 2432 N N . ALA A 1 311 ? -5.122 10.971 16.308 1.00 93.69 311 ALA A N 1
ATOM 2433 C CA . ALA A 1 311 ? -4.681 9.813 15.542 1.00 93.69 311 ALA A CA 1
ATOM 2434 C C . ALA A 1 311 ? -5.306 8.504 16.046 1.00 93.69 311 ALA A C 1
ATOM 2436 O O . ALA A 1 311 ? -5.546 7.628 15.228 1.00 93.69 311 ALA A O 1
ATOM 2437 N N . SER A 1 312 ? -5.644 8.373 17.338 1.00 94.31 312 SER A N 1
ATOM 2438 C CA . SER A 1 312 ? -6.320 7.168 17.851 1.00 94.31 312 SER A CA 1
ATOM 2439 C C . SER A 1 312 ? -7.681 6.943 17.170 1.00 94.31 312 SER A C 1
ATOM 2441 O O . SER A 1 312 ? -8.038 5.804 16.881 1.00 94.31 312 SER A O 1
ATOM 2443 N N . GLY A 1 313 ? -8.411 8.021 16.850 1.00 93.75 313 GLY A N 1
ATOM 2444 C CA . GLY A 1 313 ? -9.659 7.952 16.081 1.00 93.75 313 GLY A CA 1
ATOM 2445 C C . GLY A 1 313 ? -9.427 7.476 14.647 1.00 93.75 313 GLY A C 1
ATOM 2446 O O . GLY A 1 313 ? -10.053 6.515 14.217 1.00 93.75 313 GLY A O 1
ATOM 2447 N N . ALA A 1 314 ? -8.453 8.070 13.948 1.00 94.31 314 ALA A N 1
ATOM 2448 C CA . ALA A 1 314 ? -8.082 7.653 12.593 1.00 94.31 314 ALA A CA 1
ATOM 2449 C C . ALA A 1 314 ? -7.625 6.183 12.532 1.00 94.31 314 ALA A C 1
ATOM 2451 O O . ALA A 1 314 ? -7.987 5.460 11.610 1.00 94.31 314 ALA A O 1
ATOM 2452 N N . LEU A 1 315 ? -6.869 5.722 13.535 1.00 97.06 315 LEU A N 1
ATOM 2453 C CA . LEU A 1 315 ? -6.438 4.326 13.639 1.00 97.06 315 LEU A CA 1
ATOM 2454 C C . LEU A 1 315 ? -7.611 3.374 13.885 1.00 97.06 315 LEU A C 1
ATOM 2456 O O . LEU A 1 315 ? -7.636 2.299 13.294 1.00 97.06 315 LEU A O 1
ATOM 2460 N N . ARG A 1 316 ? -8.592 3.763 14.712 1.00 96.62 316 ARG A N 1
ATOM 2461 C CA . ARG A 1 316 ? -9.828 2.987 14.907 1.00 96.62 316 ARG A CA 1
ATOM 2462 C C . ARG A 1 316 ? -10.588 2.839 13.591 1.00 96.62 316 ARG A C 1
ATOM 2464 O O . ARG A 1 316 ? -10.935 1.722 13.228 1.00 96.62 316 ARG A O 1
ATOM 2471 N N . THR A 1 317 ? -10.798 3.942 12.871 1.00 95.12 317 THR A N 1
ATOM 2472 C CA . THR A 1 317 ? -11.465 3.934 11.560 1.00 95.12 317 THR A CA 1
ATOM 2473 C C . THR A 1 317 ? -10.720 3.047 10.563 1.00 95.12 317 THR A C 1
ATOM 2475 O O . THR A 1 317 ? -11.338 2.221 9.896 1.00 95.12 317 THR A O 1
ATOM 2478 N N . ALA A 1 318 ? -9.390 3.149 10.505 1.00 96.88 318 ALA A N 1
ATOM 2479 C CA . ALA A 1 318 ? -8.569 2.318 9.629 1.00 96.88 318 ALA A CA 1
ATOM 2480 C C . ALA A 1 318 ? -8.662 0.821 9.970 1.00 96.88 318 ALA A C 1
ATOM 2482 O O . ALA A 1 318 ? -8.825 0.006 9.067 1.00 96.88 318 ALA A O 1
ATOM 2483 N N . LEU A 1 319 ? -8.597 0.450 11.255 1.00 97.69 319 LEU A N 1
ATOM 2484 C CA . LEU A 1 319 ? -8.762 -0.941 11.698 1.00 97.69 319 LEU A CA 1
ATOM 2485 C C . LEU A 1 319 ? -10.150 -1.489 11.347 1.00 97.69 319 LEU A C 1
ATOM 2487 O O . LEU A 1 319 ? -10.256 -2.611 10.856 1.00 97.69 319 LEU A O 1
ATOM 2491 N N . GLU A 1 320 ? -11.200 -0.691 11.547 1.00 96.12 320 GLU A N 1
ATOM 2492 C CA . GLU A 1 320 ? -12.567 -1.082 11.198 1.00 96.12 320 GLU A CA 1
ATOM 2493 C C . GLU A 1 320 ? -12.722 -1.308 9.690 1.00 96.12 320 GLU A C 1
ATOM 2495 O O . GLU A 1 320 ? -13.286 -2.316 9.261 1.00 96.12 320 GLU A O 1
ATOM 2500 N N . LEU A 1 321 ? -12.157 -0.418 8.871 1.00 96.06 321 LEU A N 1
ATOM 2501 C CA . LEU A 1 321 ? -12.181 -0.560 7.417 1.00 96.06 321 LEU A CA 1
ATOM 2502 C C . LEU A 1 321 ? -11.340 -1.749 6.944 1.00 96.06 321 LEU A C 1
ATOM 2504 O O . LEU A 1 321 ? -11.812 -2.512 6.107 1.00 96.06 321 LEU A O 1
ATOM 2508 N N . PHE A 1 322 ? -10.157 -1.987 7.514 1.00 97.69 322 PHE A N 1
ATOM 2509 C CA . PHE A 1 322 ? -9.349 -3.174 7.206 1.00 97.69 322 PHE A CA 1
ATOM 2510 C C . PHE A 1 322 ? -10.036 -4.490 7.604 1.00 97.69 322 PHE A C 1
ATOM 2512 O O . PHE A 1 322 ? -9.784 -5.517 6.970 1.00 97.69 322 PHE A O 1
ATOM 2519 N N . GLN A 1 323 ? -10.921 -4.464 8.605 1.00 97.06 323 GLN A N 1
ATOM 2520 C CA . GLN A 1 323 ? -11.729 -5.615 9.011 1.00 97.06 323 GLN A CA 1
ATOM 2521 C C . GLN A 1 323 ? -12.973 -5.836 8.143 1.00 97.06 323 GLN A C 1
ATOM 2523 O O . GLN A 1 323 ? -13.407 -6.976 7.966 1.00 97.06 323 GLN A O 1
ATOM 2528 N N . ARG A 1 324 ? -13.581 -4.769 7.617 1.00 95.81 324 ARG A N 1
ATOM 2529 C CA . ARG A 1 324 ? -14.866 -4.858 6.902 1.00 95.81 324 ARG A CA 1
ATOM 2530 C C . ARG A 1 324 ? -14.756 -4.845 5.393 1.00 95.81 324 ARG A C 1
ATOM 2532 O O . ARG A 1 324 ? -15.628 -5.402 4.729 1.00 95.81 324 ARG A O 1
ATOM 2539 N N . VAL A 1 325 ? -13.730 -4.204 4.852 1.00 96.31 325 VAL A N 1
ATOM 2540 C CA . VAL A 1 325 ? -13.493 -4.167 3.413 1.00 96.31 325 VAL A CA 1
ATOM 2541 C C . VAL A 1 325 ? -12.763 -5.437 3.021 1.00 96.31 325 VAL A C 1
ATOM 2543 O O . VAL A 1 325 ? -11.593 -5.633 3.347 1.00 96.31 325 VAL A O 1
ATOM 2546 N N . ALA A 1 326 ? -13.471 -6.305 2.314 1.00 96.69 326 ALA A N 1
ATOM 2547 C CA . ALA A 1 326 ? -12.901 -7.488 1.718 1.00 96.69 326 ALA A CA 1
ATOM 2548 C C . ALA A 1 326 ? -12.364 -7.151 0.322 1.00 96.69 326 ALA A C 1
ATOM 2550 O O . ALA A 1 326 ? -13.100 -6.643 -0.526 1.00 96.69 326 ALA A O 1
ATOM 2551 N N . ILE A 1 327 ? -11.082 -7.422 0.091 1.00 96.81 327 ILE A N 1
ATOM 2552 C CA . ILE A 1 327 ? -10.421 -7.158 -1.190 1.00 96.81 327 ILE A CA 1
ATOM 2553 C C . ILE A 1 327 ? -10.344 -8.440 -2.025 1.00 96.81 327 ILE A C 1
ATOM 2555 O O . ILE A 1 327 ? -10.183 -9.521 -1.449 1.00 96.81 327 ILE A O 1
ATOM 2559 N N . PRO A 1 328 ? -10.457 -8.352 -3.361 1.00 96.25 328 PRO A N 1
ATOM 2560 C CA . PRO A 1 328 ? -10.244 -9.499 -4.231 1.00 96.25 328 PRO A CA 1
ATOM 2561 C C . PRO A 1 328 ? -8.759 -9.882 -4.233 1.00 96.25 328 PRO A C 1
ATOM 2563 O O . PRO A 1 328 ? -7.890 -9.050 -4.497 1.00 96.25 328 PRO A O 1
ATOM 2566 N N . LEU A 1 329 ? -8.467 -11.148 -3.950 1.00 95.44 329 LEU A N 1
ATOM 2567 C CA . LEU A 1 329 ? -7.117 -11.700 -3.889 1.00 95.44 329 LEU A CA 1
ATOM 2568 C C . LEU A 1 329 ? -6.798 -12.538 -5.142 1.00 95.44 329 LEU A C 1
ATOM 2570 O O . LEU A 1 329 ? -7.699 -13.032 -5.825 1.00 95.44 329 LEU A O 1
ATOM 2574 N N . PRO A 1 330 ? -5.507 -12.721 -5.475 1.00 92.19 330 PRO A N 1
ATOM 2575 C CA . PRO A 1 330 ? -5.092 -13.428 -6.688 1.00 92.19 330 PRO A CA 1
ATOM 2576 C C . PRO A 1 330 ? -5.373 -14.939 -6.670 1.00 92.19 330 PRO A C 1
ATOM 2578 O O . PRO A 1 330 ? -5.251 -15.578 -7.711 1.00 92.19 330 PRO A O 1
ATOM 2581 N N . ASP A 1 331 ? -5.752 -15.502 -5.523 1.00 91.44 331 ASP A N 1
ATOM 2582 C CA . ASP A 1 331 ? -6.236 -16.880 -5.374 1.00 91.44 331 ASP A CA 1
ATOM 2583 C C . ASP A 1 331 ? -7.745 -17.029 -5.666 1.00 91.44 331 ASP A C 1
ATOM 2585 O O . ASP A 1 331 ? -8.288 -18.126 -5.575 1.00 91.44 331 ASP A O 1
ATOM 2589 N N . GLY A 1 332 ? -8.423 -15.933 -6.028 1.00 91.38 332 GLY A N 1
ATOM 2590 C CA . GLY A 1 332 ? -9.851 -15.898 -6.340 1.00 91.38 332 GLY A CA 1
ATOM 2591 C C . GLY A 1 332 ? -10.760 -15.671 -5.131 1.00 91.38 332 GLY A C 1
ATOM 2592 O O . GLY A 1 332 ? -11.973 -15.560 -5.308 1.00 91.38 332 GLY A O 1
ATOM 2593 N N . HIS A 1 333 ? -10.214 -15.575 -3.918 1.00 93.69 333 HIS A N 1
ATOM 2594 C CA . HIS A 1 333 ? -10.995 -15.298 -2.716 1.00 93.69 333 HIS A CA 1
ATOM 2595 C C . HIS A 1 333 ? -11.123 -13.793 -2.447 1.00 93.69 333 HIS A C 1
ATOM 2597 O O . HIS A 1 333 ? -10.248 -13.005 -2.793 1.00 93.69 333 HIS A O 1
ATOM 2603 N N . THR A 1 334 ? -12.191 -13.398 -1.752 1.00 94.94 334 THR A N 1
ATOM 2604 C CA . THR A 1 334 ? -12.404 -12.017 -1.291 1.00 94.94 334 THR A CA 1
ATOM 2605 C C . THR A 1 334 ? -12.410 -11.988 0.232 1.00 94.94 334 THR A C 1
ATOM 2607 O O . THR A 1 334 ? -13.294 -12.572 0.870 1.00 94.94 334 THR A O 1
ATOM 2610 N N . ARG A 1 335 ? -11.409 -11.345 0.843 1.00 95.62 335 ARG A N 1
ATOM 2611 C CA . ARG A 1 335 ? -11.173 -11.419 2.297 1.00 95.62 335 ARG A CA 1
ATOM 2612 C C . ARG A 1 335 ? -10.773 -10.064 2.890 1.00 95.62 335 ARG A C 1
ATOM 2614 O O . ARG A 1 335 ? -10.162 -9.268 2.177 1.00 95.62 335 ARG A O 1
ATOM 2621 N N . PRO A 1 336 ? -11.113 -9.782 4.162 1.00 96.88 336 PRO A N 1
ATOM 2622 C CA . PRO A 1 336 ? -10.587 -8.620 4.869 1.00 96.88 336 PRO A CA 1
ATOM 2623 C C . PRO A 1 336 ? -9.096 -8.791 5.169 1.00 96.88 336 PRO A C 1
ATOM 2625 O O . PRO A 1 336 ? -8.558 -9.893 5.089 1.00 96.88 336 PRO A O 1
ATOM 2628 N N . LEU A 1 337 ? -8.431 -7.697 5.534 1.00 96.88 337 LEU A N 1
ATOM 2629 C CA . LEU A 1 337 ? -6.993 -7.705 5.818 1.00 96.88 337 LEU A CA 1
ATOM 2630 C C . LEU A 1 337 ? -6.658 -8.180 7.232 1.00 96.88 337 LEU A C 1
ATOM 2632 O O . LEU A 1 337 ? -5.539 -8.628 7.482 1.00 96.88 337 LEU A O 1
ATOM 2636 N N . LEU A 1 338 ? -7.587 -8.010 8.172 1.00 97.94 338 LEU A N 1
ATOM 2637 C CA . LEU A 1 338 ? -7.391 -8.343 9.579 1.00 97.94 338 LEU A CA 1
ATOM 2638 C C . LEU A 1 338 ? -8.722 -8.488 10.316 1.00 97.94 338 LEU A C 1
ATOM 2640 O O . LEU A 1 338 ? -9.773 -8.088 9.822 1.00 97.94 338 LEU A O 1
ATOM 2644 N N . THR A 1 339 ? -8.655 -8.978 11.545 1.00 97.88 339 THR A N 1
ATOM 2645 C CA . THR A 1 339 ? -9.676 -8.765 12.575 1.00 97.88 339 THR A CA 1
ATOM 2646 C C . THR A 1 339 ? -9.033 -8.127 13.793 1.00 97.88 339 THR A C 1
ATOM 2648 O O . THR A 1 339 ? -7.856 -8.365 14.069 1.00 97.88 339 THR A O 1
ATOM 2651 N N . TRP A 1 340 ? -9.783 -7.332 14.549 1.00 98.06 340 TRP A N 1
ATOM 2652 C CA . TRP A 1 340 ? -9.268 -6.718 15.764 1.00 98.06 340 TRP A CA 1
ATOM 2653 C C . TRP A 1 340 ? -10.291 -6.724 16.898 1.00 98.06 340 TRP A C 1
ATOM 2655 O O . TRP A 1 340 ? -11.501 -6.684 16.692 1.00 98.06 340 TRP A O 1
ATOM 2665 N N . THR A 1 341 ? -9.788 -6.777 18.129 1.00 97.31 341 THR A N 1
ATOM 2666 C CA . THR A 1 341 ? -10.591 -6.651 19.349 1.00 97.31 341 THR A CA 1
ATOM 2667 C C . THR A 1 341 ? -9.838 -5.828 20.385 1.00 97.31 341 THR A C 1
ATOM 2669 O O . THR A 1 341 ? -8.617 -5.918 20.500 1.00 97.31 341 THR A O 1
ATOM 2672 N N . GLU A 1 342 ? -10.555 -5.019 21.162 1.00 97.00 342 GLU A N 1
ATOM 2673 C CA . GLU A 1 342 ? -9.972 -4.209 22.233 1.00 97.00 342 GLU A CA 1
ATOM 2674 C C . GLU A 1 342 ? -10.651 -4.530 23.566 1.00 97.00 342 GLU A C 1
ATOM 2676 O O . GLU A 1 342 ? -11.857 -4.339 23.737 1.00 97.00 342 GLU A O 1
ATOM 2681 N N . SER A 1 343 ? -9.876 -5.011 24.539 1.00 95.12 343 SER A N 1
ATOM 2682 C CA . SER A 1 343 ? -10.354 -5.172 25.907 1.00 95.12 343 SER A CA 1
ATOM 2683 C C . SER A 1 343 ? -10.313 -3.831 26.632 1.00 95.12 343 SER A C 1
ATOM 2685 O O . SER A 1 343 ? -9.297 -3.130 26.606 1.00 95.12 343 SER A O 1
ATOM 2687 N N . ARG A 1 344 ? -11.391 -3.500 27.346 1.00 90.62 344 ARG A N 1
ATOM 2688 C CA . ARG A 1 344 ? -11.473 -2.269 28.142 1.00 90.62 344 ARG A CA 1
ATOM 2689 C C . ARG A 1 344 ? -10.456 -2.275 29.284 1.00 90.62 344 ARG A C 1
ATOM 2691 O O . ARG A 1 344 ? -10.139 -3.325 29.844 1.00 90.62 344 ARG A O 1
ATOM 2698 N N . SER A 1 345 ? -9.974 -1.088 29.643 1.00 88.75 345 SER A N 1
ATOM 2699 C CA . SER A 1 345 ? -9.232 -0.897 30.886 1.00 88.75 345 SER A CA 1
ATOM 2700 C C . SER A 1 345 ? -10.142 -1.139 32.095 1.00 88.75 345 SER A C 1
ATOM 2702 O O . SER A 1 345 ? -11.351 -0.912 32.049 1.00 88.75 345 SER A O 1
ATOM 2704 N N . GLY A 1 346 ? -9.553 -1.613 33.189 1.00 86.62 346 GLY A N 1
ATOM 2705 C CA . GLY A 1 346 ? -10.238 -1.828 34.462 1.00 86.62 346 GLY A CA 1
ATOM 2706 C C . GLY A 1 346 ? -9.273 -1.666 35.637 1.00 86.62 346 GLY A C 1
ATOM 2707 O O . GLY A 1 346 ? -8.076 -1.462 35.414 1.00 86.62 346 GLY A O 1
ATOM 2708 N N . PRO A 1 347 ? -9.746 -1.758 36.893 1.00 89.00 347 PRO A N 1
ATOM 2709 C CA . PRO A 1 347 ? -8.875 -1.672 38.062 1.00 89.00 347 PRO A CA 1
ATOM 2710 C C . PRO A 1 347 ? -7.712 -2.673 37.961 1.00 89.00 347 PRO A C 1
ATOM 2712 O O . PRO A 1 347 ? -7.923 -3.882 37.883 1.00 89.00 347 PRO A O 1
ATOM 2715 N N . GLY A 1 348 ? -6.479 -2.162 37.887 1.00 85.75 348 GLY A N 1
ATOM 2716 C CA . GLY A 1 348 ? -5.259 -2.969 37.758 1.00 85.75 348 GLY A CA 1
ATOM 2717 C C . GLY A 1 348 ? -4.989 -3.586 36.376 1.00 85.75 348 GLY A C 1
ATOM 2718 O O . GLY A 1 348 ? -3.986 -4.279 36.225 1.00 85.75 348 GLY A O 1
ATOM 2719 N N . LYS A 1 349 ? -5.825 -3.341 35.355 1.00 88.38 349 LYS A N 1
ATOM 2720 C CA . LYS A 1 349 ? -5.646 -3.879 33.993 1.00 88.38 349 LYS A CA 1
ATOM 2721 C C . LYS A 1 349 ? -5.624 -2.763 32.952 1.00 88.38 349 LYS A C 1
ATOM 2723 O O . LYS A 1 349 ? -6.561 -1.970 32.846 1.00 88.38 349 LYS A O 1
ATOM 2728 N N . ARG A 1 350 ? -4.555 -2.719 32.155 1.00 90.94 350 ARG A N 1
ATOM 2729 C CA . ARG A 1 350 ? -4.467 -1.828 30.990 1.00 90.94 350 ARG A CA 1
ATOM 2730 C C . ARG A 1 350 ? -5.355 -2.364 29.866 1.00 90.94 350 ARG A C 1
ATOM 2732 O O . ARG A 1 350 ? -5.582 -3.569 29.781 1.00 90.94 350 ARG A O 1
ATOM 2739 N N . ALA A 1 351 ? -5.867 -1.463 29.029 1.00 94.94 351 ALA A N 1
ATOM 2740 C CA . ALA A 1 351 ? -6.540 -1.863 27.799 1.00 94.94 351 ALA A CA 1
ATOM 2741 C C . ALA A 1 351 ? -5.573 -2.676 26.928 1.00 94.94 351 ALA A C 1
ATOM 2743 O O . ALA A 1 351 ? -4.367 -2.417 26.946 1.00 94.94 351 ALA A O 1
ATOM 2744 N N . LYS A 1 352 ? -6.089 -3.642 26.174 1.00 97.19 352 LYS A N 1
ATOM 2745 C CA . LYS A 1 352 ? -5.282 -4.503 25.310 1.00 97.19 352 LYS A CA 1
ATOM 2746 C C . LYS A 1 352 ? -5.960 -4.614 23.961 1.00 97.19 352 LYS A C 1
ATOM 2748 O O . LYS A 1 352 ? -7.126 -4.990 23.889 1.00 97.19 352 LYS A O 1
ATOM 2753 N N . LEU A 1 353 ? -5.226 -4.286 22.911 1.00 98.06 353 LEU A N 1
ATOM 2754 C CA . LEU A 1 353 ? -5.674 -4.434 21.536 1.00 98.06 353 LEU A CA 1
ATOM 2755 C C . LEU A 1 353 ? -5.034 -5.699 20.958 1.00 98.06 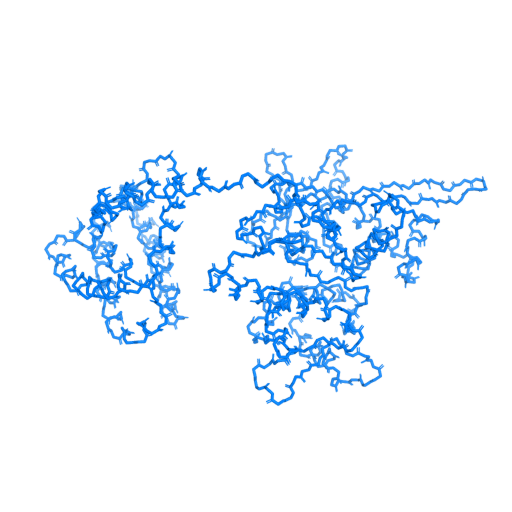353 LEU A C 1
ATOM 2757 O O . LEU A 1 353 ? -3.820 -5.878 21.039 1.00 98.06 353 LEU A O 1
ATOM 2761 N N . THR A 1 354 ? -5.861 -6.585 20.415 1.00 98.25 354 THR A N 1
ATOM 2762 C CA . THR A 1 354 ? -5.433 -7.792 19.700 1.00 98.25 354 THR A CA 1
ATOM 2763 C C . THR A 1 354 ? -5.796 -7.623 18.237 1.00 98.25 354 THR A C 1
ATOM 2765 O O . THR A 1 354 ? -6.946 -7.312 17.933 1.00 98.25 354 THR A O 1
ATOM 2768 N N . ILE A 1 355 ? -4.823 -7.803 17.350 1.00 98.50 355 ILE A N 1
ATOM 2769 C CA . ILE A 1 355 ? -4.997 -7.732 15.899 1.00 98.50 355 ILE A CA 1
ATOM 2770 C C . ILE A 1 355 ? -4.545 -9.070 15.321 1.00 98.50 355 ILE A C 1
ATOM 2772 O O . ILE A 1 355 ? -3.386 -9.443 15.485 1.00 98.50 355 ILE A O 1
ATOM 2776 N N . ASP A 1 356 ? -5.444 -9.774 14.647 1.00 98.06 356 ASP A N 1
ATOM 2777 C CA . ASP A 1 356 ? -5.134 -10.989 13.897 1.00 98.06 356 ASP A CA 1
ATOM 2778 C C . ASP A 1 356 ? -5.094 -10.632 12.406 1.00 98.06 356 ASP A C 1
ATOM 2780 O O . ASP A 1 356 ? -6.096 -10.210 11.828 1.00 98.06 356 ASP A O 1
ATOM 2784 N N . VAL A 1 357 ? -3.917 -10.739 11.796 1.00 97.75 357 VAL A N 1
ATOM 2785 C CA . VAL A 1 357 ? -3.656 -10.322 10.413 1.00 97.75 357 VAL A CA 1
ATOM 2786 C C . VAL A 1 357 ? -3.902 -11.482 9.441 1.00 97.75 357 VAL A C 1
ATOM 2788 O O . VAL A 1 357 ? -3.495 -12.614 9.714 1.00 97.75 357 VAL A O 1
ATOM 2791 N N . ASP A 1 358 ? -4.548 -11.215 8.302 1.00 97.00 358 ASP A N 1
ATOM 2792 C CA . ASP A 1 358 ? -4.771 -12.223 7.258 1.00 97.00 358 ASP A CA 1
ATOM 2793 C C . ASP A 1 358 ? -3.454 -12.642 6.582 1.00 97.00 358 ASP A C 1
ATOM 2795 O O . ASP A 1 358 ? -2.491 -11.875 6.476 1.00 97.00 358 ASP A O 1
ATOM 2799 N N . ASP A 1 359 ? -3.436 -13.876 6.078 1.00 94.75 359 ASP A N 1
ATOM 2800 C CA . ASP A 1 359 ? -2.310 -14.432 5.333 1.00 94.75 359 ASP A CA 1
ATOM 2801 C C . ASP A 1 359 ? -1.859 -13.574 4.164 1.00 94.75 359 ASP A C 1
ATOM 2803 O O . ASP A 1 359 ? -0.666 -13.543 3.885 1.00 94.75 359 ASP A O 1
ATOM 2807 N N . ALA A 1 360 ? -2.773 -12.870 3.495 1.00 94.88 360 ALA A N 1
ATOM 2808 C CA . ALA A 1 360 ? -2.460 -12.040 2.339 1.00 94.88 360 ALA A CA 1
ATOM 2809 C C . ALA A 1 360 ? -1.366 -10.991 2.620 1.00 94.88 360 ALA A C 1
ATOM 2811 O O . ALA A 1 360 ? -0.642 -10.590 1.706 1.00 94.88 360 ALA A O 1
ATOM 2812 N N . LEU A 1 361 ? -1.208 -10.563 3.879 1.00 95.75 361 LEU A N 1
ATOM 2813 C CA . LEU A 1 361 ? -0.177 -9.606 4.291 1.00 95.75 361 LEU A CA 1
ATOM 2814 C C . LEU A 1 361 ? 1.159 -10.257 4.685 1.00 95.75 361 LEU A C 1
ATOM 2816 O O . LEU A 1 361 ? 2.133 -9.543 4.931 1.00 95.75 361 LEU A O 1
ATOM 2820 N N . LEU A 1 362 ? 1.238 -11.590 4.715 1.00 92.94 362 LEU A N 1
ATOM 2821 C CA . LEU A 1 362 ? 2.474 -12.329 4.947 1.00 92.94 362 LEU A CA 1
ATOM 2822 C C . LEU A 1 362 ? 3.219 -12.600 3.629 1.00 92.94 362 LEU A C 1
ATOM 2824 O O . LEU A 1 362 ? 2.608 -12.985 2.628 1.00 92.94 362 LEU A O 1
ATOM 2828 N N . PRO A 1 363 ? 4.566 -12.542 3.621 1.00 89.56 363 PRO A N 1
ATOM 2829 C CA . PRO A 1 363 ? 5.353 -12.952 2.459 1.00 89.56 363 PRO A CA 1
ATOM 2830 C C . PRO A 1 363 ? 5.096 -14.400 2.025 1.00 89.56 363 PRO A C 1
ATOM 2832 O O . PRO A 1 363 ? 5.232 -14.719 0.846 1.00 89.56 363 PRO A O 1
ATOM 2835 N N . SER A 1 364 ? 4.723 -15.282 2.960 1.00 90.62 364 SER A N 1
ATOM 2836 C CA . SER A 1 364 ? 4.420 -16.690 2.690 1.00 90.62 364 SER A CA 1
ATOM 2837 C C . SER A 1 364 ? 3.162 -16.889 1.840 1.00 90.62 364 SER A C 1
ATOM 2839 O O . SER A 1 364 ? 3.032 -17.950 1.227 1.00 90.62 364 SER A O 1
ATOM 2841 N N . PHE A 1 365 ? 2.284 -15.886 1.709 1.00 93.50 365 PHE A N 1
ATOM 2842 C CA . PHE A 1 365 ? 1.079 -15.955 0.873 1.00 93.50 365 PHE A CA 1
ATOM 2843 C C . PHE A 1 365 ? 1.376 -16.369 -0.569 1.00 93.50 365 PHE A C 1
ATOM 2845 O O . PHE A 1 365 ? 0.607 -17.105 -1.183 1.00 93.50 365 PHE A O 1
ATOM 2852 N N . VAL A 1 366 ? 2.542 -15.987 -1.097 1.00 93.12 366 VAL A N 1
ATOM 2853 C CA . VAL A 1 366 ? 2.982 -16.352 -2.454 1.00 93.12 366 VAL A CA 1
ATOM 2854 C C . VAL A 1 366 ? 3.062 -17.867 -2.675 1.00 93.12 366 VAL A C 1
ATOM 2856 O O . VAL A 1 366 ? 3.034 -18.312 -3.820 1.00 93.12 366 VAL A O 1
ATOM 2859 N N . SER A 1 367 ? 3.166 -18.668 -1.609 1.00 91.12 367 SER A N 1
ATOM 2860 C CA . SER A 1 367 ? 3.165 -20.134 -1.686 1.00 91.12 367 SER A CA 1
ATOM 2861 C C . SER A 1 367 ? 1.781 -20.721 -1.975 1.00 91.12 367 SER A C 1
ATOM 2863 O O . SER A 1 367 ? 1.700 -21.798 -2.559 1.00 91.12 367 SER A O 1
ATOM 2865 N N . THR A 1 368 ? 0.713 -19.994 -1.634 1.00 90.56 368 THR A N 1
ATOM 2866 C CA . THR A 1 368 ? -0.679 -20.416 -1.858 1.00 90.56 368 THR A CA 1
ATOM 2867 C C . THR A 1 368 ? -1.126 -20.216 -3.307 1.00 90.56 368 THR A C 1
ATOM 2869 O O . THR A 1 368 ? -2.039 -20.889 -3.775 1.00 90.56 368 THR A O 1
ATOM 2872 N N . LEU A 1 369 ? -0.458 -19.320 -4.041 1.00 90.50 369 LEU A N 1
ATOM 2873 C CA . LEU A 1 369 ? -0.810 -18.992 -5.420 1.00 90.50 369 LEU A CA 1
ATOM 2874 C C . LEU A 1 369 ? -0.317 -20.077 -6.389 1.00 90.50 369 LEU A C 1
ATOM 2876 O O . LEU A 1 369 ? 0.748 -20.676 -6.194 1.00 90.50 369 LEU A O 1
ATOM 2880 N N . GLY A 1 370 ? -1.045 -20.295 -7.483 1.00 89.69 370 GLY A N 1
ATOM 2881 C CA . GLY A 1 370 ? -0.713 -21.290 -8.499 1.00 89.69 370 GLY A CA 1
ATOM 2882 C C . GLY A 1 370 ? 0.493 -20.935 -9.380 1.00 89.69 370 GLY A C 1
ATOM 2883 O O . GLY A 1 370 ? 1.362 -20.122 -9.046 1.00 89.69 370 GLY A O 1
ATOM 2884 N N . LYS A 1 371 ? 0.623 -21.628 -10.516 1.00 88.38 371 LYS A N 1
ATOM 2885 C CA . LYS A 1 371 ? 1.788 -21.524 -11.421 1.00 88.38 371 LYS A CA 1
ATOM 2886 C C . LYS A 1 371 ? 1.496 -20.760 -12.716 1.00 88.38 371 LYS A C 1
ATOM 2888 O O . LYS A 1 371 ? 2.412 -20.669 -13.545 1.00 88.38 371 LYS A O 1
ATOM 2893 N N . SER A 1 372 ? 0.282 -20.237 -12.908 1.00 87.00 372 SER A N 1
ATOM 2894 C CA . SER A 1 372 ? -0.079 -19.481 -14.115 1.00 87.00 372 SER A CA 1
ATOM 2895 C C . SER A 1 372 ? 0.752 -18.198 -14.246 1.00 87.00 372 SER A C 1
ATOM 2897 O O . SER A 1 372 ? 1.352 -17.733 -13.279 1.00 87.00 372 SER A O 1
ATOM 2899 N N . LEU A 1 373 ? 0.823 -17.612 -15.447 1.00 82.00 373 LEU A N 1
ATOM 2900 C CA . LEU A 1 373 ? 1.589 -16.375 -15.665 1.00 82.00 373 LEU A CA 1
ATOM 2901 C C . LEU A 1 373 ? 1.089 -15.226 -14.776 1.00 82.00 373 LEU A C 1
ATOM 2903 O O . LEU A 1 373 ? 1.898 -14.590 -14.108 1.00 82.00 373 LEU A O 1
ATOM 2907 N N . ARG A 1 374 ? -0.234 -15.040 -14.693 1.00 85.50 374 ARG A N 1
ATOM 2908 C CA . ARG A 1 374 ? -0.864 -14.024 -13.839 1.00 85.50 374 ARG A CA 1
ATOM 2909 C C . ARG A 1 374 ? -0.536 -14.242 -12.362 1.00 85.50 374 ARG A C 1
ATOM 2911 O O . ARG A 1 374 ? -0.183 -13.303 -11.660 1.00 85.50 374 ARG A O 1
ATOM 2918 N N . GLU A 1 375 ? -0.587 -15.486 -11.889 1.00 88.25 375 GLU A N 1
ATOM 2919 C CA . GLU A 1 375 ? -0.217 -15.801 -10.505 1.00 88.25 375 GLU A CA 1
ATOM 2920 C C . GLU A 1 375 ? 1.283 -15.614 -10.257 1.00 88.25 375 GLU A C 1
ATOM 2922 O O . GLU A 1 375 ? 1.672 -15.166 -9.185 1.00 88.25 375 GLU A O 1
ATOM 2927 N N . ARG A 1 376 ? 2.153 -15.899 -11.234 1.00 87.81 376 ARG A N 1
ATOM 2928 C CA . ARG A 1 376 ? 3.598 -15.628 -11.114 1.00 87.81 376 ARG A CA 1
ATOM 2929 C C . ARG A 1 376 ? 3.888 -14.138 -10.967 1.00 87.81 376 ARG A C 1
ATOM 2931 O O . ARG A 1 376 ? 4.784 -13.779 -10.208 1.00 87.81 376 ARG A O 1
ATOM 2938 N N . GLU A 1 377 ? 3.150 -13.290 -11.672 1.00 89.88 377 GLU A N 1
ATOM 2939 C CA . GLU A 1 377 ? 3.231 -11.838 -11.502 1.00 89.88 377 GLU A CA 1
ATOM 2940 C C . GLU A 1 377 ? 2.702 -11.422 -10.129 1.00 89.88 377 GLU A C 1
ATOM 2942 O O . GLU A 1 377 ? 3.387 -10.700 -9.407 1.00 89.88 377 GLU A O 1
ATOM 2947 N N . ALA A 1 378 ? 1.561 -11.974 -9.707 1.00 93.38 378 ALA A N 1
ATOM 2948 C CA . ALA A 1 378 ? 0.996 -11.730 -8.383 1.00 93.38 378 ALA A CA 1
ATOM 2949 C C . ALA A 1 378 ? 1.944 -12.138 -7.239 1.00 93.38 378 ALA A C 1
ATOM 2951 O O . ALA A 1 378 ? 1.988 -11.455 -6.219 1.00 93.38 378 ALA A O 1
ATOM 2952 N N . LYS A 1 379 ? 2.750 -13.196 -7.420 1.00 94.38 379 LYS A N 1
ATOM 2953 C CA . LYS A 1 379 ? 3.768 -13.678 -6.464 1.00 94.38 379 LYS A CA 1
ATOM 2954 C C . LYS A 1 379 ? 4.953 -12.730 -6.265 1.00 94.38 379 LYS A C 1
ATOM 2956 O O . LYS A 1 379 ? 5.779 -12.968 -5.382 1.00 94.38 379 LYS A O 1
ATOM 2961 N N . ARG A 1 380 ? 5.111 -11.692 -7.089 1.00 95.56 380 ARG A N 1
ATOM 2962 C CA . ARG A 1 380 ? 6.237 -10.760 -6.965 1.00 95.56 380 ARG A CA 1
ATOM 2963 C C . ARG A 1 380 ? 6.134 -9.997 -5.649 1.00 95.56 380 ARG A C 1
ATOM 2965 O O . ARG A 1 380 ? 5.208 -9.227 -5.460 1.00 95.56 380 ARG A O 1
ATOM 2972 N N . LEU A 1 381 ? 7.098 -10.185 -4.755 1.00 97.19 381 LEU A N 1
ATOM 2973 C CA . LEU A 1 381 ? 7.140 -9.447 -3.493 1.00 97.19 381 LEU A CA 1
ATOM 2974 C C . LEU A 1 381 ? 7.565 -7.992 -3.724 1.00 97.19 381 LEU A C 1
ATOM 2976 O O . LEU A 1 381 ? 8.626 -7.754 -4.305 1.00 97.19 381 LEU A O 1
ATOM 2980 N N . VAL A 1 382 ? 6.751 -7.051 -3.250 1.00 98.25 382 VAL A N 1
ATOM 2981 C CA . VAL A 1 382 ? 7.016 -5.609 -3.228 1.00 98.25 382 VAL A CA 1
ATOM 2982 C C . VAL A 1 382 ? 7.390 -5.213 -1.796 1.00 98.25 382 VAL A C 1
ATOM 2984 O O . VAL A 1 382 ? 6.641 -5.546 -0.871 1.00 98.25 382 VAL A O 1
ATOM 2987 N N . PRO A 1 383 ? 8.532 -4.539 -1.570 1.00 98.12 383 PRO A N 1
ATOM 2988 C CA . PRO A 1 383 ? 8.902 -4.083 -0.235 1.00 98.12 383 PRO A CA 1
ATOM 2989 C C . PRO A 1 383 ? 7.919 -3.033 0.298 1.00 98.12 383 PRO A C 1
ATOM 2991 O O . PRO A 1 383 ? 7.469 -2.153 -0.434 1.00 98.12 383 PRO A O 1
ATOM 2994 N N . VAL A 1 384 ? 7.630 -3.097 1.598 1.00 98.12 384 VAL A N 1
ATOM 2995 C CA . VAL A 1 384 ? 6.772 -2.149 2.322 1.00 98.12 384 VAL A CA 1
ATOM 2996 C C . VAL A 1 384 ? 7.594 -1.530 3.455 1.00 98.12 384 VAL A C 1
ATOM 2998 O O . VAL A 1 384 ? 7.524 -1.976 4.604 1.00 98.12 384 VAL A O 1
ATOM 3001 N N . PRO A 1 385 ? 8.421 -0.510 3.169 1.00 96.31 385 PRO A N 1
ATOM 3002 C CA . PRO A 1 385 ? 9.308 0.043 4.177 1.00 96.31 385 PRO A CA 1
ATOM 3003 C C . PRO A 1 385 ? 8.502 0.719 5.289 1.00 96.31 385 PRO A C 1
ATOM 3005 O O . PRO A 1 385 ? 7.570 1.484 5.029 1.00 96.31 385 PRO A O 1
ATOM 3008 N N . ARG A 1 386 ? 8.919 0.520 6.546 1.00 94.94 386 ARG A N 1
ATOM 3009 C CA . ARG A 1 386 ? 8.374 1.269 7.698 1.00 94.94 386 ARG A CA 1
ATOM 3010 C C . ARG A 1 386 ? 8.575 2.780 7.556 1.00 94.94 386 ARG A C 1
ATOM 3012 O O . ARG A 1 386 ? 7.798 3.565 8.089 1.00 94.94 386 ARG A O 1
ATOM 3019 N N . ARG A 1 387 ? 9.640 3.187 6.861 1.00 93.62 387 ARG A N 1
ATOM 3020 C CA . ARG A 1 387 ? 10.064 4.583 6.719 1.00 93.62 387 ARG A CA 1
ATOM 3021 C C . ARG A 1 387 ? 9.375 5.257 5.536 1.00 93.62 387 ARG A C 1
ATOM 3023 O O . ARG A 1 387 ? 9.502 4.813 4.393 1.00 93.62 387 ARG A O 1
ATOM 3030 N N . LEU A 1 388 ? 8.740 6.386 5.813 1.00 95.31 388 LEU A N 1
ATOM 3031 C CA . LEU A 1 388 ? 8.124 7.246 4.808 1.00 95.31 388 LEU A CA 1
ATOM 3032 C C . LEU A 1 388 ? 9.169 8.058 4.019 1.00 95.31 388 LEU A C 1
ATOM 3034 O O . LEU A 1 388 ? 10.270 8.313 4.529 1.00 95.31 388 LEU A O 1
ATOM 3038 N N . PRO A 1 389 ? 8.856 8.462 2.773 1.00 94.62 389 PRO A N 1
ATOM 3039 C CA . PRO A 1 389 ? 9.706 9.377 2.018 1.00 94.62 389 PRO A CA 1
ATOM 3040 C C . PRO A 1 389 ? 9.728 10.759 2.708 1.00 94.62 389 PRO A C 1
ATOM 3042 O O . PRO A 1 389 ? 8.892 11.009 3.581 1.00 94.62 389 PRO A O 1
ATOM 3045 N N . PRO A 1 390 ? 10.674 11.666 2.393 1.00 93.62 390 PRO A N 1
ATOM 3046 C CA . PRO A 1 390 ? 10.592 13.025 2.926 1.00 93.62 390 PRO A CA 1
ATOM 3047 C C . PRO A 1 390 ? 9.301 13.697 2.423 1.00 93.62 390 PRO A C 1
ATOM 3049 O O . PRO A 1 390 ? 9.085 13.808 1.221 1.00 93.62 390 PRO A O 1
ATOM 3052 N N . LEU A 1 391 ? 8.423 14.109 3.341 1.00 94.38 391 LEU A N 1
ATOM 3053 C CA . LEU A 1 391 ? 7.085 14.620 3.013 1.00 94.38 391 LEU A CA 1
ATOM 3054 C C . LEU A 1 391 ? 7.110 16.132 2.744 1.00 94.38 391 LEU A C 1
ATOM 3056 O O . LEU A 1 391 ? 7.661 16.895 3.544 1.00 94.38 391 LEU A O 1
ATOM 3060 N N . GLN A 1 392 ? 6.484 16.568 1.650 1.00 92.00 392 GLN A N 1
ATOM 3061 C CA . GLN A 1 392 ? 6.419 17.960 1.184 1.00 92.00 392 GLN A CA 1
ATOM 3062 C C . GLN A 1 392 ? 5.000 18.541 1.291 1.00 92.00 392 GLN A C 1
ATOM 3064 O O . GLN A 1 392 ? 4.010 17.846 1.081 1.00 92.00 392 GLN A O 1
ATOM 3069 N N . GLY A 1 393 ? 4.884 19.837 1.585 1.00 91.38 393 GLY A N 1
ATOM 3070 C CA . GLY A 1 393 ? 3.598 20.542 1.581 1.00 91.38 393 GLY A CA 1
ATOM 3071 C C . GLY A 1 393 ? 2.692 20.244 2.784 1.00 91.38 393 GLY A C 1
ATOM 3072 O O . GLY A 1 393 ? 3.153 19.869 3.864 1.00 91.38 393 GLY A O 1
ATOM 3073 N N . HIS A 1 394 ? 1.389 20.475 2.599 1.00 93.44 394 HIS A N 1
ATOM 3074 C CA . HIS A 1 394 ? 0.388 20.447 3.670 1.00 93.44 394 HIS A CA 1
ATOM 3075 C C . HIS A 1 394 ? 0.132 19.019 4.200 1.00 93.44 394 HIS A C 1
ATOM 3077 O O . HIS A 1 394 ? 0.087 18.089 3.396 1.00 93.44 394 HIS A O 1
ATOM 3083 N N . PRO A 1 395 ? -0.126 18.816 5.511 1.00 93.50 395 PRO A N 1
ATOM 3084 C CA . PRO A 1 395 ? -0.374 17.488 6.091 1.00 93.50 395 PRO A CA 1
ATOM 3085 C C . PRO A 1 395 ? -1.453 16.641 5.401 1.00 93.50 395 PRO A C 1
ATOM 3087 O O . PRO A 1 395 ? -1.388 15.415 5.433 1.00 93.50 395 PRO A O 1
ATOM 3090 N N . SER A 1 396 ? -2.430 17.274 4.748 1.00 92.19 396 SER A N 1
ATOM 3091 C CA . SER A 1 396 ? -3.481 16.570 4.001 1.00 92.19 396 SER A CA 1
ATOM 3092 C C . SER A 1 396 ? -2.976 15.844 2.747 1.00 92.19 396 SER A C 1
ATOM 3094 O O . SER A 1 396 ? -3.618 14.894 2.324 1.00 92.19 396 SER A O 1
ATOM 3096 N N . SER A 1 397 ? -1.834 16.232 2.164 1.00 95.19 397 SER A N 1
ATOM 3097 C CA . SER A 1 397 ? -1.247 15.540 1.002 1.00 95.19 397 SER A CA 1
ATOM 3098 C C . SER A 1 397 ? -0.218 14.473 1.385 1.00 95.19 397 SER A C 1
ATOM 3100 O O . SER A 1 397 ? 0.329 13.793 0.516 1.00 95.19 397 SER A O 1
ATOM 3102 N N . HIS A 1 398 ? 0.091 14.319 2.677 1.00 96.12 398 HIS A N 1
ATOM 3103 C CA . HIS A 1 398 ? 1.140 13.399 3.126 1.00 96.12 398 HIS A CA 1
ATOM 3104 C C . HIS A 1 398 ? 0.748 11.932 2.942 1.00 96.12 398 HIS A C 1
ATOM 3106 O O . HIS A 1 398 ? 1.611 11.106 2.655 1.00 96.12 398 HIS A O 1
ATOM 3112 N N . GLY A 1 399 ? -0.541 11.606 3.070 1.00 96.94 399 GLY A N 1
ATOM 3113 C CA . GLY A 1 399 ? -1.040 10.261 2.785 1.00 96.94 399 GLY A CA 1
ATOM 3114 C C . GLY A 1 399 ? -0.914 9.901 1.302 1.00 96.94 399 GLY A C 1
ATOM 3115 O O . GLY A 1 399 ? -0.291 8.897 0.977 1.00 96.94 399 GLY A O 1
ATOM 3116 N N . ALA A 1 400 ? -1.330 10.797 0.401 1.00 96.94 400 ALA A N 1
ATOM 3117 C CA . ALA A 1 400 ? -1.115 10.652 -1.042 1.00 96.94 400 ALA A CA 1
ATOM 3118 C C . ALA A 1 400 ? 0.372 10.437 -1.402 1.00 96.94 400 ALA A C 1
ATOM 3120 O O . ALA A 1 400 ? 0.719 9.552 -2.177 1.00 96.94 400 ALA A O 1
ATOM 3121 N N . GLN A 1 401 ? 1.294 11.164 -0.764 1.00 97.69 401 GLN A N 1
ATOM 3122 C CA . GLN A 1 401 ? 2.737 10.930 -0.929 1.00 97.69 401 GLN A CA 1
ATOM 3123 C C . GLN A 1 401 ? 3.197 9.555 -0.414 1.00 97.69 401 GLN A C 1
ATOM 3125 O O . GLN A 1 401 ? 4.064 8.918 -1.014 1.00 97.69 401 GLN A O 1
ATOM 3130 N N . ALA A 1 402 ? 2.630 9.068 0.691 1.00 97.81 402 ALA A N 1
ATOM 3131 C CA . ALA A 1 402 ? 2.912 7.727 1.195 1.00 97.81 402 ALA A CA 1
ATOM 3132 C C . ALA A 1 402 ? 2.371 6.629 0.261 1.00 97.81 402 ALA A C 1
ATOM 3134 O O . ALA A 1 402 ? 3.010 5.579 0.142 1.00 97.81 402 ALA A O 1
ATOM 3135 N N . ALA A 1 403 ? 1.243 6.877 -0.408 1.00 97.88 403 ALA A N 1
ATOM 3136 C CA . ALA A 1 403 ? 0.676 6.030 -1.452 1.00 97.88 403 ALA A CA 1
ATOM 3137 C C . ALA A 1 403 ? 1.568 6.023 -2.710 1.00 97.88 403 ALA A C 1
ATOM 3139 O O . ALA A 1 403 ? 1.943 4.952 -3.187 1.00 97.88 403 ALA A O 1
ATOM 3140 N N . LEU A 1 404 ? 2.018 7.199 -3.168 1.00 98.19 404 LEU A N 1
ATOM 3141 C CA . LEU A 1 404 ? 2.958 7.351 -4.287 1.00 98.19 404 LEU A CA 1
ATOM 3142 C C . LEU A 1 404 ? 4.248 6.547 -4.072 1.00 98.19 404 LEU A C 1
ATOM 3144 O O . LEU A 1 404 ? 4.740 5.898 -4.993 1.00 98.19 404 LEU A O 1
ATOM 3148 N N . GLN A 1 405 ? 4.777 6.525 -2.844 1.00 98.19 405 GLN A N 1
ATOM 3149 C CA . GLN A 1 405 ? 5.952 5.711 -2.523 1.00 98.19 405 GLN A CA 1
ATOM 3150 C C . GLN A 1 405 ? 5.722 4.217 -2.809 1.00 98.19 405 GLN A C 1
ATOM 3152 O O . GLN A 1 405 ? 6.627 3.551 -3.304 1.00 98.19 405 GLN A O 1
ATOM 3157 N N . LEU A 1 406 ? 4.539 3.679 -2.488 1.00 98.25 406 LEU A N 1
ATOM 3158 C CA . LEU A 1 406 ? 4.224 2.265 -2.726 1.00 98.25 406 LEU A CA 1
ATOM 3159 C C . LEU A 1 406 ? 4.115 1.963 -4.224 1.00 98.25 406 LEU A C 1
ATOM 3161 O O . LEU A 1 406 ? 4.661 0.951 -4.657 1.00 98.25 406 LEU A O 1
ATOM 3165 N N . LEU A 1 407 ? 3.504 2.859 -5.007 1.00 98.06 407 LEU A N 1
ATOM 3166 C CA . LEU A 1 407 ? 3.437 2.729 -6.469 1.00 98.06 407 LEU A CA 1
ATOM 3167 C C . LEU A 1 407 ? 4.832 2.700 -7.104 1.00 98.06 407 LEU A C 1
ATOM 3169 O O . LEU A 1 407 ? 5.105 1.868 -7.963 1.00 98.06 407 LEU A O 1
ATOM 3173 N N . ILE A 1 408 ? 5.754 3.545 -6.634 1.00 98.25 408 ILE A N 1
ATOM 3174 C CA . ILE A 1 408 ? 7.139 3.540 -7.127 1.00 98.25 408 ILE A CA 1
ATOM 3175 C C . ILE A 1 408 ? 7.855 2.244 -6.747 1.00 98.25 408 ILE A C 1
ATOM 3177 O O . ILE A 1 408 ? 8.596 1.691 -7.554 1.00 98.25 408 ILE A O 1
ATOM 3181 N N . LEU A 1 409 ? 7.658 1.728 -5.532 1.00 98.38 409 LEU A N 1
ATOM 3182 C CA . LEU A 1 409 ? 8.267 0.455 -5.130 1.00 98.38 409 LEU A CA 1
ATOM 3183 C C . LEU A 1 409 ? 7.713 -0.722 -5.941 1.00 98.38 409 LEU A C 1
ATOM 3185 O O . LEU A 1 409 ? 8.463 -1.643 -6.272 1.00 98.38 409 LEU A O 1
ATOM 3189 N N . GLU A 1 410 ? 6.430 -0.678 -6.299 1.00 97.94 410 GLU A N 1
ATOM 3190 C CA . GLU A 1 410 ? 5.827 -1.623 -7.234 1.00 97.94 410 GLU A CA 1
ATOM 3191 C C . GLU A 1 410 ? 6.445 -1.494 -8.635 1.00 97.94 410 GLU A C 1
ATOM 3193 O O . GLU A 1 410 ? 6.843 -2.507 -9.208 1.00 97.94 410 GLU A O 1
ATOM 3198 N N . GLU A 1 411 ? 6.634 -0.277 -9.147 1.00 97.88 411 GLU A N 1
ATOM 3199 C CA . GLU A 1 411 ? 7.296 -0.020 -10.434 1.00 97.88 411 GLU A CA 1
ATOM 3200 C C . GLU A 1 411 ? 8.733 -0.567 -10.459 1.00 97.88 411 GLU A C 1
ATOM 3202 O O . GLU A 1 411 ? 9.113 -1.336 -11.346 1.00 97.88 411 GLU A O 1
ATOM 3207 N N . PHE A 1 412 ? 9.523 -0.277 -9.421 1.00 98.31 412 PHE A N 1
ATOM 3208 C CA . PHE A 1 412 ? 10.859 -0.852 -9.254 1.00 98.31 412 PHE A CA 1
ATOM 3209 C C . PHE A 1 412 ? 10.815 -2.383 -9.245 1.00 98.31 412 PHE A C 1
ATOM 3211 O O . PHE A 1 412 ? 11.702 -3.043 -9.794 1.00 98.31 412 PHE A O 1
ATOM 3218 N N . ARG A 1 413 ? 9.783 -2.973 -8.630 1.00 97.50 413 ARG A N 1
ATOM 3219 C CA . ARG A 1 413 ? 9.615 -4.424 -8.604 1.00 97.50 413 ARG A CA 1
ATOM 3220 C C . ARG A 1 413 ? 9.237 -4.995 -9.971 1.00 97.50 413 ARG A C 1
ATOM 3222 O O . ARG A 1 413 ? 9.707 -6.091 -10.298 1.00 97.50 413 ARG A O 1
ATOM 3229 N N . GLN A 1 414 ? 8.429 -4.296 -10.763 1.00 96.25 414 GLN A N 1
ATOM 3230 C CA . GLN A 1 414 ? 8.119 -4.672 -12.147 1.00 96.25 414 GLN A CA 1
ATOM 3231 C C . GLN A 1 414 ? 9.385 -4.658 -13.015 1.00 96.25 414 GLN A C 1
ATOM 3233 O O . GLN A 1 414 ? 9.594 -5.565 -13.821 1.00 96.25 414 GLN A O 1
ATOM 3238 N N . GLN A 1 415 ? 10.289 -3.715 -12.747 1.00 97.06 415 GLN A N 1
ATOM 3239 C CA . GLN A 1 415 ? 11.587 -3.583 -13.407 1.00 97.06 415 GLN A CA 1
ATOM 3240 C C . GLN A 1 415 ? 12.735 -4.317 -12.696 1.00 97.06 415 GLN A C 1
ATOM 3242 O O . GLN A 1 415 ? 13.905 -4.026 -12.945 1.00 97.06 415 GLN A O 1
ATOM 3247 N N . ALA A 1 416 ? 12.449 -5.304 -11.839 1.00 97.31 416 ALA A N 1
ATOM 3248 C CA . ALA A 1 416 ? 13.475 -5.951 -11.015 1.00 97.31 416 ALA A CA 1
ATOM 3249 C C . ALA A 1 416 ? 14.666 -6.503 -11.820 1.00 97.31 416 ALA A C 1
ATOM 3251 O O . ALA A 1 416 ? 15.794 -6.461 -11.340 1.00 97.31 416 ALA A O 1
ATOM 3252 N N . GLY A 1 417 ? 14.442 -6.998 -13.045 1.00 96.19 417 GLY A N 1
ATOM 3253 C CA . GLY A 1 417 ? 15.521 -7.450 -13.933 1.00 96.19 417 GLY A CA 1
ATOM 3254 C C . GLY A 1 417 ? 16.484 -6.328 -14.341 1.00 96.19 417 GLY A C 1
ATOM 3255 O O . GLY A 1 417 ? 17.693 -6.536 -14.313 1.00 96.19 417 GLY A O 1
ATOM 3256 N N . GLN A 1 418 ? 15.958 -5.137 -14.646 1.00 95.94 418 GLN A N 1
ATOM 3257 C CA . GLN A 1 418 ? 16.755 -3.944 -14.949 1.00 95.94 418 GLN A CA 1
ATOM 3258 C C . GLN A 1 418 ? 17.501 -3.466 -13.699 1.00 95.94 418 GLN A C 1
ATOM 3260 O O . GLN A 1 418 ? 18.713 -3.278 -13.744 1.00 95.94 418 GLN A O 1
ATOM 3265 N N . VAL A 1 419 ? 16.807 -3.394 -12.557 1.00 97.50 419 VAL A N 1
ATOM 3266 C CA . VAL A 1 419 ? 17.409 -3.031 -11.263 1.00 97.50 419 VAL A CA 1
ATOM 3267 C C . VAL A 1 419 ? 18.535 -3.994 -10.879 1.00 97.50 419 VAL A C 1
ATOM 3269 O O . VAL A 1 419 ? 19.557 -3.573 -10.350 1.00 97.50 419 VAL A O 1
ATOM 3272 N N . ALA A 1 420 ? 18.386 -5.288 -11.160 1.00 97.44 420 ALA A N 1
ATOM 3273 C CA . ALA A 1 420 ? 19.433 -6.277 -10.928 1.00 97.44 420 ALA A CA 1
ATOM 3274 C C . ALA A 1 420 ? 20.654 -6.089 -11.842 1.00 97.44 420 ALA A C 1
ATOM 3276 O O . ALA A 1 420 ? 21.773 -6.348 -11.409 1.00 97.44 420 ALA A O 1
ATOM 3277 N N . ALA A 1 421 ? 20.439 -5.669 -13.090 1.00 96.06 421 ALA A N 1
ATOM 3278 C CA . ALA A 1 421 ? 21.495 -5.523 -14.086 1.00 96.06 421 ALA A CA 1
ATOM 3279 C C . ALA A 1 421 ? 22.290 -4.218 -13.929 1.00 96.06 421 ALA A C 1
ATOM 3281 O O . ALA A 1 421 ? 23.513 -4.239 -14.026 1.00 96.06 421 ALA A O 1
ATOM 3282 N N . SER A 1 422 ? 21.610 -3.094 -13.690 1.00 95.38 422 SER A N 1
ATOM 3283 C CA . SER A 1 422 ? 22.228 -1.760 -13.659 1.00 95.38 422 SER A CA 1
ATOM 3284 C C . SER A 1 422 ? 22.240 -1.110 -12.274 1.00 95.38 422 SER A C 1
ATOM 3286 O O . SER A 1 422 ? 22.981 -0.156 -12.057 1.00 95.38 422 SER A O 1
ATOM 3288 N N . GLY A 1 423 ? 21.426 -1.594 -11.332 1.00 96.31 423 GLY A N 1
ATOM 3289 C CA . GLY A 1 423 ? 21.164 -0.914 -10.059 1.00 96.31 423 GLY A CA 1
ATOM 3290 C C . GLY A 1 423 ? 20.096 0.183 -10.143 1.00 96.31 423 GLY A C 1
ATOM 3291 O O . GLY A 1 423 ? 19.792 0.803 -9.123 1.00 96.31 423 GLY A O 1
ATOM 3292 N N . TYR A 1 424 ? 19.501 0.418 -11.318 1.00 97.44 424 TYR A N 1
ATOM 3293 C CA . TYR A 1 424 ? 18.527 1.489 -11.545 1.00 97.44 424 TYR A CA 1
ATOM 3294 C C . TYR A 1 424 ? 17.241 0.968 -12.202 1.00 97.44 424 TYR A C 1
ATOM 3296 O O . TYR A 1 424 ? 17.263 -0.006 -12.949 1.00 97.44 424 TYR A O 1
ATOM 3304 N N . ALA A 1 425 ? 16.119 1.631 -11.932 1.00 97.25 425 ALA A N 1
ATOM 3305 C CA . ALA A 1 425 ? 14.862 1.506 -12.665 1.00 97.25 425 ALA A CA 1
ATOM 3306 C C . ALA A 1 425 ? 14.687 2.729 -13.575 1.00 97.25 425 ALA A C 1
ATOM 3308 O O . ALA A 1 425 ? 15.005 3.846 -13.171 1.00 97.25 425 ALA A O 1
ATOM 3309 N N . ILE A 1 426 ? 14.178 2.530 -14.785 1.00 96.12 426 ILE A N 1
ATOM 3310 C CA . ILE A 1 426 ? 13.922 3.601 -15.753 1.00 96.12 426 ILE A CA 1
ATOM 3311 C C . ILE A 1 426 ? 12.455 3.988 -15.625 1.00 96.12 426 ILE A C 1
ATOM 3313 O O . ILE A 1 426 ? 11.589 3.171 -15.915 1.00 96.12 426 ILE A O 1
ATOM 3317 N N . ILE A 1 427 ? 12.153 5.208 -15.181 1.00 95.06 427 ILE A N 1
ATOM 3318 C CA . ILE A 1 427 ? 10.760 5.649 -15.012 1.00 95.06 427 ILE A CA 1
ATOM 3319 C C . ILE A 1 427 ? 10.478 6.781 -16.006 1.00 95.06 427 ILE A C 1
ATOM 3321 O O . ILE A 1 427 ? 10.880 7.922 -15.755 1.00 95.06 427 ILE A O 1
ATOM 3325 N N . PRO A 1 428 ? 9.796 6.486 -17.132 1.00 92.19 428 PRO A N 1
ATOM 3326 C CA . PRO A 1 428 ? 9.396 7.499 -18.103 1.00 92.19 428 PRO A CA 1
ATOM 3327 C C . PRO A 1 428 ? 8.462 8.547 -17.492 1.00 92.19 428 PRO A C 1
ATOM 3329 O O . PRO A 1 428 ? 7.726 8.264 -16.544 1.00 92.19 428 PRO A O 1
ATOM 3332 N N . SER A 1 429 ? 8.437 9.745 -18.076 1.00 90.94 429 SER A N 1
ATOM 3333 C CA . SER A 1 429 ? 7.592 10.852 -17.606 1.00 90.94 429 SER A CA 1
ATOM 3334 C C . SER A 1 429 ? 6.105 10.486 -17.571 1.00 90.94 429 SER A C 1
ATOM 3336 O O . SER A 1 429 ? 5.432 10.766 -16.586 1.00 90.94 429 SER A O 1
ATOM 3338 N N . GLU A 1 430 ? 5.603 9.775 -18.585 1.00 92.94 430 GLU A N 1
ATOM 3339 C CA . GLU A 1 430 ? 4.208 9.306 -18.622 1.00 92.94 430 GLU A CA 1
ATOM 3340 C C . GLU A 1 430 ? 3.880 8.402 -17.430 1.00 92.94 430 GLU A C 1
ATOM 3342 O O . GLU A 1 430 ? 2.795 8.473 -16.849 1.00 92.94 430 GLU A O 1
ATOM 3347 N N . ARG A 1 431 ? 4.838 7.559 -17.028 1.00 95.00 431 ARG A N 1
ATOM 3348 C CA . ARG A 1 431 ? 4.666 6.653 -15.896 1.00 95.00 431 ARG A CA 1
ATOM 3349 C C . ARG A 1 431 ? 4.667 7.407 -14.571 1.00 95.00 431 ARG A C 1
ATOM 3351 O O . ARG A 1 431 ? 3.880 7.069 -13.689 1.00 95.00 431 ARG A O 1
ATOM 3358 N N . TRP A 1 432 ? 5.488 8.450 -14.445 1.00 93.94 432 TRP A N 1
ATOM 3359 C CA . TRP A 1 432 ? 5.405 9.378 -13.318 1.00 93.94 432 TRP A CA 1
ATOM 3360 C C . TRP A 1 432 ? 4.019 10.005 -13.215 1.00 93.94 432 TRP A C 1
ATOM 3362 O O . TRP A 1 432 ? 3.406 9.908 -12.154 1.00 93.94 432 TRP A O 1
ATOM 3372 N N . THR A 1 433 ? 3.495 10.565 -14.309 1.00 93.50 433 THR A N 1
ATOM 3373 C CA . THR A 1 433 ? 2.154 11.168 -14.343 1.00 93.50 433 THR A CA 1
ATOM 3374 C C . THR A 1 433 ? 1.085 10.186 -13.864 1.00 93.50 433 THR A C 1
ATOM 3376 O O . THR A 1 433 ? 0.313 10.518 -12.967 1.00 93.50 433 THR A O 1
ATOM 3379 N N . GLN A 1 434 ? 1.101 8.943 -14.358 1.00 94.75 434 GLN A N 1
ATOM 3380 C CA . GLN A 1 434 ? 0.162 7.902 -13.919 1.00 94.75 434 GLN A CA 1
ATOM 3381 C C . GLN A 1 434 ? 0.247 7.613 -12.414 1.00 94.75 434 GLN A C 1
ATOM 3383 O O . GLN A 1 434 ? -0.780 7.434 -11.763 1.00 94.75 434 GLN A O 1
ATOM 3388 N N . MET A 1 435 ? 1.455 7.557 -11.845 1.00 96.62 435 MET A N 1
ATOM 3389 C CA . MET A 1 435 ? 1.628 7.315 -10.409 1.00 96.62 435 MET A CA 1
ATOM 3390 C C . MET A 1 435 ? 1.207 8.525 -9.559 1.00 96.62 435 MET A C 1
ATOM 3392 O O . MET A 1 435 ? 0.617 8.346 -8.491 1.00 96.62 435 MET A O 1
ATOM 3396 N N . PHE A 1 436 ? 1.464 9.754 -10.018 1.00 95.56 436 PHE A N 1
ATOM 3397 C CA . PHE A 1 436 ? 0.987 10.975 -9.358 1.00 95.56 436 PHE A CA 1
ATOM 3398 C C . PHE A 1 436 ? -0.544 11.034 -9.332 1.00 95.56 436 PHE A C 1
ATOM 3400 O O . PHE A 1 436 ? -1.128 11.214 -8.263 1.00 95.56 436 PHE A O 1
ATOM 3407 N N . GLU A 1 437 ? -1.191 10.787 -10.471 1.00 94.38 437 GLU A N 1
ATOM 3408 C CA . GLU A 1 437 ? -2.650 10.705 -10.558 1.00 94.38 437 GLU A CA 1
ATOM 3409 C C . GLU A 1 437 ? -3.210 9.588 -9.673 1.00 94.38 437 GLU A C 1
ATOM 3411 O O . GLU A 1 437 ? -4.098 9.830 -8.859 1.00 94.38 437 GLU A O 1
ATOM 3416 N N . GLY A 1 438 ? -2.666 8.373 -9.791 1.00 94.56 438 GLY A N 1
ATOM 3417 C CA . GLY A 1 438 ? -3.146 7.204 -9.053 1.00 94.56 438 GLY A CA 1
ATOM 3418 C C . GLY A 1 438 ? -2.976 7.321 -7.538 1.00 94.56 438 GLY A C 1
ATOM 3419 O O . GLY A 1 438 ? -3.735 6.715 -6.792 1.00 94.56 438 GLY A O 1
ATOM 3420 N N . SER A 1 439 ? -2.015 8.117 -7.066 1.00 96.25 439 SER A N 1
ATOM 3421 C CA . SER A 1 439 ? -1.811 8.383 -5.635 1.00 96.25 439 SER A CA 1
ATOM 3422 C C . SER A 1 439 ? -2.633 9.549 -5.087 1.00 96.25 439 SER A C 1
ATOM 3424 O O . SER A 1 439 ? -2.658 9.746 -3.873 1.00 96.25 439 SER A O 1
ATOM 3426 N N . GLY A 1 440 ? -3.289 10.332 -5.950 1.00 94.94 440 GLY A N 1
ATOM 3427 C CA . GLY A 1 440 ? -4.036 11.525 -5.548 1.00 94.94 440 GLY A CA 1
ATOM 3428 C C . GLY A 1 440 ? -3.149 12.692 -5.104 1.00 94.94 440 GLY A C 1
ATOM 3429 O O . GLY A 1 440 ? -3.624 13.617 -4.439 1.00 94.94 440 GLY A O 1
ATOM 3430 N N . VAL A 1 441 ? -1.854 12.673 -5.435 1.00 95.19 441 VAL A N 1
ATOM 3431 C CA . VAL A 1 441 ? -0.968 13.807 -5.160 1.00 95.19 441 VAL A CA 1
ATOM 3432 C C . VAL A 1 441 ? -1.363 14.970 -6.081 1.00 95.19 441 VAL A C 1
ATOM 3434 O O . VAL A 1 441 ? -1.435 14.785 -7.295 1.00 95.19 441 VAL A O 1
ATOM 3437 N N . PRO A 1 442 ? -1.600 16.187 -5.550 1.00 89.50 442 PRO A N 1
ATOM 3438 C CA . PRO A 1 442 ? -1.917 17.339 -6.387 1.00 89.50 442 PRO A CA 1
ATOM 3439 C C . PRO A 1 442 ? -0.799 17.610 -7.397 1.00 89.50 442 PRO A C 1
ATOM 3441 O O . PRO A 1 442 ? 0.342 17.799 -6.980 1.00 89.50 442 PRO A O 1
ATOM 3444 N N . MET A 1 443 ? -1.133 17.709 -8.690 1.00 86.19 443 MET A N 1
ATOM 3445 C CA . MET A 1 443 ? -0.143 17.892 -9.767 1.00 86.19 443 MET A CA 1
ATOM 3446 C C . MET A 1 443 ? 0.807 19.063 -9.513 1.00 86.19 443 MET A C 1
ATOM 3448 O O . MET A 1 443 ? 1.991 18.939 -9.742 1.00 86.19 443 MET A O 1
ATOM 3452 N N . ARG A 1 444 ? 0.330 20.167 -8.922 1.00 84.69 444 ARG A N 1
ATOM 3453 C CA . ARG A 1 444 ? 1.171 21.328 -8.566 1.00 84.69 444 ARG A CA 1
ATOM 3454 C C . ARG A 1 444 ? 2.331 21.038 -7.596 1.00 84.69 444 ARG A C 1
ATOM 3456 O O . ARG A 1 444 ? 3.083 21.955 -7.293 1.00 84.69 444 ARG A O 1
ATOM 3463 N N . LEU A 1 445 ? 2.378 19.852 -6.987 1.00 82.25 445 LEU A N 1
ATOM 3464 C CA . LEU A 1 445 ? 3.424 19.431 -6.052 1.00 82.25 445 LEU A CA 1
ATOM 3465 C C . LEU A 1 445 ? 4.385 18.405 -6.670 1.00 82.25 445 LEU A C 1
ATOM 3467 O O . LEU A 1 445 ? 5.280 17.951 -5.961 1.00 82.25 445 LEU A O 1
ATOM 3471 N N . ASP A 1 446 ? 4.197 17.994 -7.925 1.00 87.12 446 ASP A N 1
ATOM 3472 C CA . ASP A 1 446 ? 4.953 16.899 -8.536 1.00 87.12 446 ASP A CA 1
ATOM 3473 C C . ASP A 1 446 ? 6.464 17.171 -8.593 1.00 87.12 446 ASP A C 1
ATOM 3475 O O . ASP A 1 446 ? 7.256 16.379 -8.073 1.00 87.12 446 ASP A O 1
ATOM 3479 N N . GLU A 1 447 ? 6.859 18.321 -9.130 1.00 87.06 447 GLU A N 1
ATOM 3480 C CA . GLU A 1 447 ? 8.245 18.745 -9.276 1.00 87.06 447 GLU A CA 1
ATOM 3481 C C . GLU A 1 447 ? 8.894 18.945 -7.904 1.00 87.06 447 GLU A C 1
ATOM 3483 O O . GLU A 1 447 ? 9.948 18.370 -7.632 1.00 87.06 447 GLU A O 1
ATOM 3488 N N . ASP A 1 448 ? 8.219 19.643 -6.986 1.00 87.81 448 ASP A N 1
ATOM 3489 C CA . ASP A 1 448 ? 8.686 19.846 -5.609 1.00 87.81 448 ASP A CA 1
ATOM 3490 C C . ASP A 1 448 ? 8.940 18.517 -4.878 1.00 87.81 448 ASP A C 1
ATOM 3492 O O . ASP A 1 448 ? 9.941 18.356 -4.167 1.00 87.81 448 ASP A O 1
ATOM 3496 N N . ILE A 1 449 ? 8.029 17.550 -5.038 1.00 91.50 449 ILE A N 1
ATOM 3497 C CA . ILE A 1 449 ? 8.156 16.216 -4.447 1.00 91.50 449 ILE A CA 1
ATOM 3498 C C . ILE A 1 449 ? 9.354 15.492 -5.056 1.00 91.50 449 ILE A C 1
ATOM 3500 O O . ILE A 1 449 ? 10.181 14.978 -4.302 1.00 91.50 449 ILE A O 1
ATOM 3504 N N . LEU A 1 450 ? 9.494 15.477 -6.384 1.00 90.44 450 LEU A N 1
ATOM 3505 C CA . LEU A 1 450 ? 10.613 14.814 -7.057 1.00 90.44 450 LEU A CA 1
ATOM 3506 C C . LEU A 1 450 ? 11.961 15.432 -6.680 1.00 90.44 450 LEU A C 1
ATOM 3508 O O . LEU A 1 450 ? 12.881 14.702 -6.308 1.00 90.44 450 LEU A O 1
ATOM 3512 N N . VAL A 1 451 ? 12.075 16.761 -6.700 1.00 89.19 451 VAL A N 1
ATOM 3513 C CA . VAL A 1 451 ? 13.293 17.490 -6.312 1.00 89.19 451 VAL A CA 1
ATOM 3514 C C . VAL A 1 451 ? 13.693 17.126 -4.880 1.00 89.19 451 VAL A C 1
ATOM 3516 O O . VAL A 1 451 ? 14.861 16.820 -4.609 1.00 89.19 451 VAL A O 1
ATOM 3519 N N . ARG A 1 452 ? 12.730 17.082 -3.950 1.00 89.25 452 ARG A N 1
ATOM 3520 C CA . ARG A 1 452 ? 12.998 16.700 -2.558 1.00 89.25 452 ARG A CA 1
ATOM 3521 C C . ARG A 1 452 ? 13.319 15.215 -2.407 1.00 89.25 452 ARG A C 1
ATOM 3523 O O . ARG A 1 452 ? 14.195 14.856 -1.623 1.00 89.25 452 ARG A O 1
ATOM 3530 N N . TRP A 1 453 ? 12.647 14.340 -3.148 1.00 93.81 453 TRP A N 1
ATOM 3531 C CA . TRP A 1 453 ? 12.846 12.893 -3.068 1.00 93.81 453 TRP A CA 1
ATOM 3532 C C . TRP A 1 453 ? 14.168 12.447 -3.675 1.00 93.81 453 TRP A C 1
ATOM 3534 O O . TRP A 1 453 ? 14.717 11.464 -3.186 1.00 93.81 453 TRP A O 1
ATOM 3544 N N . VAL A 1 454 ? 14.692 13.180 -4.658 1.00 90.38 454 VAL A N 1
ATOM 3545 C CA . VAL A 1 454 ? 16.014 12.959 -5.268 1.00 90.38 454 VAL A CA 1
ATOM 3546 C C . VAL A 1 454 ? 17.149 13.611 -4.453 1.00 90.38 454 VAL A C 1
ATOM 3548 O O . VAL A 1 454 ? 18.323 13.388 -4.726 1.00 90.38 454 VAL A O 1
ATOM 3551 N N . GLY A 1 455 ? 16.821 14.372 -3.401 1.00 78.12 455 GLY A N 1
ATOM 3552 C CA . GLY A 1 455 ? 17.812 14.981 -2.505 1.00 78.12 455 GLY A CA 1
ATOM 3553 C C . GLY A 1 455 ? 18.439 16.265 -3.045 1.00 78.12 455 GLY A C 1
ATOM 3554 O O . GLY A 1 455 ? 19.481 16.683 -2.551 1.00 78.12 455 GLY A O 1
ATOM 3555 N N . LEU A 1 456 ? 17.810 16.906 -4.033 1.00 68.19 456 LEU A N 1
ATOM 3556 C CA . LEU A 1 456 ? 18.314 18.140 -4.643 1.00 68.19 456 LEU A CA 1
ATOM 3557 C C . LEU A 1 456 ? 18.015 19.387 -3.793 1.00 68.19 456 LEU A C 1
ATOM 3559 O O . LEU A 1 456 ? 18.744 20.369 -3.876 1.00 68.19 456 LEU A O 1
ATOM 3563 N N . ALA A 1 457 ? 16.963 19.356 -2.965 1.00 62.59 457 ALA A N 1
ATOM 3564 C CA . ALA A 1 457 ? 16.514 20.526 -2.199 1.00 62.59 457 ALA A CA 1
ATOM 3565 C C . ALA A 1 457 ? 17.112 20.656 -0.788 1.00 62.59 457 ALA A C 1
ATOM 3567 O O . ALA A 1 457 ? 17.196 21.767 -0.271 1.00 62.59 457 ALA A O 1
ATOM 3568 N N . ASN A 1 458 ? 17.458 19.552 -0.114 1.00 69.56 458 ASN A N 1
ATOM 3569 C CA . ASN A 1 458 ? 17.922 19.612 1.275 1.00 69.56 458 ASN A CA 1
ATOM 3570 C C . ASN A 1 458 ? 18.818 18.409 1.641 1.00 69.56 458 ASN A C 1
ATOM 3572 O O . ASN A 1 458 ? 18.287 17.315 1.852 1.00 69.56 458 ASN A O 1
ATOM 3576 N N . PRO A 1 459 ? 20.144 18.597 1.779 1.00 63.94 459 PRO A N 1
ATOM 3577 C CA . PRO A 1 459 ? 21.072 17.516 2.115 1.00 63.94 459 PRO A CA 1
ATOM 3578 C C . PRO A 1 459 ? 20.900 16.968 3.542 1.00 63.94 459 PRO A C 1
ATOM 3580 O O . PRO A 1 459 ? 21.336 15.852 3.816 1.00 63.94 459 PRO A O 1
ATOM 3583 N N . GLU A 1 460 ? 20.244 17.699 4.450 1.00 67.94 460 GLU A N 1
ATOM 3584 C CA . GLU A 1 460 ? 19.990 17.232 5.822 1.00 67.94 460 GLU A CA 1
ATOM 3585 C C . GLU A 1 460 ? 18.885 16.170 5.885 1.00 67.94 460 GLU A C 1
ATOM 3587 O O . GLU A 1 460 ? 18.801 15.393 6.839 1.00 67.94 460 GLU A O 1
ATOM 3592 N N . GLN A 1 461 ? 18.028 16.106 4.863 1.00 75.38 461 GLN A N 1
ATOM 3593 C CA . GLN A 1 461 ? 16.985 15.098 4.774 1.00 75.38 461 GLN A CA 1
ATOM 3594 C C . GLN A 1 461 ? 17.399 13.999 3.816 1.00 75.38 461 GLN A C 1
ATOM 3596 O O . GLN A 1 461 ? 17.525 14.204 2.613 1.00 75.38 461 GLN A O 1
ATOM 3601 N N . ALA A 1 462 ? 17.550 12.791 4.352 1.00 84.00 462 ALA A N 1
ATOM 3602 C CA . ALA A 1 462 ? 17.931 11.656 3.534 1.00 84.00 462 ALA A CA 1
ATOM 3603 C C . ALA A 1 462 ? 16.884 11.419 2.415 1.00 84.00 462 ALA A C 1
ATOM 3605 O O . ALA A 1 462 ? 15.694 11.292 2.729 1.00 84.00 462 ALA A O 1
ATOM 3606 N N . PRO A 1 463 ? 17.300 11.338 1.138 1.00 93.50 463 PRO A N 1
ATOM 3607 C CA . PRO A 1 463 ? 16.386 11.233 0.004 1.00 93.50 463 PRO A CA 1
ATOM 3608 C C . PRO A 1 463 ? 15.629 9.901 -0.023 1.00 93.50 463 PRO A C 1
ATOM 3610 O O . PRO A 1 463 ? 15.959 8.948 0.689 1.00 93.50 463 PRO A O 1
ATOM 3613 N N . PHE A 1 464 ? 14.589 9.819 -0.853 1.00 95.81 464 PHE A N 1
ATOM 3614 C CA . PHE A 1 464 ? 13.947 8.546 -1.192 1.00 95.81 464 PHE A CA 1
ATOM 3615 C C . PHE A 1 464 ? 14.618 7.870 -2.390 1.00 95.81 464 PHE A C 1
ATOM 3617 O O . PHE A 1 464 ? 14.805 6.653 -2.368 1.00 95.81 464 PHE A O 1
ATOM 3624 N N . LEU A 1 465 ? 15.042 8.655 -3.378 1.00 96.12 465 LEU A N 1
ATOM 3625 C CA . LEU A 1 465 ? 15.625 8.202 -4.633 1.00 96.12 465 LEU A CA 1
ATOM 3626 C C . LEU A 1 465 ? 16.981 8.872 -4.878 1.00 96.12 465 LEU A C 1
ATOM 3628 O O . LEU A 1 465 ? 17.228 9.982 -4.425 1.00 96.12 465 LEU A O 1
ATOM 3632 N N . TRP A 1 466 ? 17.837 8.212 -5.645 1.00 94.00 466 TRP A N 1
ATOM 3633 C CA . TRP A 1 466 ? 18.958 8.818 -6.354 1.00 94.00 466 TRP A CA 1
ATOM 3634 C C . TRP A 1 466 ? 18.631 8.798 -7.839 1.00 94.00 466 TRP A C 1
ATOM 3636 O O . TRP A 1 466 ? 18.236 7.755 -8.360 1.00 94.00 466 TRP A O 1
ATOM 3646 N N . ARG A 1 467 ? 18.801 9.927 -8.522 1.00 92.44 467 ARG A N 1
ATOM 3647 C CA . ARG A 1 467 ? 18.732 9.987 -9.983 1.00 92.44 467 ARG A CA 1
ATOM 3648 C C . ARG A 1 467 ? 20.141 9.822 -10.535 1.00 92.44 467 ARG A C 1
ATOM 3650 O O . ARG A 1 467 ? 21.061 10.464 -10.035 1.00 92.44 467 ARG A O 1
ATOM 3657 N N . ASN A 1 468 ? 20.302 8.985 -11.551 1.00 90.12 468 ASN A N 1
ATOM 3658 C CA . ASN A 1 468 ? 21.542 8.952 -12.311 1.00 90.12 468 ASN A CA 1
ATOM 3659 C C . ASN A 1 468 ? 21.615 10.219 -13.178 1.00 90.12 468 ASN A C 1
ATOM 3661 O O . ASN A 1 468 ? 20.780 10.397 -14.064 1.00 90.12 468 ASN A O 1
ATOM 3665 N N . SER A 1 469 ? 22.562 11.116 -12.894 1.00 83.19 469 SER A N 1
ATOM 3666 C CA . SER A 1 469 ? 22.754 12.360 -13.656 1.00 83.19 469 SER A CA 1
ATOM 3667 C C . SER A 1 469 ? 23.243 12.113 -15.078 1.00 83.19 469 SER A C 1
ATOM 3669 O O . SER A 1 469 ? 22.996 12.935 -15.956 1.00 83.19 469 SER A O 1
ATOM 3671 N N . ASP A 1 470 ? 23.914 10.984 -15.291 1.00 83.75 470 ASP A N 1
ATOM 3672 C CA . ASP A 1 470 ? 24.622 10.684 -16.532 1.00 83.75 470 ASP A CA 1
ATOM 3673 C C . ASP A 1 470 ? 23.739 9.902 -17.517 1.00 83.75 470 ASP A C 1
ATOM 3675 O O . ASP A 1 470 ? 24.142 9.645 -18.650 1.00 83.75 470 ASP A O 1
ATOM 3679 N N . ASP A 1 471 ? 22.526 9.525 -17.095 1.00 80.62 471 ASP A N 1
ATOM 3680 C CA . ASP A 1 471 ? 21.573 8.765 -17.897 1.00 80.62 471 ASP A CA 1
ATOM 3681 C C . ASP A 1 471 ? 20.346 9.624 -18.260 1.00 80.62 471 ASP A C 1
ATOM 3683 O O . ASP A 1 471 ? 19.520 9.938 -17.389 1.00 80.62 471 ASP A O 1
ATOM 3687 N N . PRO A 1 472 ? 20.178 9.992 -19.545 1.00 72.88 472 PRO A N 1
ATOM 3688 C CA . PRO A 1 472 ? 19.036 10.781 -19.993 1.00 72.88 472 PRO A CA 1
ATOM 3689 C C . PRO A 1 472 ? 17.705 10.020 -19.897 1.00 72.88 472 PRO A C 1
ATOM 3691 O O . PRO A 1 472 ? 16.649 10.645 -19.978 1.00 72.88 472 PRO A O 1
ATOM 3694 N N . ALA A 1 473 ? 17.714 8.699 -19.689 1.00 77.88 473 ALA A N 1
ATOM 3695 C CA . ALA A 1 473 ? 16.512 7.872 -19.635 1.00 77.88 473 ALA A CA 1
ATOM 3696 C C . ALA A 1 473 ? 15.725 7.980 -18.315 1.00 77.88 473 ALA A C 1
ATOM 3698 O O . ALA A 1 473 ? 14.816 7.188 -18.09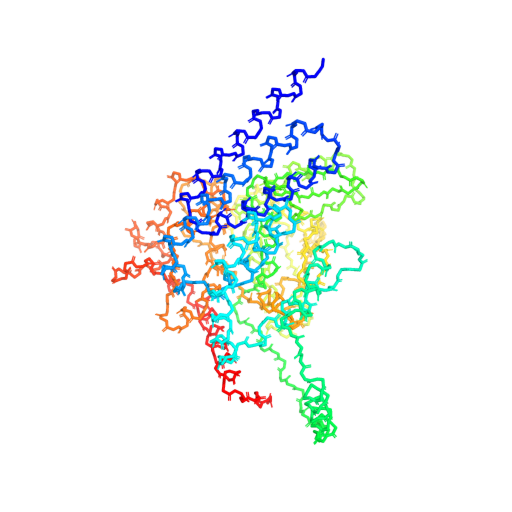4 1.00 77.88 473 ALA A O 1
ATOM 3699 N N . ASN A 1 474 ? 16.033 8.933 -17.425 1.00 86.44 474 ASN A N 1
ATOM 3700 C CA . ASN A 1 474 ? 15.406 9.035 -16.099 1.00 86.44 474 ASN A CA 1
ATOM 3701 C C . ASN A 1 474 ? 15.587 7.744 -15.280 1.00 86.44 474 ASN A C 1
ATOM 3703 O O . ASN A 1 474 ? 14.628 7.110 -14.830 1.00 86.44 474 ASN A O 1
ATOM 3707 N N . ALA A 1 475 ? 16.845 7.346 -15.102 1.00 94.31 475 ALA A N 1
ATOM 3708 C CA . ALA A 1 475 ? 17.211 6.206 -14.277 1.00 94.31 475 ALA A CA 1
ATOM 3709 C C . ALA A 1 475 ? 17.256 6.589 -12.786 1.00 94.31 475 ALA A C 1
ATOM 3711 O O . ALA A 1 475 ? 17.942 7.534 -12.384 1.00 94.31 475 ALA A O 1
ATOM 3712 N N . TYR A 1 476 ? 16.546 5.828 -11.952 1.00 96.69 476 TYR A N 1
ATOM 3713 C CA . TYR A 1 476 ? 16.427 6.040 -10.511 1.00 96.69 476 TYR A CA 1
ATOM 3714 C C . TYR A 1 476 ? 16.857 4.814 -9.713 1.00 96.69 476 TYR A C 1
ATOM 3716 O O . TYR A 1 476 ? 16.601 3.673 -10.086 1.00 96.69 476 TYR A O 1
ATOM 3724 N N . ARG A 1 477 ? 17.453 5.052 -8.550 1.00 96.44 477 ARG A N 1
ATOM 3725 C CA . ARG A 1 477 ? 17.800 4.038 -7.554 1.00 96.44 477 ARG A CA 1
ATOM 3726 C C . ARG A 1 477 ? 17.175 4.410 -6.213 1.00 96.44 477 ARG A C 1
ATOM 3728 O O . ARG A 1 477 ? 17.036 5.588 -5.909 1.00 96.44 477 ARG A O 1
ATOM 3735 N N . LEU A 1 478 ? 16.817 3.429 -5.386 1.00 96.88 478 LEU A N 1
ATOM 3736 C CA . LEU A 1 478 ? 16.384 3.716 -4.014 1.00 96.88 478 LEU A CA 1
ATOM 3737 C C . LEU A 1 478 ? 17.564 4.253 -3.192 1.00 96.88 478 LEU A C 1
ATOM 3739 O O . LEU A 1 478 ? 18.678 3.739 -3.281 1.00 96.88 478 LEU A O 1
ATOM 3743 N N . ALA A 1 479 ? 17.327 5.278 -2.378 1.00 95.62 479 ALA A N 1
ATOM 3744 C CA . ALA A 1 479 ? 18.369 5.872 -1.549 1.00 95.62 479 ALA A CA 1
ATOM 3745 C C . ALA A 1 479 ? 18.955 4.885 -0.530 1.00 95.62 479 ALA A C 1
ATOM 3747 O O . ALA A 1 479 ? 18.289 3.940 -0.118 1.00 95.62 479 ALA A O 1
ATOM 3748 N N . SER A 1 480 ? 20.174 5.147 -0.043 1.00 92.56 480 SER A N 1
ATOM 3749 C CA . SER A 1 480 ? 20.926 4.234 0.837 1.00 92.56 480 SER A CA 1
ATOM 3750 C C . SER A 1 480 ? 20.167 3.840 2.110 1.00 92.56 480 SER A C 1
ATOM 3752 O O . SER A 1 480 ? 20.353 2.753 2.648 1.00 92.56 480 SER A O 1
ATOM 3754 N N . ARG A 1 481 ? 19.250 4.691 2.589 1.00 93.25 481 ARG A N 1
ATOM 3755 C CA . ARG A 1 481 ? 18.382 4.377 3.737 1.00 93.25 481 ARG A CA 1
ATOM 3756 C C . ARG A 1 481 ? 17.329 3.287 3.463 1.00 93.25 481 ARG A C 1
ATOM 3758 O O . ARG A 1 481 ? 16.731 2.805 4.420 1.00 93.25 481 ARG A O 1
ATOM 3765 N N . TYR A 1 482 ? 17.113 2.937 2.194 1.00 95.50 482 TYR A N 1
ATOM 3766 C CA . TYR A 1 482 ? 16.232 1.881 1.671 1.00 95.50 482 TYR A CA 1
ATOM 3767 C C . TYR A 1 482 ? 17.035 0.758 0.994 1.00 95.50 482 TYR A C 1
ATOM 3769 O O . TYR A 1 482 ? 16.518 0.016 0.161 1.00 95.50 482 TYR A O 1
ATOM 3777 N N . GLU A 1 483 ? 18.323 0.625 1.319 1.00 95.69 483 GLU A N 1
ATOM 3778 C CA . GLU A 1 483 ? 19.208 -0.348 0.673 1.00 95.69 483 GLU A CA 1
ATOM 3779 C C . GLU A 1 483 ? 18.710 -1.793 0.842 1.00 95.69 483 GLU A C 1
ATOM 3781 O O . GLU A 1 483 ? 18.808 -2.595 -0.082 1.00 95.69 483 GLU A O 1
ATOM 3786 N N . ALA A 1 484 ? 18.101 -2.131 1.982 1.00 95.94 484 ALA A N 1
ATOM 3787 C CA . ALA A 1 484 ? 17.520 -3.457 2.187 1.00 95.94 484 ALA A CA 1
ATOM 3788 C C . ALA A 1 484 ? 16.361 -3.741 1.208 1.00 95.94 484 ALA A C 1
ATOM 3790 O O . ALA A 1 484 ? 16.297 -4.824 0.622 1.00 95.94 484 ALA A O 1
ATOM 3791 N N . ASP A 1 485 ? 15.488 -2.755 0.982 1.00 97.19 485 ASP A N 1
ATOM 3792 C CA . ASP A 1 485 ? 14.389 -2.831 0.014 1.00 97.19 485 ASP A CA 1
ATOM 3793 C C . ASP A 1 485 ? 14.935 -2.959 -1.418 1.00 97.19 485 ASP A C 1
ATOM 3795 O O . ASP A 1 485 ? 14.480 -3.796 -2.201 1.00 97.19 485 ASP A O 1
ATOM 3799 N N . HIS A 1 486 ? 15.982 -2.193 -1.737 1.00 97.50 486 HIS A N 1
ATOM 3800 C CA . HIS A 1 486 ? 16.668 -2.254 -3.027 1.00 97.50 486 HIS A CA 1
ATOM 3801 C C . HIS A 1 486 ? 17.288 -3.633 -3.286 1.00 97.50 486 HIS A C 1
ATOM 3803 O O . HIS A 1 486 ? 17.123 -4.208 -4.363 1.00 97.50 486 HIS A O 1
ATOM 3809 N N . GLN A 1 487 ? 17.947 -4.213 -2.280 1.00 97.56 487 GLN A N 1
ATOM 3810 C CA . GLN A 1 487 ? 18.528 -5.552 -2.363 1.00 97.56 487 GLN A CA 1
ATOM 3811 C C . GLN A 1 487 ? 17.467 -6.641 -2.521 1.00 97.56 487 GLN A C 1
ATOM 3813 O O . GLN A 1 487 ? 17.710 -7.611 -3.242 1.00 97.56 487 GLN A O 1
ATOM 3818 N N . LEU A 1 488 ? 16.298 -6.504 -1.885 1.00 96.69 488 LEU A N 1
ATOM 3819 C CA . LEU A 1 488 ? 15.178 -7.426 -2.094 1.00 96.69 488 LEU A CA 1
ATOM 3820 C C . LEU A 1 488 ? 14.754 -7.439 -3.572 1.00 96.69 488 LEU A C 1
ATOM 3822 O O . LEU A 1 488 ? 14.614 -8.516 -4.164 1.00 96.69 488 LEU A O 1
ATOM 3826 N N . ILE A 1 489 ? 14.598 -6.257 -4.174 1.00 97.75 489 ILE A N 1
ATOM 3827 C CA . ILE A 1 489 ? 14.216 -6.097 -5.584 1.00 97.75 489 ILE A CA 1
ATOM 3828 C C . ILE A 1 489 ? 15.311 -6.652 -6.506 1.00 97.75 489 ILE A C 1
ATOM 3830 O O . ILE A 1 489 ? 15.029 -7.517 -7.336 1.00 97.75 489 ILE A O 1
ATOM 3834 N N . SER A 1 490 ? 16.567 -6.239 -6.312 1.00 97.56 490 SER A N 1
ATOM 3835 C CA . SER A 1 490 ? 17.714 -6.680 -7.119 1.00 97.56 490 SER A CA 1
ATOM 3836 C C . SER A 1 490 ? 17.914 -8.204 -7.065 1.00 97.56 490 SER A C 1
ATOM 3838 O O . SER A 1 490 ? 18.001 -8.870 -8.099 1.00 97.56 490 SER A O 1
ATOM 3840 N N . ARG A 1 491 ? 17.870 -8.818 -5.871 1.00 96.44 491 ARG A N 1
ATOM 3841 C CA . ARG A 1 491 ? 17.970 -10.285 -5.727 1.00 96.44 491 ARG A CA 1
ATOM 3842 C C . ARG A 1 491 ? 16.819 -11.018 -6.403 1.00 96.44 491 ARG A C 1
ATOM 3844 O O . ARG A 1 491 ? 17.039 -12.083 -6.980 1.00 96.44 491 ARG A O 1
ATOM 3851 N N . SER A 1 492 ? 15.611 -10.462 -6.345 1.00 94.31 492 SER A N 1
ATOM 3852 C CA . SER A 1 492 ? 14.455 -11.021 -7.050 1.00 94.31 492 SER A CA 1
ATOM 3853 C C . SER A 1 492 ? 14.664 -10.984 -8.565 1.00 94.31 492 SER A C 1
ATOM 3855 O O . SER A 1 492 ? 14.454 -11.997 -9.229 1.00 94.31 492 SER A O 1
ATOM 3857 N N . GLY A 1 493 ? 15.170 -9.867 -9.095 1.00 96.12 493 GLY A N 1
ATOM 3858 C CA . GLY A 1 493 ? 15.518 -9.720 -10.508 1.00 96.12 493 GLY A CA 1
ATOM 3859 C C . GLY A 1 493 ? 16.575 -10.717 -10.978 1.00 96.12 493 GLY A C 1
ATOM 3860 O O . GLY A 1 493 ? 16.370 -11.393 -11.982 1.00 96.12 493 GLY A O 1
ATOM 3861 N N . MET A 1 494 ? 17.657 -10.899 -10.212 1.00 95.75 494 MET A N 1
ATOM 3862 C CA . MET A 1 494 ? 18.691 -11.896 -10.524 1.00 95.75 494 MET A CA 1
ATOM 3863 C C . MET A 1 494 ? 18.121 -13.319 -10.606 1.00 95.75 494 MET A C 1
ATOM 3865 O O . MET A 1 494 ? 18.449 -14.070 -11.528 1.00 95.75 494 MET A O 1
ATOM 3869 N N . ARG A 1 495 ? 17.245 -13.700 -9.663 1.00 92.50 495 ARG A N 1
ATOM 3870 C CA . ARG A 1 495 ? 16.590 -15.020 -9.665 1.00 92.50 495 ARG A CA 1
ATOM 3871 C C . ARG A 1 495 ? 15.685 -15.199 -10.882 1.00 92.50 495 ARG A C 1
ATOM 3873 O O . ARG A 1 495 ? 15.722 -16.256 -11.507 1.00 92.50 495 ARG A O 1
ATOM 3880 N N . GLU A 1 496 ? 14.903 -14.180 -11.232 1.00 92.00 496 GLU A N 1
ATOM 3881 C CA . GLU A 1 496 ? 14.038 -14.215 -12.413 1.00 92.00 496 GLU A CA 1
ATOM 3882 C C . GLU A 1 496 ? 14.846 -14.337 -13.709 1.00 92.00 496 GLU A C 1
ATOM 3884 O O . GLU A 1 496 ? 14.528 -15.187 -14.541 1.00 92.00 496 GLU A O 1
ATOM 3889 N N . SER A 1 497 ? 15.906 -13.541 -13.871 1.00 91.94 497 SER A N 1
ATOM 3890 C CA . SER A 1 497 ? 16.778 -13.588 -15.049 1.00 91.94 497 SER A CA 1
ATOM 3891 C C . SER A 1 497 ? 17.458 -14.948 -15.191 1.00 91.94 497 SER A C 1
ATOM 3893 O O . SER A 1 497 ? 17.397 -15.551 -16.264 1.00 91.94 497 SER A O 1
ATOM 3895 N N . ARG A 1 498 ? 18.003 -15.497 -14.096 1.00 91.38 498 ARG A N 1
ATOM 3896 C CA . ARG A 1 498 ? 18.599 -16.842 -14.082 1.00 91.38 498 ARG A CA 1
ATOM 3897 C C . ARG A 1 498 ? 17.572 -17.924 -14.427 1.00 91.38 498 ARG A C 1
ATOM 3899 O O . ARG A 1 498 ? 17.873 -18.832 -15.195 1.00 91.38 498 ARG A O 1
ATOM 3906 N N . GLY A 1 499 ? 16.350 -17.819 -13.903 1.00 87.88 499 GLY A N 1
ATOM 3907 C CA . GLY A 1 499 ? 15.256 -18.737 -14.231 1.00 87.88 499 GLY A CA 1
ATOM 3908 C C . GLY A 1 499 ? 14.882 -18.709 -15.717 1.00 87.88 499 GLY A C 1
ATOM 3909 O O . GLY A 1 499 ? 14.691 -19.766 -16.320 1.00 87.88 499 GLY A O 1
ATOM 3910 N N . ARG A 1 500 ? 14.839 -17.517 -16.330 1.00 86.75 500 ARG A N 1
ATOM 3911 C CA . ARG A 1 500 ? 14.596 -17.354 -17.775 1.00 86.75 500 ARG A CA 1
ATOM 3912 C C . ARG A 1 500 ? 15.748 -17.906 -18.615 1.00 86.75 500 ARG A C 1
ATOM 3914 O O . ARG A 1 500 ? 15.497 -18.534 -19.637 1.00 86.75 500 ARG A O 1
ATOM 3921 N N . GLU A 1 501 ? 16.996 -17.704 -18.197 1.00 86.81 501 GLU A N 1
ATOM 3922 C CA . GLU A 1 501 ? 18.176 -18.233 -18.894 1.00 86.81 501 GLU A CA 1
ATOM 3923 C C . GLU A 1 501 ? 18.212 -19.769 -18.878 1.00 86.81 501 GLU A C 1
ATOM 3925 O O . GLU A 1 501 ? 18.427 -20.390 -19.918 1.00 86.81 501 GLU A O 1
ATOM 3930 N N . ILE A 1 502 ? 17.925 -20.386 -17.726 1.00 83.56 502 ILE A N 1
ATOM 3931 C CA . ILE A 1 502 ? 17.817 -21.848 -17.589 1.00 83.56 502 ILE A CA 1
ATOM 3932 C C . ILE A 1 502 ? 16.723 -22.394 -18.519 1.00 83.56 502 ILE A C 1
ATOM 3934 O O . ILE A 1 502 ? 16.979 -23.332 -19.274 1.00 83.56 502 ILE A O 1
ATOM 3938 N N . GLN A 1 503 ? 15.542 -21.761 -18.534 1.00 81.62 503 GLN A N 1
ATOM 3939 C CA . GLN A 1 503 ? 14.449 -22.131 -19.442 1.00 81.62 503 GLN A CA 1
ATOM 3940 C C . GLN A 1 503 ? 14.843 -21.992 -20.919 1.00 81.62 503 GLN A C 1
ATOM 3942 O O . GLN A 1 503 ? 14.567 -22.895 -21.705 1.00 81.62 503 GLN A O 1
ATOM 3947 N N . ARG A 1 504 ? 15.525 -20.902 -21.301 1.00 83.56 504 ARG A N 1
ATOM 3948 C CA . ARG A 1 504 ? 16.004 -20.680 -22.680 1.00 83.56 504 ARG A CA 1
ATOM 3949 C C . ARG A 1 504 ? 17.011 -21.731 -23.133 1.00 83.56 504 ARG A C 1
ATOM 3951 O O . ARG A 1 504 ? 17.002 -22.106 -24.298 1.00 83.56 504 ARG A O 1
ATOM 3958 N N . ARG A 1 505 ? 17.860 -22.222 -22.229 1.00 85.75 505 ARG A N 1
ATOM 3959 C CA . ARG A 1 505 ? 18.835 -23.280 -22.535 1.00 85.75 505 ARG A CA 1
ATOM 3960 C C . ARG A 1 505 ? 18.214 -24.677 -22.626 1.00 85.75 505 ARG A C 1
ATOM 3962 O O . ARG A 1 505 ? 18.947 -25.634 -22.845 1.00 85.75 505 ARG A O 1
ATOM 3969 N N . GLY A 1 506 ? 16.902 -24.822 -22.412 1.00 77.19 506 GLY A N 1
ATOM 3970 C CA . GLY A 1 506 ? 16.238 -26.129 -22.366 1.00 77.19 506 GLY A CA 1
ATOM 3971 C C . GLY A 1 506 ? 16.728 -27.019 -21.219 1.00 77.19 506 GLY A C 1
ATOM 3972 O O . GLY A 1 506 ? 16.380 -28.196 -21.148 1.00 77.19 506 GLY A O 1
ATOM 3973 N N . LEU A 1 507 ? 17.529 -26.468 -20.305 1.00 69.12 507 LEU A N 1
ATOM 3974 C CA . LEU A 1 507 ? 17.997 -27.176 -19.131 1.00 69.12 507 LEU A CA 1
ATOM 3975 C C . LEU A 1 507 ? 16.810 -27.241 -18.178 1.00 69.12 507 LEU A C 1
ATOM 3977 O O . LEU A 1 507 ? 16.402 -26.221 -17.618 1.00 69.12 507 LEU A O 1
ATOM 3981 N N . ARG A 1 508 ? 16.229 -28.434 -17.996 1.00 58.19 508 ARG A N 1
ATOM 3982 C CA . ARG A 1 508 ? 15.323 -28.645 -16.865 1.00 58.19 508 ARG A CA 1
ATOM 3983 C C . ARG A 1 508 ? 16.104 -28.230 -15.614 1.00 58.19 508 ARG A C 1
ATOM 3985 O O . ARG A 1 508 ? 17.222 -28.723 -15.433 1.00 58.19 508 ARG A O 1
ATOM 3992 N N . PRO A 1 509 ? 15.588 -27.295 -14.795 1.00 53.28 509 PRO A N 1
ATOM 3993 C CA . PRO A 1 509 ? 16.238 -26.980 -13.539 1.00 53.28 509 PRO A CA 1
ATOM 3994 C C . PRO A 1 509 ? 16.381 -28.302 -12.790 1.00 53.28 509 PRO A C 1
ATOM 3996 O O . PRO A 1 509 ? 15.376 -28.973 -12.560 1.00 53.28 509 PRO A O 1
ATOM 3999 N N . ARG A 1 510 ? 17.615 -28.703 -12.469 1.00 47.81 510 ARG A N 1
ATOM 4000 C CA . ARG A 1 510 ? 17.832 -29.731 -11.454 1.00 47.81 510 ARG A CA 1
ATOM 4001 C C . ARG A 1 510 ? 17.286 -29.118 -10.169 1.00 47.81 510 ARG A C 1
ATOM 4003 O O . ARG A 1 510 ? 17.911 -28.210 -9.624 1.00 47.81 510 ARG A O 1
ATOM 4010 N N . LEU A 1 511 ? 16.051 -29.476 -9.821 1.00 41.53 511 LEU A N 1
ATOM 4011 C CA . LEU A 1 511 ? 15.478 -29.155 -8.523 1.00 41.53 511 LEU A CA 1
ATOM 4012 C C . LEU A 1 511 ? 16.387 -29.841 -7.499 1.00 41.53 511 LEU A C 1
ATOM 4014 O O . LEU A 1 511 ? 16.849 -30.954 -7.731 1.00 41.53 511 LEU A O 1
ATOM 4018 N N . GLY A 1 512 ? 16.775 -29.098 -6.474 1.00 40.25 512 GLY A N 1
ATOM 4019 C CA . GLY A 1 512 ? 17.674 -29.547 -5.421 1.00 40.25 512 GLY A CA 1
ATOM 4020 C C . GLY A 1 512 ? 17.182 -29.067 -4.076 1.00 40.25 512 GLY A C 1
ATOM 4021 O O . GLY A 1 512 ? 16.251 -28.219 -4.052 1.00 40.25 512 GLY A O 1
#

Organism: NCBI:txid83449